Protein AF-0000000073390462 (afdb_homodimer)

Solvent-accessible surface area (backbone atoms only — not comparable to full-atom values): 35793 Å² total; per-residue (Å²): 98,33,57,58,50,61,60,59,65,67,46,78,58,87,52,83,36,64,51,85,64,83,65,78,68,67,75,66,72,70,67,67,71,68,71,64,49,72,65,52,52,49,52,51,46,39,52,51,52,50,36,35,54,48,20,66,58,65,50,38,24,30,33,32,38,37,40,37,36,65,68,74,45,75,44,27,27,41,39,37,28,14,39,77,84,82,52,48,37,36,38,38,32,45,20,34,60,74,61,34,37,40,32,36,44,67,44,40,34,39,36,40,30,68,90,76,33,32,28,42,35,36,62,43,88,56,82,62,55,44,37,36,62,37,87,36,50,55,64,54,45,55,73,48,26,46,77,43,77,76,48,74,51,35,52,34,71,28,48,20,40,34,39,35,36,39,44,74,56,82,55,45,50,22,37,40,39,28,30,27,59,85,67,24,35,73,46,33,40,35,36,20,41,92,84,65,48,72,20,28,37,38,31,39,49,34,65,39,68,85,76,38,56,46,47,70,60,53,50,52,56,66,66,59,52,82,86,39,48,79,43,76,48,67,57,41,81,49,41,53,59,83,72,43,29,40,70,74,58,84,50,92,67,47,40,82,54,62,14,36,36,45,48,67,75,50,37,73,77,43,73,56,65,42,30,38,37,33,31,30,44,36,72,41,49,34,40,38,33,40,32,75,53,42,80,46,37,41,72,95,57,72,45,78,49,79,52,46,44,39,24,36,41,32,37,70,37,66,95,56,53,28,32,36,38,36,39,24,52,33,40,67,64,35,51,49,54,50,58,72,22,49,38,61,59,131,95,31,58,58,52,61,60,60,66,67,47,78,60,88,52,82,36,62,51,86,68,83,65,80,71,65,78,68,71,72,70,68,71,68,71,65,49,72,68,53,52,49,53,52,47,40,51,50,53,49,37,34,55,48,20,62,59,67,49,36,24,30,32,32,38,35,39,36,36,64,66,74,46,74,45,26,27,41,40,38,29,14,39,76,83,83,54,47,36,35,39,40,32,44,19,35,60,73,61,35,36,40,31,35,45,68,44,40,33,38,37,40,30,68,90,75,33,33,28,40,34,36,61,42,86,57,85,64,54,47,41,36,63,37,86,36,50,56,65,54,44,55,72,50,25,46,78,43,77,76,48,75,50,32,51,34,70,30,47,21,41,32,40,36,36,39,46,74,57,81,55,43,49,23,39,38,40,29,29,27,59,86,67,23,34,73,43,33,40,34,37,20,40,92,84,65,47,74,19,28,38,38,31,40,48,33,66,37,67,84,75,39,57,48,49,70,60,53,50,51,57,67,67,59,52,83,87,40,48,79,44,77,48,66,55,41,81,49,41,52,60,82,72,43,27,39,70,73,58,84,52,92,67,47,41,82,54,61,14,36,37,44,47,67,75,52,36,73,76,43,70,54,65,43,30,36,37,31,32,30,44,37,72,42,48,35,40,37,32,40,35,76,51,41,80,45,37,42,72,94,56,72,44,78,48,80,53,46,44,39,24,35,40,32,36,71,36,67,94,57,53,28,32,35,37,35,37,26,51,32,40,66,64,36,49,52,54,51,58,71,22,50,37,61,59,130

Nearest PDB structures (foldseek):
  2v42-assembly1_A  TM=7.950E-01  e=6.112E-23  Escherichia coli BL21(DE3)
  2p4b-assembly1_A  TM=7.848E-01  e=1.165E-22  Escherichia coli K-12
  2v43-assembly2_C-2  TM=7.545E-01  e=1.697E-22  Escherichia coli BL21(DE3)
  2v43-assembly1_A  TM=7.544E-01  e=9.557E-21  Escherichia coli BL21(DE3)
  2p4b-assembly2_C-2  TM=7.511E-01  e=1.250E-20  Escherichia coli K-12

Radius of gyration: 28.19 Å; Cα contacts (8 Å, |Δi|>4): 1560; chains: 2; bounding box: 81×81×68 Å

pLDDT: mean 81.57, std 21.18, range [18.08, 97.44]

Foldseek 3Di:
DVVCVVVVVPPPDPPPPPPDPDPPPPCPPCPPPVPPDPVVVLVVLQVLLVLQVCLLAPAWKKFKKWKDFPLDDIWIWIKTWAHPNPKIKMWIWTPDDQTKIWMDIQQWIWIQRVVQQAIEIEGHNPPDGPVCLPVPPSVLQVVFWDKDWDAWDAAQNFIWTWIKTHGPDQWFWIKIWTAGPPSSHTAKMFTAHPVGHTRMIMGTNHMGRPDHDYPVVNVVVRPPSPRGHYDYWYWDKDFQVVVFKDFQDDDPQKDKDIKTATDVVVCVVPPDAGMWTWIDSSRKIKIKGKDFDDPVVDDQAWDWDDTRQKIWIWDAAAVRGIIIIMIIRTDPVNSVNRVVRMYGDD/DVVCVVVVVPPPDPPPPPPDPDPPPPPPVCPPPVPPPPVVVLVVLQVLLVLQVCLLAPAWKKFKKWKDFPLDDIWIWIKTWADPNPKIKMWIWTPDDQTKIWMDIQQWIWIQRVVQQAIEIEGHNPPDGPVCLPVPPSVLQVVFWDKDWDAWDAAQNFIWTWIKTHGPDQWFWIKIWTAGPPSSHTAKMFTAHPVGHTRMIMGTNHMGRPDHDYPVVRVVVRPPSPRGHYDYWYKDKDFQVVVFKDFQDDDPQKDKDIKTATDVVSCVVPPDAGMWIWIDSSRKIKIKGKDFDDPVPDPQAWDWDDTRQKIKIWDAAAVRGIIIIMIISTDPVNSVNRVVRMYGDD

Secondary structure (DSSP, 8-state):
--TTHHHHHTS--------------------------HHHHHHHHHHHHHHHHHHHHH--EEEEEEEEETTTEEEEEEEEEEE-SS-EEEEEEE-SSS--EEEEETTEEEEEETTTTEEEEEE--S---SS------HHHHHHHEEEEEEEEEEETTEEEEEEEEEESSSSS-EEEEEEETTT--EEEEEEE-TTS-EEEEEEEEEEESSS---HHHHHHHHH--TTSEEEE--EEEE-TTTTTEEESS--TT-EEEEEEEEPHHHHHHS---SEEEEEESSS-EEEEEEEE--TTTS-SS-EEEEETTEEEEEEEEGGGTEEEEEEESS-HHHHHHHHHHEEE--/--TTHHHHHTS--------------------------HHHHHHHHHHHHHHHHHHHHH--EEEEEEEEETTTEEEEEEEEEEE-SS-EEEEEEE-SSS--EEEEETTEEEEEETTTTEEEEEE--S---SS------HHHHHHHEEEEEEEEEEETTEEEEEEEEEESSSSS-EEEEEEETTT--EEEEEEE-TTS-EEEEEEEEEEESSS---HHHHHHHHH--TTSEEEE--EEEE-TTTTTEEESS--TT-EEEEEEEEPHHHHHHS---SEEEEEESSS-EEEEEEEE--TTTS-SS-EEEEETTEEEEEEEEGGGTEEEEEEESS-HHHHHHHHHHEEE--

InterPro domains:
  IPR005588 MucB/RseB [PIRSF005427] (31-344)
  IPR005588 MucB/RseB [PTHR38782] (36-343)
  IPR033434 MucB/RseB, N-terminal [PF03888] (46-216)
  IPR033434 MucB/RseB, N-terminal [cd16327] (44-210)
  IPR033436 MucB/RseB, C-terminal [PF17188] (241-343)
  IPR038484 MucB/RseB, C-terminal domain superfamily [G3DSA:3.30.200.100] (241-344)

Organism: Paracidovorax avenae (strain ATCC 19860 / DSM 7227 / CCUG 15838 / JCM 20985 / LMG 2117 / NCPPB 1011) (NCBI:txid643561)

Structure (mmCIF, N/CA/C/O backbone):
data_AF-0000000073390462-model_v1
#
loop_
_entity.id
_entity.type
_entity.pdbx_description
1 polymer 'Sigma E regulatory protein, MucB/RseB'
#
loop_
_atom_site.group_PDB
_atom_site.id
_atom_site.type_symbol
_atom_site.label_atom_id
_atom_site.label_alt_id
_atom_site.label_comp_id
_atom_site.label_asym_id
_atom_site.label_entity_id
_atom_site.label_seq_id
_atom_site.pdbx_PDB_ins_code
_atom_site.Cartn_x
_atom_site.Cartn_y
_atom_site.Cartn_z
_atom_site.occupancy
_atom_site.B_iso_or_equiv
_atom_site.auth_seq_id
_atom_site.auth_comp_id
_atom_site.auth_asym_id
_atom_site.auth_atom_id
_atom_site.pdbx_PDB_model_num
ATOM 1 N N . MET A 1 1 ? 4.629 14.031 3.824 1 18.41 1 MET A N 1
ATOM 2 C CA . MET A 1 1 ? 3.83 13.219 4.738 1 18.41 1 MET A CA 1
ATOM 3 C C . MET A 1 1 ? 2.576 13.969 5.18 1 18.41 1 MET A C 1
ATOM 5 O O . MET A 1 1 ? 1.825 13.484 6.027 1 18.41 1 MET A O 1
ATOM 9 N N . ALA A 1 2 ? 2.6 15.164 4.664 1 24.78 2 ALA A N 1
ATOM 10 C CA . ALA A 1 2 ? 1.702 16.281 4.965 1 24.78 2 ALA A CA 1
ATOM 11 C C . ALA A 1 2 ? 0.354 16.094 4.273 1 24.78 2 ALA A C 1
ATOM 13 O O . ALA A 1 2 ? -0.665 16.609 4.738 1 24.78 2 ALA A O 1
ATOM 14 N N . GLY A 1 3 ? 0.435 15.391 3.201 1 26.23 3 GLY A N 1
ATOM 15 C CA . GLY A 1 3 ? -0.831 15.203 2.51 1 26.23 3 GLY A CA 1
ATOM 16 C C . GLY A 1 3 ? -1.806 14.328 3.268 1 26.23 3 GLY A C 1
ATOM 17 O O . GLY A 1 3 ? -2.977 14.219 2.896 1 26.23 3 GLY A O 1
ATOM 18 N N . LEU A 1 4 ? -1.176 13.477 4.051 1 26.89 4 LEU A N 1
ATOM 19 C CA . LEU A 1 4 ? -1.98 12.508 4.785 1 26.89 4 LEU A CA 1
ATOM 20 C C . LEU A 1 4 ? -2.67 13.164 5.977 1 26.89 4 LEU A C 1
ATOM 22 O O . LEU A 1 4 ? -3.6 12.594 6.551 1 26.89 4 LEU A O 1
ATOM 26 N N . ALA A 1 5 ? -2.154 14.289 6.504 1 30.58 5 ALA A N 1
ATOM 27 C CA . ALA A 1 5 ? -2.809 14.891 7.66 1 30.58 5 ALA A CA 1
ATOM 28 C C . ALA A 1 5 ? -4.152 15.5 7.27 1 30.58 5 ALA A C 1
ATOM 30 O O . ALA A 1 5 ? -5.027 15.688 8.117 1 30.58 5 ALA A O 1
ATOM 31 N N . VAL A 1 6 ? -4.184 15.906 6.047 1 31.19 6 VAL A N 1
ATOM 32 C CA . VAL A 1 6 ? -5.492 16.469 5.723 1 31.19 6 VAL A CA 1
ATOM 33 C C . VAL A 1 6 ? -6.551 15.367 5.801 1 31.19 6 VAL A C 1
ATOM 35 O O . VAL A 1 6 ? -7.723 15.641 6.07 1 31.19 6 VAL A O 1
ATOM 38 N N . TRP A 1 7 ? -6.062 14.172 5.535 1 31.73 7 TRP A N 1
ATOM 39 C CA . TRP A 1 7 ? -7.078 13.125 5.637 1 31.73 7 TRP A CA 1
ATOM 40 C C . TRP A 1 7 ? -7.539 12.953 7.078 1 31.73 7 TRP A C 1
ATOM 42 O O . TRP A 1 7 ? -8.672 12.531 7.328 1 31.73 7 TRP A O 1
ATOM 52 N N . LEU A 1 8 ? -6.613 13.133 8 1 30.09 8 LEU A N 1
ATOM 53 C CA . LEU A 1 8 ? -7.02 12.867 9.383 1 30.09 8 LEU A CA 1
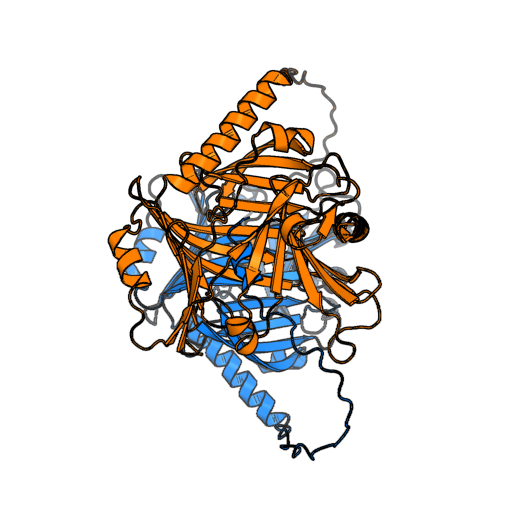ATOM 54 C C . LEU A 1 8 ? -7.883 14.008 9.922 1 30.09 8 LEU A C 1
ATOM 56 O O . LEU A 1 8 ? -8.492 13.875 10.984 1 30.09 8 LEU A O 1
ATOM 60 N N . ALA A 1 9 ? -7.691 15.227 9.422 1 30.98 9 ALA A N 1
ATOM 61 C CA . ALA A 1 9 ? -8.523 16.25 10.055 1 30.98 9 ALA A CA 1
ATOM 62 C C . ALA A 1 9 ? -10 15.984 9.812 1 30.98 9 ALA A C 1
ATOM 64 O O . ALA A 1 9 ? -10.859 16.531 10.508 1 30.98 9 ALA A O 1
ATOM 65 N N . CYS A 1 10 ? -10.273 15.484 8.648 1 30.94 10 CYS A N 1
ATOM 66 C CA . CYS A 1 10 ? -11.711 15.328 8.484 1 30.94 10 CYS A CA 1
ATOM 67 C C . CYS A 1 10 ? -12.211 14.062 9.172 1 30.94 10 CYS A C 1
ATOM 69 O O . CYS A 1 10 ? -13.18 13.453 8.727 1 30.94 10 CYS A O 1
ATOM 71 N N . ALA A 1 11 ? -11.336 13.383 9.859 1 29.62 11 ALA A N 1
ATOM 72 C CA . ALA A 1 11 ? -12.031 12.312 10.57 1 29.62 11 ALA A CA 1
ATOM 73 C C . ALA A 1 11 ? -13.133 12.875 11.469 1 29.62 11 ALA A C 1
ATOM 75 O O . ALA A 1 11 ? -12.961 13.93 12.078 1 29.62 11 ALA A O 1
ATOM 76 N N . PRO A 1 12 ? -14.375 12.484 11.266 1 29.97 12 PRO A N 1
ATOM 77 C CA . PRO A 1 12 ? -15.406 12.906 12.211 1 29.97 12 PRO A CA 1
ATOM 78 C C . PRO A 1 12 ? -14.914 12.922 13.656 1 29.97 12 PRO A C 1
ATOM 80 O O . PRO A 1 12 ? -14.086 12.094 14.039 1 29.97 12 PRO A O 1
ATOM 83 N N . TRP A 1 13 ? -14.742 14.055 14.195 1 28.02 13 TRP A N 1
ATOM 84 C CA . TRP A 1 13 ? -14.539 14.234 15.625 1 28.02 13 TRP A CA 1
ATOM 85 C C . TRP A 1 13 ? -15.297 13.18 16.422 1 28.02 13 TRP A C 1
ATOM 87 O O . TRP A 1 13 ? -16.453 12.867 16.109 1 28.02 13 TRP A O 1
ATOM 97 N N . PRO A 1 14 ? -14.633 12.453 17.172 1 30.36 14 PRO A N 1
ATOM 98 C CA . PRO A 1 14 ? -15.391 11.586 18.078 1 30.36 14 PRO A CA 1
ATOM 99 C C . PRO A 1 14 ? -16.375 12.375 18.953 1 30.36 14 PRO A C 1
ATOM 101 O O . PRO A 1 14 ? -15.969 12.984 19.938 1 30.36 14 PRO A O 1
ATOM 104 N N . GLY A 1 15 ? -17.219 13.367 18.469 1 26.25 15 GLY A N 1
ATOM 105 C CA . GLY A 1 15 ? -18.188 13.938 19.406 1 26.25 15 GLY A CA 1
ATOM 106 C C . GLY A 1 15 ? -18.719 12.93 20.406 1 26.25 15 GLY A C 1
ATOM 107 O O . GLY A 1 15 ? -18.734 13.188 21.609 1 26.25 15 GLY A O 1
ATOM 108 N N . ALA A 1 16 ? -19.875 12.25 20.016 1 26.08 16 ALA A N 1
ATOM 109 C CA . ALA A 1 16 ? -20.984 11.828 20.875 1 26.08 16 ALA A CA 1
ATOM 110 C C . ALA A 1 16 ? -20.547 10.711 21.812 1 26.08 16 ALA A 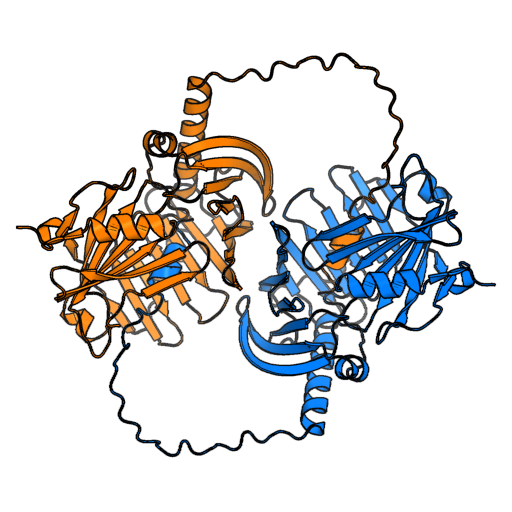C 1
ATOM 112 O O . ALA A 1 16 ? -20.641 9.523 21.469 1 26.08 16 ALA A O 1
ATOM 113 N N . TRP A 1 17 ? -19.406 10.945 22.578 1 22.14 17 TRP A N 1
ATOM 114 C CA . TRP A 1 17 ? -19.422 9.898 23.594 1 22.14 17 TRP A CA 1
ATOM 115 C C . TRP A 1 17 ? -20.625 10.07 24.531 1 22.14 17 TRP A C 1
ATOM 117 O O . TRP A 1 17 ? -20.516 10.703 25.578 1 22.14 17 TRP A O 1
ATOM 127 N N . ALA A 1 18 ? -21.812 10.789 24.156 1 23.92 18 ALA A N 1
ATOM 128 C CA . ALA A 1 18 ? -22.953 10.836 25.094 1 23.92 18 ALA A CA 1
ATOM 129 C C . ALA A 1 18 ? -23.188 9.461 25.719 1 23.92 18 ALA A C 1
ATOM 131 O O . ALA A 1 18 ? -23.172 8.445 25.016 1 23.92 18 ALA A O 1
ATOM 132 N N . GLY A 1 19 ? -23.125 9.383 27.094 1 21.03 19 GLY A N 1
ATOM 133 C CA . GLY A 1 19 ? -23.344 8.391 28.125 1 21.03 19 GLY A CA 1
ATOM 134 C C . GLY A 1 19 ? -24.766 7.836 28.141 1 21.03 19 GLY A C 1
ATOM 135 O O . GLY A 1 19 ? -25.109 7.008 28.984 1 21.03 19 GLY A O 1
ATOM 136 N N . THR A 1 20 ? -25.812 8.766 27.812 1 23.97 20 THR A N 1
ATOM 137 C CA . THR A 1 20 ? -27.047 8.328 28.469 1 23.97 20 THR A CA 1
ATOM 138 C C . THR A 1 20 ? -27.359 6.879 28.125 1 23.97 20 THR A C 1
ATOM 140 O O . THR A 1 20 ? -27.172 6.449 26.984 1 23.97 20 THR A O 1
ATOM 143 N N . GLY A 1 21 ? -27.375 6.008 29.219 1 20 21 GLY A N 1
ATOM 144 C CA . GLY A 1 21 ? -27.656 4.617 29.547 1 20 21 GLY A CA 1
ATOM 145 C C . GLY A 1 21 ? -29.031 4.172 29.125 1 20 21 GLY A C 1
ATOM 146 O O . GLY A 1 21 ? -29.422 3.025 29.359 1 20 21 GLY A O 1
ATOM 147 N N . ASP A 1 22 ? -29.969 5.18 29.062 1 22.8 22 ASP A N 1
ATOM 148 C CA . ASP A 1 22 ? -31.219 4.453 29.234 1 22.8 22 ASP A CA 1
ATOM 149 C C . ASP A 1 22 ? -31.391 3.391 28.156 1 22.8 22 ASP A C 1
ATOM 151 O O . ASP A 1 22 ? -31.016 3.605 27 1 22.8 22 ASP A O 1
ATOM 155 N N . GLY A 1 23 ? -31.5 2.121 28.625 1 20.59 23 GLY A N 1
ATOM 156 C CA . GLY A 1 23 ? -31.688 0.755 28.156 1 20.59 23 GLY A CA 1
ATOM 157 C C . GLY A 1 23 ? -32.844 0.6 27.203 1 20.59 23 GLY A C 1
ATOM 158 O O . GLY A 1 23 ? -33.25 -0.52 26.875 1 20.59 23 GLY A O 1
ATOM 159 N N . SER A 1 24 ? -33.625 1.696 27.016 1 21.02 24 SER A N 1
ATOM 160 C CA . SER A 1 24 ? -34.812 1.02 26.5 1 21.02 24 SER A CA 1
ATOM 161 C C . SER A 1 24 ? -34.5 0.299 25.188 1 21.02 24 SER A C 1
ATOM 163 O O . SER A 1 24 ? -33.812 0.843 24.312 1 21.02 24 SER A O 1
ATOM 165 N N . ALA A 1 25 ? -34.5 -1.002 25.406 1 25.17 25 ALA A N 1
ATOM 166 C CA . ALA A 1 25 ? -34.469 -2.123 24.469 1 25.17 25 ALA A CA 1
ATOM 167 C C . ALA A 1 25 ? -35.375 -1.864 23.266 1 25.17 25 ALA A C 1
ATOM 169 O O . ALA A 1 25 ? -36.594 -2 23.344 1 25.17 25 ALA A O 1
ATOM 170 N N . GLY A 1 26 ? -35.469 -0.602 22.75 1 21.64 26 GLY A N 1
ATOM 171 C CA . GLY A 1 26 ? -36.469 -0.819 21.703 1 21.64 26 GLY A CA 1
ATOM 172 C C . GLY A 1 26 ? -36.188 -2.062 20.875 1 21.64 26 GLY A C 1
ATOM 173 O O . GLY A 1 26 ? -35.031 -2.469 20.719 1 21.64 26 GLY A O 1
ATOM 174 N N . ALA A 1 27 ? -37.25 -2.861 20.797 1 24.11 27 ALA A N 1
ATOM 175 C CA . ALA A 1 27 ? -37.312 -4.141 20.109 1 24.11 27 ALA A CA 1
ATOM 176 C C . ALA A 1 27 ? -36.719 -4.02 18.688 1 24.11 27 ALA A C 1
ATOM 178 O O . ALA A 1 27 ? -37.312 -3.334 17.844 1 24.11 27 ALA A O 1
ATOM 179 N N . VAL A 1 28 ? -35.469 -3.658 18.656 1 23.09 28 VAL A N 1
ATOM 180 C CA . VAL A 1 28 ? -35 -3.867 17.297 1 23.09 28 VAL A CA 1
ATOM 181 C C . VAL A 1 28 ? -35.656 -5.09 16.672 1 23.09 28 VAL A C 1
ATOM 183 O O . VAL A 1 28 ? -35.594 -6.188 17.234 1 23.09 28 VAL A O 1
ATOM 186 N N . ALA A 1 29 ? -36.688 -4.758 16.062 1 26.41 29 ALA A N 1
ATOM 187 C CA . ALA A 1 29 ? -37.219 -5.887 15.297 1 26.41 29 ALA A CA 1
ATOM 188 C C . ALA A 1 29 ? -36.094 -6.715 14.688 1 26.41 29 ALA A C 1
ATOM 190 O O . ALA A 1 29 ? -35.156 -6.168 14.109 1 26.41 29 ALA A O 1
ATOM 191 N N . ARG A 1 30 ? -35.688 -7.797 15.258 1 25.83 30 ARG A N 1
ATOM 192 C CA . ARG A 1 30 ? -34.938 -8.93 14.75 1 25.83 30 ARG A CA 1
ATOM 193 C C . ARG A 1 30 ? -35.156 -9.109 13.25 1 25.83 30 ARG A C 1
ATOM 195 O O . ARG A 1 30 ? -36.156 -9.719 12.828 1 25.83 30 ARG A O 1
ATOM 202 N N . ALA A 1 31 ? -34.938 -8.031 12.562 1 31.28 31 ALA A N 1
ATOM 203 C CA . ALA A 1 31 ? -35.094 -8.539 11.203 1 31.28 31 ALA A CA 1
ATOM 204 C C . ALA A 1 31 ? -34.406 -9.891 11.039 1 31.28 31 ALA A C 1
ATOM 206 O O . ALA A 1 31 ? -33.281 -10.078 11.516 1 31.28 31 ALA A O 1
ATOM 207 N N . GLY A 1 32 ? -35.031 -10.844 10.984 1 29.59 32 GLY A N 1
ATOM 208 C CA . GLY A 1 32 ? -34.594 -12.195 10.727 1 29.59 32 GLY A CA 1
ATOM 209 C C . GLY A 1 32 ? -33.438 -12.258 9.75 1 29.59 32 GLY A C 1
ATOM 210 O O . GLY A 1 32 ? -33.562 -11.828 8.602 1 29.59 32 GLY A O 1
ATOM 211 N N . ALA A 1 33 ? -32.25 -11.867 10.141 1 36.16 33 ALA A N 1
ATOM 212 C CA . ALA A 1 33 ? -31.203 -12.406 9.289 1 36.16 33 ALA A CA 1
ATOM 213 C C . ALA A 1 33 ? -31.625 -13.734 8.664 1 36.16 33 ALA A C 1
ATOM 215 O O . ALA A 1 33 ? -31.797 -14.734 9.359 1 36.16 33 ALA A O 1
ATOM 216 N N . SER A 1 34 ? -32.406 -13.602 7.766 1 38.75 34 SER A N 1
ATOM 217 C CA . SER A 1 34 ? -32.719 -14.875 7.145 1 38.75 34 SER A CA 1
ATOM 218 C C . SER A 1 34 ? -31.484 -15.727 6.934 1 38.75 34 SER A C 1
ATOM 220 O O . SER A 1 34 ? -30.547 -15.305 6.254 1 38.75 34 SER A O 1
ATOM 222 N N . THR A 1 35 ? -31.016 -16.359 7.973 1 43.44 35 THR A N 1
ATOM 223 C CA . THR A 1 35 ? -30.031 -17.422 7.824 1 43.44 35 THR A CA 1
ATOM 224 C C . THR A 1 35 ? -30.172 -18.094 6.465 1 43.44 35 THR A C 1
ATOM 226 O O . THR A 1 35 ? -31.109 -18.859 6.238 1 43.44 35 THR A O 1
ATOM 229 N N . ALA A 1 36 ? -29.844 -17.297 5.547 1 49.12 36 ALA A N 1
ATOM 230 C CA . ALA A 1 36 ? -29.844 -18.078 4.312 1 49.12 36 ALA A CA 1
ATOM 231 C C . ALA A 1 36 ? -29.359 -19.516 4.566 1 49.12 36 ALA A C 1
ATOM 233 O O . ALA A 1 36 ? -28.453 -19.734 5.367 1 49.12 36 ALA A O 1
ATOM 234 N N . SER A 1 37 ? -30.094 -20.406 4.184 1 56.03 37 SER A N 1
ATOM 235 C CA . SER A 1 37 ? -29.766 -21.812 4.297 1 56.03 37 SER A CA 1
ATOM 236 C C . SER A 1 37 ? -28.406 -22.125 3.662 1 56.03 37 SER A C 1
ATOM 238 O O . SER A 1 37 ? -27.938 -21.359 2.82 1 56.03 37 SER A O 1
ATOM 240 N N . ALA A 1 38 ? -27.656 -22.969 4.25 1 61.72 38 ALA A N 1
ATOM 241 C CA . ALA A 1 38 ? -26.359 -23.438 3.775 1 61.72 38 ALA A CA 1
ATOM 242 C C . ALA A 1 38 ? -26.359 -23.594 2.258 1 61.72 38 ALA A C 1
ATOM 244 O O . ALA A 1 38 ? -25.406 -23.188 1.589 1 61.72 38 ALA A O 1
ATOM 245 N N . PRO A 1 39 ? -27.484 -24.062 1.768 1 63.97 39 PRO A N 1
ATOM 246 C CA . PRO A 1 39 ? -27.484 -24.188 0.309 1 63.97 39 PRO A CA 1
ATOM 247 C C . PRO A 1 39 ? -27.5 -22.844 -0.404 1 63.97 39 PRO A C 1
ATOM 249 O O . PRO A 1 39 ? -26.891 -22.688 -1.468 1 63.97 39 PRO A O 1
ATOM 252 N N . GLN A 1 40 ? -28.125 -21.859 0.148 1 70.75 40 GLN A N 1
ATOM 253 C CA . GLN A 1 40 ? -28.203 -20.547 -0.482 1 70.75 40 GLN A CA 1
ATOM 254 C C . GLN A 1 40 ? -26.844 -19.859 -0.465 1 70.75 40 GLN A C 1
ATOM 256 O O . GLN A 1 40 ? -26.453 -19.234 -1.453 1 70.75 40 GLN A O 1
ATOM 261 N N . VAL A 1 41 ? -26.219 -20.109 0.599 1 73.25 41 VAL A N 1
ATOM 262 C CA . VAL A 1 41 ? -24.906 -19.5 0.722 1 73.25 41 VAL A CA 1
ATOM 263 C C . VAL A 1 41 ? -23.953 -20.109 -0.307 1 73.25 41 VAL A C 1
ATOM 265 O O . VAL A 1 41 ? -23.172 -19.391 -0.937 1 73.25 41 VAL A O 1
ATOM 268 N N . ARG A 1 42 ? -24.141 -21.406 -0.552 1 78.12 42 ARG A N 1
ATOM 269 C CA . ARG A 1 42 ? -23.281 -22.094 -1.523 1 78.12 42 ARG A CA 1
ATOM 270 C C . ARG A 1 42 ? -23.531 -21.547 -2.932 1 78.12 42 ARG A C 1
ATOM 272 O O . ARG A 1 42 ? -22.578 -21.344 -3.691 1 78.12 42 ARG A O 1
ATOM 279 N N . ALA A 1 43 ? -24.75 -21.391 -3.248 1 81.81 43 ALA A N 1
ATOM 280 C CA . ALA A 1 43 ? -25.078 -20.875 -4.574 1 81.81 43 ALA A CA 1
ATOM 281 C C . ALA A 1 43 ? -24.531 -19.469 -4.781 1 81.81 43 ALA A C 1
ATOM 283 O O . ALA A 1 43 ? -24.047 -19.141 -5.867 1 81.81 43 ALA A O 1
ATOM 284 N N . GLU A 1 44 ? -24.625 -18.75 -3.785 1 83.62 44 GLU A N 1
ATOM 285 C CA . GLU A 1 44 ? -24.125 -17.391 -3.871 1 83.62 44 GLU A CA 1
ATOM 286 C C . GLU A 1 44 ? -22.609 -17.359 -4.055 1 83.62 44 GLU A C 1
ATOM 288 O O . GLU A 1 44 ? -22.094 -16.547 -4.82 1 83.62 44 GLU A O 1
ATOM 293 N N . ILE A 1 45 ? -22.016 -18.266 -3.404 1 83.31 45 ILE A N 1
ATOM 294 C CA . ILE A 1 45 ? -20.562 -18.328 -3.502 1 83.31 45 ILE A CA 1
ATOM 295 C C . ILE A 1 45 ? -20.156 -18.812 -4.898 1 83.31 45 ILE A C 1
ATOM 297 O O . ILE A 1 45 ? -19.203 -18.297 -5.488 1 83.31 45 ILE A O 1
ATOM 301 N N . ASP A 1 46 ? -20.859 -19.766 -5.352 1 82.12 46 ASP A N 1
ATOM 302 C CA . ASP A 1 46 ? -20.594 -20.25 -6.703 1 82.12 46 ASP A CA 1
ATOM 303 C C . ASP A 1 46 ? -20.719 -19.125 -7.727 1 82.12 46 ASP A C 1
ATOM 305 O O . ASP A 1 46 ? -19.875 -18.984 -8.609 1 82.12 46 ASP A O 1
ATOM 309 N N . ASP A 1 47 ? -21.75 -18.406 -7.594 1 84.75 47 ASP A N 1
ATOM 310 C CA . ASP A 1 47 ? -21.969 -17.281 -8.492 1 84.75 47 ASP A CA 1
ATOM 311 C C . ASP A 1 47 ? -20.828 -16.266 -8.375 1 84.75 47 ASP A C 1
ATOM 313 O O . ASP A 1 47 ? -20.375 -15.727 -9.383 1 84.75 47 ASP A O 1
ATOM 317 N N . TRP A 1 48 ? -20.5 -16.031 -7.18 1 85.25 48 TRP A N 1
ATOM 318 C CA . TRP A 1 48 ? -19.422 -15.102 -6.895 1 85.25 48 TRP A CA 1
ATOM 319 C C . TRP A 1 48 ? -18.125 -15.547 -7.559 1 85.25 48 TRP A C 1
ATOM 321 O O . TRP A 1 48 ? -17.469 -14.758 -8.242 1 85.25 48 TRP A O 1
ATOM 331 N N . VAL A 1 49 ? -17.781 -16.781 -7.438 1 81.31 49 VAL A N 1
ATOM 332 C CA . VAL A 1 49 ? -16.547 -17.344 -7.996 1 81.31 49 VAL A CA 1
ATOM 333 C C . VAL A 1 49 ? -16.609 -17.312 -9.523 1 81.31 49 VAL A C 1
ATOM 335 O O . VAL A 1 49 ? -15.625 -16.969 -10.188 1 81.31 49 VAL A O 1
ATOM 338 N N . GLU A 1 50 ? -17.703 -17.641 -10.031 1 83.25 50 GLU A N 1
ATOM 339 C CA . GLU A 1 50 ? -17.891 -17.609 -11.477 1 83.25 50 GLU A CA 1
ATOM 340 C C . GLU A 1 50 ? -17.719 -16.188 -12.031 1 83.25 50 GLU A C 1
ATOM 342 O O . GLU A 1 50 ? -17.141 -16 -13.102 1 83.25 50 GLU A O 1
ATOM 347 N N . ARG A 1 51 ? -18.234 -15.258 -11.336 1 86.69 51 ARG A N 1
ATOM 348 C CA . ARG A 1 51 ? -18.125 -13.875 -11.781 1 86.69 51 ARG A CA 1
ATOM 349 C C . ARG A 1 51 ? -16.672 -13.422 -11.812 1 86.69 51 ARG A C 1
ATOM 351 O O . ARG A 1 51 ? -16.25 -12.742 -12.75 1 86.69 51 ARG A O 1
ATOM 358 N N . ILE A 1 52 ? -15.969 -13.781 -10.828 1 85.62 52 ILE A N 1
ATOM 359 C CA . ILE A 1 52 ? -14.555 -13.422 -10.766 1 85.62 52 ILE A CA 1
ATOM 360 C C . ILE A 1 52 ? -13.82 -14.055 -11.945 1 85.62 52 ILE A C 1
ATOM 362 O O . ILE A 1 52 ? -13.016 -13.391 -12.602 1 85.62 52 ILE A O 1
ATOM 366 N N . HIS A 1 53 ? -14.102 -15.297 -12.164 1 81.56 53 HIS A N 1
ATOM 367 C CA . HIS A 1 53 ? -13.461 -16.016 -13.258 1 81.56 53 HIS A CA 1
ATOM 368 C C . HIS A 1 53 ? -13.797 -15.375 -14.602 1 81.56 53 HIS A C 1
ATOM 370 O O . HIS A 1 53 ? -12.906 -15.148 -15.43 1 81.56 53 HIS A O 1
ATOM 376 N N . ARG A 1 54 ? -15.008 -15.078 -14.797 1 84.31 54 ARG A N 1
ATOM 377 C CA . ARG A 1 54 ? -15.461 -14.469 -16.047 1 84.31 54 ARG A CA 1
ATOM 378 C C . ARG A 1 54 ? -14.836 -13.094 -16.25 1 84.31 54 ARG A C 1
ATOM 380 O O . ARG A 1 54 ? -14.383 -12.773 -17.344 1 84.31 54 ARG A O 1
ATOM 387 N N . ALA A 1 55 ? -14.805 -12.305 -15.211 1 87.06 55 ALA A N 1
ATOM 388 C CA . ALA A 1 55 ? -14.273 -10.953 -15.297 1 87.06 55 ALA A CA 1
ATOM 389 C C . ALA A 1 55 ? -12.789 -10.969 -15.656 1 87.06 55 ALA A C 1
ATOM 391 O O . ALA A 1 55 ? -12.32 -10.141 -16.438 1 87.06 55 ALA A O 1
ATOM 392 N N . SER A 1 56 ? -12.094 -11.891 -15.102 1 83 56 SER A N 1
ATOM 393 C CA . SER A 1 56 ? -10.656 -11.992 -15.352 1 83 56 SER A CA 1
ATOM 394 C C . SER A 1 56 ? -10.375 -12.328 -16.812 1 83 56 SER A C 1
ATOM 396 O O . SER A 1 56 ? -9.305 -12.008 -17.328 1 83 56 SER A O 1
ATOM 398 N N . ARG A 1 57 ? -11.336 -12.914 -17.484 1 83.06 57 ARG A N 1
ATOM 399 C CA . ARG A 1 57 ? -11.141 -13.367 -18.859 1 83.06 57 ARG A CA 1
ATOM 400 C C . ARG A 1 57 ? -11.773 -12.398 -19.844 1 83.06 57 ARG A C 1
ATOM 402 O O . ARG A 1 57 ? -11.344 -12.305 -21 1 83.06 57 ARG A O 1
ATOM 409 N N . GLU A 1 58 ? -12.734 -11.672 -19.359 1 86.06 58 GLU A N 1
ATOM 410 C CA . GLU A 1 58 ? -13.562 -10.977 -20.344 1 86.06 58 GLU A CA 1
ATOM 411 C C . GLU A 1 58 ? -13.375 -9.461 -20.25 1 86.06 58 GLU A C 1
ATOM 413 O O . GLU A 1 58 ? -13.797 -8.719 -21.125 1 86.06 58 GLU A O 1
ATOM 418 N N . GLN A 1 59 ? -12.695 -9.016 -19.281 1 87.75 59 GLN A N 1
ATOM 419 C CA . GLN A 1 59 ? -12.602 -7.566 -19.094 1 87.75 59 GLN A CA 1
ATOM 420 C C . GLN A 1 59 ? -11.234 -7.047 -19.531 1 87.75 59 GLN A C 1
ATOM 422 O O . GLN A 1 59 ? -10.203 -7.586 -19.125 1 87.75 59 GLN A O 1
ATOM 427 N N . SER A 1 60 ? -11.305 -6.07 -20.453 1 93.12 60 SER A N 1
ATOM 428 C CA . SER A 1 60 ? -10.094 -5.309 -20.734 1 93.12 60 SER A CA 1
ATOM 429 C C . SER A 1 60 ? -10 -4.066 -19.859 1 93.12 60 SER A C 1
ATOM 431 O O . SER A 1 60 ? -11 -3.4 -19.609 1 93.12 60 SER A O 1
ATOM 433 N N . TYR A 1 61 ? -8.797 -3.83 -19.359 1 94.56 61 TYR A N 1
ATOM 434 C CA . TYR A 1 61 ? -8.609 -2.711 -18.438 1 94.56 61 TYR A CA 1
ATOM 435 C C . TYR A 1 61 ? -7.137 -2.34 -18.312 1 94.56 61 TYR A C 1
ATOM 437 O O . TYR A 1 61 ? -6.266 -3.061 -18.812 1 94.56 61 TYR A O 1
ATOM 445 N N . ARG A 1 62 ? -6.93 -1.248 -17.828 1 95.38 62 ARG A N 1
ATOM 446 C CA . ARG A 1 62 ? -5.602 -0.821 -17.391 1 95.38 62 ARG A CA 1
ATOM 447 C C . ARG A 1 62 ? -5.656 -0.197 -16 1 95.38 62 ARG A C 1
ATOM 449 O O . ARG A 1 62 ? -6.699 0.306 -15.586 1 95.38 62 ARG A O 1
ATOM 456 N N . GLY A 1 63 ? -4.543 -0.28 -15.258 1 94.5 63 GLY A N 1
ATOM 457 C CA . GLY A 1 63 ? -4.543 0.285 -13.914 1 94.5 63 GLY A CA 1
ATOM 458 C C . GLY A 1 63 ? -3.201 0.165 -13.219 1 94.5 63 GLY A C 1
ATOM 459 O O . GLY A 1 63 ? -2.244 -0.365 -13.789 1 94.5 63 GLY A O 1
ATOM 460 N N . SER A 1 64 ? -3.145 0.804 -12.07 1 95.38 64 SER A N 1
ATOM 461 C CA . SER A 1 64 ? -2.01 0.67 -11.164 1 95.38 64 SER A CA 1
ATOM 462 C C . SER A 1 64 ? -2.342 -0.255 -10 1 95.38 64 SER A C 1
ATOM 464 O O . SER A 1 64 ? -3.441 -0.193 -9.445 1 95.38 64 SER A O 1
ATOM 466 N N . PHE A 1 65 ? -1.476 -1.114 -9.727 1 94.69 65 PHE A N 1
ATOM 467 C CA . PHE A 1 65 ? -1.654 -2.168 -8.734 1 94.69 65 PHE A CA 1
ATOM 468 C C . PHE A 1 65 ? -0.554 -2.113 -7.684 1 94.69 65 PHE A C 1
ATOM 470 O O . PHE A 1 65 ? 0.621 -1.942 -8.016 1 94.69 65 PHE A O 1
ATOM 477 N N . VAL A 1 66 ? -1.007 -2.201 -6.406 1 95.12 66 VAL A N 1
ATOM 478 C CA . VAL A 1 66 ? -0.053 -2.064 -5.309 1 95.12 66 VAL A CA 1
ATOM 479 C C . VAL A 1 66 ? -0.097 -3.309 -4.426 1 95.12 66 VAL A C 1
ATOM 481 O O . VAL A 1 66 ? -1.177 -3.799 -4.086 1 95.12 66 VAL A O 1
ATOM 484 N N . VAL A 1 67 ? 1.072 -3.781 -4.086 1 92.56 67 VAL A N 1
ATOM 485 C CA . VAL A 1 67 ? 1.188 -4.918 -3.18 1 92.56 67 VAL A CA 1
ATOM 486 C C . VAL A 1 67 ? 1.98 -4.516 -1.939 1 92.56 67 VAL A C 1
ATOM 488 O O . VAL A 1 67 ? 3.064 -3.938 -2.049 1 92.56 67 VAL A O 1
ATOM 491 N N . TRP A 1 68 ? 1.367 -4.73 -0.853 1 91.44 68 TRP A N 1
ATOM 492 C CA . TRP A 1 68 ? 2.053 -4.578 0.426 1 91.44 68 TRP A CA 1
ATOM 493 C C . TRP A 1 68 ? 2.264 -5.93 1.098 1 91.44 68 TRP A C 1
ATOM 495 O O . TRP A 1 68 ? 1.386 -6.793 1.054 1 91.44 68 TRP A O 1
ATOM 505 N N . SER A 1 69 ? 3.449 -6.035 1.72 1 90.25 69 SER A N 1
ATOM 506 C CA . SER A 1 69 ? 3.764 -7.23 2.492 1 90.25 69 SER A CA 1
ATOM 507 C C . SER A 1 69 ? 4.215 -6.875 3.906 1 90.25 69 SER A C 1
ATOM 509 O O . SER A 1 69 ? 4.945 -5.898 4.102 1 90.25 69 SER A O 1
ATOM 511 N N . SER A 1 70 ? 3.838 -7.672 4.855 1 87.5 70 SER A N 1
ATOM 512 C CA . SER A 1 70 ? 4.227 -7.461 6.246 1 87.5 70 SER A CA 1
ATOM 513 C C . SER A 1 70 ? 5.727 -7.656 6.441 1 87.5 70 SER A C 1
ATOM 515 O O . SER A 1 70 ? 6.281 -7.262 7.469 1 87.5 70 SER A O 1
ATOM 517 N N . ALA A 1 71 ? 6.355 -8.211 5.516 1 79.5 71 ALA A N 1
ATOM 518 C CA . ALA A 1 71 ? 7.805 -8.375 5.574 1 79.5 71 ALA A CA 1
ATOM 519 C C . ALA A 1 71 ? 8.523 -7.074 5.215 1 79.5 71 ALA A C 1
ATOM 521 O O . ALA A 1 71 ? 9.75 -6.992 5.301 1 79.5 71 ALA A O 1
ATOM 522 N N . GLY A 1 72 ? 7.801 -5.91 4.992 1 72.62 72 GLY A N 1
ATOM 523 C CA . GLY A 1 72 ? 8.391 -4.586 4.887 1 72.62 72 GLY A CA 1
ATOM 524 C C . GLY A 1 72 ? 8.375 -4.035 3.471 1 72.62 72 GLY A C 1
ATOM 525 O O . GLY A 1 72 ? 8.984 -3.002 3.193 1 72.62 72 GLY A O 1
ATOM 526 N N . GLY A 1 73 ? 7.52 -4.457 2.732 1 81.69 73 GLY A N 1
ATOM 527 C CA . GLY A 1 73 ? 7.645 -3.918 1.388 1 81.69 73 GLY A CA 1
ATOM 528 C C . GLY A 1 73 ? 6.309 -3.545 0.769 1 81.69 73 GLY A C 1
ATOM 529 O O . GLY A 1 73 ? 5.277 -4.117 1.119 1 81.69 73 GLY A O 1
ATOM 530 N N . MET A 1 74 ? 6.324 -2.334 0.098 1 89.5 74 MET A N 1
ATOM 531 C CA . MET A 1 74 ? 5.234 -1.918 -0.779 1 89.5 74 MET A CA 1
ATOM 532 C C . MET A 1 74 ? 5.742 -1.659 -2.193 1 89.5 74 MET A C 1
ATOM 534 O O . MET A 1 74 ? 6.723 -0.941 -2.383 1 89.5 74 MET A O 1
ATOM 538 N N . THR A 1 75 ? 5.148 -2.344 -3.107 1 91.81 75 THR A N 1
ATOM 539 C CA . THR A 1 75 ? 5.574 -2.201 -4.492 1 91.81 75 THR A CA 1
ATOM 540 C C . THR A 1 75 ? 4.383 -1.918 -5.402 1 91.81 75 THR A C 1
ATOM 542 O O . THR A 1 75 ? 3.248 -2.279 -5.078 1 91.81 75 THR A O 1
ATOM 545 N N . SER A 1 76 ? 4.707 -1.25 -6.5 1 95.25 76 SER A N 1
ATOM 546 C CA . SER A 1 76 ? 3.656 -0.896 -7.445 1 95.25 76 SER A CA 1
ATOM 547 C C . SER A 1 76 ? 3.975 -1.412 -8.844 1 95.25 76 SER A C 1
ATOM 549 O O . SER A 1 76 ? 5.145 -1.578 -9.203 1 95.25 76 SER A O 1
ATOM 551 N N . SER A 1 77 ? 2.91 -1.68 -9.539 1 95.75 77 SER A N 1
ATOM 552 C CA . SER A 1 77 ? 3.002 -2.082 -10.945 1 95.75 77 SER A CA 1
ATOM 553 C C . SER A 1 77 ? 1.888 -1.452 -11.773 1 95.75 77 SER A C 1
ATOM 555 O O . SER A 1 77 ? 0.83 -1.107 -11.242 1 95.75 77 SER A O 1
ATOM 557 N N . ARG A 1 78 ? 2.178 -1.276 -13.016 1 95.38 78 ARG A N 1
ATOM 558 C CA . ARG A 1 78 ? 1.133 -0.958 -13.984 1 95.38 78 ARG A CA 1
ATOM 559 C C . ARG A 1 78 ? 0.675 -2.209 -14.727 1 95.38 78 ARG A C 1
ATOM 561 O O . ARG A 1 78 ? 1.5 -3.016 -15.164 1 95.38 78 ARG A O 1
ATOM 568 N N . ILE A 1 79 ? -0.604 -2.359 -14.836 1 94.88 79 ILE A N 1
ATOM 569 C CA . ILE A 1 79 ? -1.168 -3.545 -15.469 1 94.88 79 ILE A CA 1
ATOM 570 C C . ILE A 1 79 ? -2.021 -3.131 -16.672 1 94.88 79 ILE A C 1
ATOM 572 O O . ILE A 1 79 ? -2.82 -2.195 -16.578 1 94.88 79 ILE A O 1
ATOM 576 N N . TRP A 1 80 ? -1.808 -3.736 -17.766 1 95.56 80 TRP A N 1
ATOM 577 C CA . TRP A 1 80 ? -2.686 -3.695 -18.938 1 95.56 80 TRP A CA 1
ATOM 578 C C . TRP A 1 80 ? -3.238 -5.082 -19.25 1 95.56 80 TRP A C 1
ATOM 580 O O . TRP A 1 80 ? -2.482 -6.051 -19.328 1 95.56 80 TRP A O 1
ATOM 590 N N . HIS A 1 81 ? -4.449 -5.227 -19.328 1 94.06 81 HIS A N 1
ATOM 591 C CA . HIS A 1 81 ? -5.105 -6.48 -19.688 1 94.06 81 HIS A CA 1
ATOM 592 C C . HIS A 1 81 ? -6.039 -6.297 -20.875 1 94.06 81 HIS A C 1
ATOM 594 O O . HIS A 1 81 ? -6.945 -5.457 -20.828 1 94.06 81 HIS A O 1
ATOM 600 N N . ALA A 1 82 ? -5.828 -7.027 -21.906 1 95.31 82 ALA A N 1
ATOM 601 C CA . ALA A 1 82 ? -6.656 -6.961 -23.109 1 95.31 82 ALA A CA 1
ATOM 602 C C . ALA A 1 82 ? -7.172 -8.344 -23.5 1 95.31 82 ALA A C 1
ATOM 604 O O . ALA A 1 82 ? -6.453 -9.344 -23.375 1 95.31 82 ALA A O 1
ATOM 605 N N . THR A 1 83 ? -8.359 -8.367 -23.922 1 93.06 83 THR A N 1
ATOM 606 C CA . THR A 1 83 ? -8.938 -9.602 -24.438 1 93.06 83 THR A CA 1
ATOM 607 C C . THR A 1 83 ? -9.898 -9.305 -25.594 1 93.06 83 THR A C 1
ATOM 609 O O . THR A 1 83 ? -10.523 -8.242 -25.609 1 93.06 83 THR A O 1
ATOM 612 N N . ASP A 1 84 ? -9.961 -10.156 -26.594 1 91.12 84 ASP A N 1
ATOM 613 C CA . ASP A 1 84 ? -10.945 -10.062 -27.672 1 91.12 84 ASP A CA 1
ATOM 614 C C . ASP A 1 84 ? -11.867 -11.281 -27.672 1 91.12 84 ASP A C 1
ATOM 616 O O . ASP A 1 84 ? -12.508 -11.578 -28.688 1 91.12 84 ASP A O 1
ATOM 620 N N . GLY A 1 85 ? -11.922 -11.938 -26.578 1 84.06 85 GLY A N 1
ATOM 621 C CA . GLY A 1 85 ? -12.734 -13.133 -26.469 1 84.06 85 GLY A CA 1
ATOM 622 C C . GLY A 1 85 ? -11.992 -14.406 -26.828 1 84.06 85 GLY A C 1
ATOM 623 O O . GLY A 1 85 ? -12.336 -15.492 -26.359 1 84.06 85 GLY A O 1
ATOM 624 N N . LYS A 1 86 ? -11.008 -14.344 -27.672 1 86.75 86 LYS A N 1
ATOM 625 C CA . LYS A 1 86 ? -10.234 -15.5 -28.109 1 86.75 86 LYS A CA 1
ATOM 626 C C . LYS A 1 86 ? -8.852 -15.508 -27.469 1 86.75 86 LYS A C 1
ATOM 628 O O . LYS A 1 86 ? -8.367 -16.547 -27.031 1 86.75 86 LYS A O 1
ATOM 633 N N . VAL A 1 87 ? -8.352 -14.344 -27.531 1 89.56 87 VAL A N 1
ATOM 634 C CA . VAL A 1 87 ? -6.988 -14.188 -27.047 1 89.56 87 VAL A CA 1
ATOM 635 C C . VAL A 1 87 ? -6.977 -13.234 -25.844 1 89.56 87 VAL A C 1
ATOM 637 O O . VAL A 1 87 ? -7.711 -12.242 -25.828 1 89.56 87 VAL A O 1
ATOM 640 N N . GLN A 1 88 ? -6.172 -13.625 -24.844 1 90.56 88 GLN A N 1
ATOM 641 C CA . GLN A 1 88 ? -5.934 -12.75 -23.703 1 90.56 88 GLN A CA 1
ATOM 642 C C . GLN A 1 88 ? -4.457 -12.383 -23.594 1 90.56 88 GLN A C 1
ATOM 644 O O . GLN A 1 88 ? -3.584 -13.234 -23.766 1 90.56 88 GLN A O 1
ATOM 649 N N . ILE A 1 89 ? -4.215 -11.102 -23.359 1 93.25 89 ILE A N 1
ATOM 650 C CA . ILE A 1 89 ? -2.836 -10.656 -23.188 1 93.25 89 ILE A CA 1
ATOM 651 C C . ILE A 1 89 ? -2.754 -9.672 -22.016 1 93.25 89 ILE A C 1
ATOM 653 O O . ILE A 1 89 ? -3.635 -8.82 -21.859 1 93.25 89 ILE A O 1
ATOM 657 N N . GLU A 1 90 ? -1.734 -9.859 -21.219 1 93.62 90 GLU A N 1
ATOM 658 C CA . GLU A 1 90 ? -1.482 -9 -20.078 1 93.62 90 GLU A CA 1
ATOM 659 C C . GLU A 1 90 ? -0.065 -8.438 -20.109 1 93.62 90 GLU A C 1
ATOM 661 O O . GLU A 1 90 ? 0.875 -9.125 -20.5 1 93.62 90 GLU A O 1
ATOM 666 N N . ARG A 1 91 ? 0.009 -7.234 -19.812 1 95.88 91 ARG A N 1
ATOM 667 C CA . ARG A 1 91 ? 1.286 -6.559 -19.609 1 95.88 91 ARG A CA 1
ATOM 668 C C . ARG A 1 91 ? 1.404 -6.023 -18.188 1 95.88 91 ARG A C 1
ATOM 670 O O . ARG A 1 91 ? 0.534 -5.285 -17.719 1 95.88 91 ARG A O 1
ATOM 677 N N . ILE A 1 92 ? 2.463 -6.418 -17.5 1 95.5 92 ILE A N 1
ATOM 678 C CA . ILE A 1 92 ? 2.73 -5.922 -16.156 1 95.5 92 ILE A CA 1
ATOM 679 C C . ILE A 1 92 ? 4.098 -5.25 -16.109 1 95.5 92 ILE A C 1
ATOM 681 O O . ILE A 1 92 ? 5.109 -5.863 -16.453 1 95.5 92 ILE A O 1
ATOM 685 N N . GLU A 1 93 ? 4.102 -4.066 -15.727 1 96.19 93 GLU A N 1
ATOM 686 C CA . GLU A 1 93 ? 5.336 -3.293 -15.609 1 96.19 93 GLU A CA 1
ATOM 687 C C . GLU A 1 93 ? 5.648 -2.959 -14.156 1 96.19 93 GLU A C 1
ATOM 689 O O . GLU A 1 93 ? 4.848 -2.314 -13.477 1 96.19 93 GLU A O 1
ATOM 694 N N . ALA A 1 94 ? 6.797 -3.367 -13.727 1 95.5 94 ALA A N 1
ATOM 695 C CA . ALA A 1 94 ? 7.227 -3.018 -12.383 1 95.5 94 ALA A CA 1
ATOM 696 C C . ALA A 1 94 ? 7.594 -1.538 -12.289 1 95.5 94 ALA A C 1
ATOM 698 O O . ALA A 1 94 ? 8.367 -1.03 -13.102 1 95.5 94 ALA A O 1
ATOM 699 N N . LEU A 1 95 ? 7.074 -0.922 -11.266 1 94.94 95 LEU A N 1
ATOM 700 C CA . LEU A 1 95 ? 7.312 0.511 -11.125 1 94.94 95 LEU A CA 1
ATOM 701 C C . LEU A 1 95 ? 8.328 0.789 -10.023 1 94.94 95 LEU A C 1
ATOM 703 O O . LEU A 1 95 ? 8.836 1.905 -9.914 1 94.94 95 LEU A O 1
ATOM 707 N N . ASP A 1 96 ? 8.656 -0.201 -9.211 1 94.5 96 ASP A N 1
ATOM 708 C CA . ASP A 1 96 ? 9.672 -0.121 -8.164 1 94.5 96 ASP A CA 1
ATOM 709 C C . ASP A 1 96 ? 10.805 -1.113 -8.414 1 94.5 96 ASP A C 1
ATOM 711 O O . ASP A 1 96 ? 10.594 -2.15 -9.047 1 94.5 96 ASP A O 1
ATOM 715 N N . GLY A 1 97 ? 12.023 -0.798 -7.918 1 91.25 97 GLY A N 1
ATOM 716 C CA . GLY A 1 97 ? 13.156 -1.694 -8.094 1 91.25 97 GLY A CA 1
ATOM 717 C C . GLY A 1 97 ? 13.656 -1.747 -9.523 1 91.25 97 GLY A C 1
ATOM 718 O O . GLY A 1 97 ? 13.5 -0.786 -10.281 1 91.25 97 GLY A O 1
ATOM 719 N N . SER A 1 98 ? 14.273 -2.857 -9.805 1 91.88 98 SER A N 1
ATOM 720 C CA . SER A 1 98 ? 14.789 -3.021 -11.156 1 91.88 98 SER A CA 1
ATOM 721 C C . SER A 1 98 ? 13.656 -3.082 -12.18 1 91.88 98 SER A C 1
ATOM 723 O O . SER A 1 98 ? 12.695 -3.824 -12 1 91.88 98 SER A O 1
ATOM 725 N N . PRO A 1 99 ? 13.844 -2.32 -13.203 1 94.06 99 PRO A N 1
ATOM 726 C CA . PRO A 1 99 ? 12.789 -2.316 -14.219 1 94.06 99 PRO A CA 1
ATOM 727 C C . PRO A 1 99 ? 12.578 -3.686 -14.852 1 94.06 99 PRO A C 1
ATOM 729 O O . PRO A 1 99 ? 13.547 -4.406 -15.109 1 94.06 99 PRO A O 1
ATOM 732 N N . ARG A 1 100 ? 11.383 -4.023 -15 1 95.88 100 ARG A N 1
ATOM 733 C CA . ARG A 1 100 ? 10.992 -5.266 -15.648 1 95.88 100 ARG A CA 1
ATOM 734 C C . ARG A 1 100 ? 9.57 -5.172 -16.203 1 95.88 100 ARG A C 1
ATOM 736 O O . ARG A 1 100 ? 8.703 -4.539 -15.586 1 95.88 100 ARG A O 1
ATOM 743 N N . THR A 1 101 ? 9.398 -5.77 -17.297 1 96.44 101 THR A N 1
ATOM 744 C CA . THR A 1 101 ? 8.07 -5.871 -17.891 1 96.44 101 THR A CA 1
ATOM 745 C C . THR A 1 101 ? 7.762 -7.316 -18.281 1 96.44 101 THR A C 1
ATOM 747 O O . THR A 1 101 ? 8.57 -7.973 -18.938 1 96.44 101 THR A O 1
ATOM 750 N N . VAL A 1 102 ? 6.637 -7.758 -17.875 1 95.12 102 VAL A N 1
ATOM 751 C CA . VAL A 1 102 ? 6.23 -9.133 -18.156 1 95.12 102 VAL A CA 1
ATOM 752 C C . VAL A 1 102 ? 4.984 -9.125 -19.047 1 95.12 102 VAL A C 1
ATOM 754 O O . VAL A 1 102 ? 3.988 -8.469 -18.719 1 95.12 102 VAL A O 1
ATOM 757 N N . PHE A 1 103 ? 5.102 -9.844 -20.141 1 94.19 103 PHE A N 1
ATOM 758 C CA . PHE A 1 103 ? 3.945 -10.102 -21 1 94.19 103 PHE A CA 1
ATOM 759 C C . PHE A 1 103 ? 3.488 -11.555 -20.875 1 94.19 103 PHE A C 1
ATOM 761 O O . PHE A 1 103 ? 4.312 -12.469 -20.797 1 94.19 103 PHE A O 1
ATOM 768 N N . ARG A 1 104 ? 2.266 -11.664 -20.828 1 92.31 104 ARG A N 1
ATOM 769 C CA . ARG A 1 104 ? 1.675 -13 -20.875 1 92.31 104 ARG A CA 1
ATOM 770 C C . ARG A 1 104 ? 0.569 -13.07 -21.922 1 92.31 104 ARG A C 1
ATOM 772 O O . ARG A 1 104 ? -0.399 -12.312 -21.859 1 92.31 104 ARG A O 1
ATOM 779 N N . LYS A 1 105 ? 0.766 -13.875 -22.797 1 91.5 105 LYS A N 1
ATOM 780 C CA . LYS A 1 105 ? -0.232 -14.172 -23.812 1 91.5 105 LYS A CA 1
ATOM 781 C C . LYS A 1 105 ? -0.581 -15.656 -23.828 1 91.5 105 LYS A C 1
ATOM 783 O O . LYS A 1 105 ? 0.174 -16.469 -24.359 1 91.5 105 LYS A O 1
ATOM 788 N N . ASP A 1 106 ? -1.75 -15.898 -23.25 1 82.31 106 ASP A N 1
ATOM 789 C CA . ASP A 1 106 ? -2.162 -17.281 -23.078 1 82.31 106 ASP A CA 1
ATOM 790 C C . ASP A 1 106 ? -1.105 -18.078 -22.312 1 82.31 106 ASP A C 1
ATOM 792 O O . ASP A 1 106 ? -0.875 -17.828 -21.125 1 82.31 106 ASP A O 1
ATOM 796 N N . ASP A 1 107 ? -0.318 -18.922 -23.047 1 80.44 107 ASP A N 1
ATOM 797 C CA . ASP A 1 107 ? 0.639 -19.766 -22.328 1 80.44 107 ASP A CA 1
ATOM 798 C C . ASP A 1 107 ? 2.064 -19.25 -22.516 1 80.44 107 ASP A C 1
ATOM 800 O O . ASP A 1 107 ? 3.012 -19.812 -21.969 1 80.44 107 ASP A O 1
ATOM 804 N N . LEU A 1 108 ? 2.195 -18.219 -23.219 1 87.94 108 LEU A N 1
ATOM 805 C CA . LEU A 1 108 ? 3.52 -17.672 -23.484 1 87.94 108 LEU A CA 1
ATOM 806 C C . LEU A 1 108 ? 3.805 -16.469 -22.578 1 87.94 108 LEU A C 1
ATOM 808 O O . LEU A 1 108 ? 2.99 -15.555 -22.484 1 87.94 108 LEU A O 1
ATOM 812 N N . VAL A 1 109 ? 4.941 -16.578 -21.906 1 91.06 109 VAL A N 1
ATOM 813 C CA . VAL A 1 109 ? 5.363 -15.477 -21.031 1 91.06 109 VAL A CA 1
ATOM 814 C C . VAL A 1 109 ? 6.699 -14.922 -21.516 1 91.06 109 VAL A C 1
ATOM 816 O O . VAL A 1 109 ? 7.633 -15.68 -21.781 1 91.06 109 VAL A O 1
ATOM 819 N N . ARG A 1 110 ? 6.77 -13.664 -21.688 1 93.5 110 ARG A N 1
ATOM 820 C CA . ARG A 1 110 ? 8.016 -12.977 -22 1 93.5 110 ARG A CA 1
ATOM 821 C C . ARG A 1 110 ? 8.336 -11.914 -20.938 1 93.5 110 ARG A C 1
ATOM 823 O O . ARG A 1 110 ? 7.52 -11.031 -20.688 1 93.5 110 ARG A O 1
ATOM 830 N N . THR A 1 111 ? 9.5 -12.023 -20.359 1 94.5 111 THR A N 1
ATOM 831 C CA . THR A 1 111 ? 9.953 -11.062 -19.375 1 94.5 111 THR A CA 1
ATOM 832 C C . THR A 1 111 ? 11.078 -10.195 -19.938 1 94.5 111 THR A C 1
ATOM 834 O O . THR A 1 111 ? 12.148 -10.695 -20.281 1 94.5 111 THR A O 1
ATOM 837 N N . PHE A 1 112 ? 10.844 -8.953 -20.062 1 96.56 112 PHE A N 1
ATOM 838 C CA . PHE A 1 112 ? 11.836 -7.988 -20.531 1 96.56 112 PHE A CA 1
ATOM 839 C C . PHE A 1 112 ? 12.656 -7.449 -19.375 1 96.56 112 PHE A C 1
ATOM 841 O O . PHE A 1 112 ? 12.109 -6.914 -18.406 1 96.56 112 PHE A O 1
ATOM 848 N N . LEU A 1 113 ? 13.938 -7.625 -19.422 1 94.88 113 LEU A N 1
ATOM 849 C CA . LEU A 1 113 ? 14.898 -7.098 -18.469 1 94.88 113 LEU A CA 1
ATOM 850 C C . LEU A 1 113 ? 15.805 -6.059 -19.125 1 94.88 113 LEU A C 1
ATOM 852 O O . LEU A 1 113 ? 16.922 -6.375 -19.531 1 94.88 113 LEU A O 1
ATOM 856 N N . PRO A 1 114 ? 15.352 -4.836 -19.062 1 94.44 114 PRO A N 1
ATOM 857 C CA . PRO A 1 114 ? 16.031 -3.797 -19.844 1 94.44 114 PRO A CA 1
ATOM 858 C C . PRO A 1 114 ? 17.484 -3.605 -19.422 1 94.44 114 PRO A C 1
ATOM 860 O O . PRO A 1 114 ? 18.359 -3.408 -20.281 1 94.44 114 PRO A O 1
ATOM 863 N N . ARG A 1 115 ? 17.797 -3.645 -18.156 1 92.06 115 ARG A N 1
ATOM 864 C CA . ARG A 1 115 ? 19.172 -3.422 -17.688 1 92.06 115 ARG A CA 1
ATOM 865 C C . ARG A 1 115 ? 20.109 -4.508 -18.219 1 92.06 115 ARG A C 1
ATOM 867 O O . ARG A 1 115 ? 21.234 -4.219 -18.625 1 92.06 115 ARG A O 1
ATOM 874 N N . ALA A 1 116 ? 19.656 -5.699 -18.266 1 91.62 116 ALA A N 1
ATOM 875 C CA . ALA A 1 116 ? 20.438 -6.816 -18.781 1 91.62 116 ALA A CA 1
ATOM 876 C C . ALA A 1 116 ? 20.281 -6.961 -20.281 1 91.62 116 ALA A C 1
ATOM 878 O O . ALA A 1 116 ? 21 -7.738 -20.922 1 91.62 116 ALA A O 1
ATOM 879 N N . GLN A 1 117 ? 19.359 -6.258 -20.828 1 94.88 117 GLN A N 1
ATOM 880 C CA . GLN A 1 117 ? 19.031 -6.348 -22.25 1 94.88 117 GLN A CA 1
ATOM 881 C C . GLN A 1 117 ? 18.703 -7.785 -22.641 1 94.88 117 GLN A C 1
ATOM 883 O O . GLN A 1 117 ? 19.25 -8.305 -23.625 1 94.88 117 GLN A O 1
ATOM 888 N N . VAL A 1 118 ? 17.891 -8.391 -21.891 1 93.69 118 VAL A N 1
ATOM 889 C CA . VAL A 1 118 ? 17.5 -9.781 -22.109 1 93.69 118 VAL A CA 1
ATOM 890 C C . VAL A 1 118 ? 15.969 -9.898 -22.062 1 93.69 118 VAL A C 1
ATOM 892 O O . VAL A 1 118 ? 15.312 -9.195 -21.281 1 93.69 118 VAL A O 1
ATOM 895 N N . VAL A 1 119 ? 15.438 -10.727 -22.938 1 95.44 119 VAL A N 1
ATOM 896 C CA . VAL A 1 119 ? 14.055 -11.188 -22.844 1 95.44 119 VAL A CA 1
ATOM 897 C C . VAL A 1 119 ? 14.023 -12.68 -22.516 1 95.44 119 VAL A C 1
ATOM 899 O O . VAL A 1 119 ? 14.555 -13.492 -23.281 1 95.44 119 VAL A O 1
ATOM 902 N N . LYS A 1 120 ? 13.469 -12.977 -21.438 1 90.06 120 LYS A N 1
ATOM 903 C CA . LYS A 1 120 ? 13.266 -14.383 -21.094 1 90.06 120 LYS A CA 1
ATOM 904 C C . LYS A 1 120 ? 11.906 -14.875 -21.578 1 90.06 120 LYS A C 1
ATOM 906 O O . LYS A 1 120 ? 10.875 -14.266 -21.281 1 90.06 120 LYS A O 1
ATOM 911 N N . GLU A 1 121 ? 11.914 -15.93 -22.312 1 89.88 121 GLU A N 1
ATOM 912 C CA . GLU A 1 121 ? 10.68 -16.516 -22.828 1 89.88 121 GLU A CA 1
ATOM 913 C C . GLU A 1 121 ? 10.414 -17.875 -22.203 1 89.88 121 GLU A C 1
ATOM 915 O O . GLU A 1 121 ? 11.289 -18.75 -22.172 1 89.88 121 GLU A O 1
ATOM 920 N N . GLU A 1 122 ? 9.25 -17.969 -21.688 1 83.25 122 GLU A N 1
ATOM 921 C CA . GLU A 1 122 ? 8.828 -19.234 -21.062 1 83.25 122 GLU A CA 1
ATOM 922 C C . GLU A 1 122 ? 7.418 -19.609 -21.516 1 83.25 122 GLU A C 1
ATOM 924 O O . GLU A 1 122 ? 6.555 -18.75 -21.672 1 83.25 122 GLU A O 1
ATOM 929 N N . ARG A 1 123 ? 7.234 -20.938 -21.766 1 79.88 123 ARG A N 1
ATOM 930 C CA . ARG A 1 123 ? 5.898 -21.453 -22.031 1 79.88 123 ARG A CA 1
ATOM 931 C C . ARG A 1 123 ? 5.379 -22.266 -20.844 1 79.88 123 ARG A C 1
ATOM 933 O O . ARG A 1 123 ? 6.035 -23.203 -20.375 1 79.88 123 ARG A O 1
ATOM 940 N N . ARG A 1 124 ? 4.516 -21.688 -20.141 1 71 124 ARG A N 1
ATOM 941 C CA . ARG A 1 124 ? 3.943 -22.375 -18.984 1 71 124 ARG A CA 1
ATOM 942 C C . ARG A 1 124 ? 2.432 -22.516 -19.125 1 71 124 ARG A C 1
ATOM 944 O O . ARG A 1 124 ? 1.768 -21.625 -19.656 1 71 124 ARG A O 1
ATOM 951 N N . ASP A 1 125 ? 1.911 -23.859 -19.031 1 60.31 125 ASP A N 1
ATOM 952 C CA . ASP A 1 125 ? 0.465 -24.047 -18.969 1 60.31 125 ASP A CA 1
ATOM 953 C C . ASP A 1 125 ? -0.114 -23.391 -17.703 1 60.31 125 ASP A C 1
ATOM 955 O O . ASP A 1 125 ? -1.237 -23.703 -17.312 1 60.31 125 ASP A O 1
ATOM 959 N N . MET A 1 126 ? 0.684 -22.781 -17.031 1 53.88 126 MET A N 1
ATOM 960 C CA . MET A 1 126 ? 0.109 -22.312 -15.773 1 53.88 126 MET A CA 1
ATOM 961 C C . MET A 1 126 ? -1.043 -21.344 -16.016 1 53.88 126 MET A C 1
ATOM 963 O O . MET A 1 126 ? -0.916 -20.422 -16.812 1 53.88 126 MET A O 1
ATOM 967 N N . PRO A 1 127 ? -2.303 -21.75 -15.719 1 46.97 127 PRO A N 1
ATOM 968 C CA . PRO A 1 127 ? -3.387 -20.766 -15.789 1 46.97 127 PRO A CA 1
ATOM 969 C C . PRO A 1 127 ? -2.994 -19.406 -15.203 1 46.97 127 PRO A C 1
ATOM 971 O O . PRO A 1 127 ? -2.385 -19.344 -14.133 1 46.97 127 PRO A O 1
ATOM 974 N N . GLY A 1 128 ? -2.582 -18.5 -16.047 1 42.88 128 GLY A N 1
ATOM 975 C CA . GLY A 1 128 ? -2.088 -17.125 -16.016 1 42.88 128 GLY A CA 1
ATOM 976 C C . GLY A 1 128 ? -2.693 -16.297 -14.898 1 42.88 128 GLY A C 1
ATOM 977 O O . GLY A 1 128 ? -2.246 -15.18 -14.641 1 42.88 128 GLY A O 1
ATOM 978 N N . LEU A 1 129 ? -4.152 -16.047 -14.914 1 44.41 129 LEU A N 1
ATOM 979 C CA . LEU A 1 129 ? -4.816 -14.773 -14.633 1 44.41 129 LEU A CA 1
ATOM 980 C C . LEU A 1 129 ? -4.824 -14.484 -13.133 1 44.41 129 LEU A C 1
ATOM 982 O O . LEU A 1 129 ? -5.207 -15.344 -12.336 1 44.41 129 LEU A O 1
ATOM 986 N N . PHE A 1 130 ? -3.941 -13.664 -12.578 1 40.72 130 PHE A N 1
ATOM 987 C CA . PHE A 1 130 ? -4.109 -13.078 -11.25 1 40.72 130 PHE A CA 1
ATOM 988 C C . PHE A 1 130 ? -5.535 -12.57 -11.055 1 40.72 130 PHE A C 1
ATOM 990 O O . PHE A 1 130 ? -6.09 -11.914 -11.938 1 40.72 130 PHE A O 1
ATOM 997 N N . PRO A 1 131 ? -5.805 -12.711 -9.742 1 39.25 131 PRO A N 1
ATOM 998 C CA . PRO A 1 131 ? -5.527 -13.758 -8.758 1 39.25 131 PRO A CA 1
ATOM 999 C C . PRO A 1 131 ? -5.906 -15.156 -9.266 1 39.25 131 PRO A C 1
ATOM 1001 O O . PRO A 1 131 ? -6.922 -15.312 -9.945 1 39.25 131 PRO A O 1
ATOM 1004 N N . HIS A 1 132 ? -5.023 -15.922 -9.57 1 43.53 132 HIS A N 1
ATOM 1005 C CA . HIS A 1 132 ? -5.395 -17.266 -9.984 1 43.53 132 HIS A CA 1
ATOM 1006 C C . HIS A 1 132 ? -6.469 -17.844 -9.07 1 43.53 132 HIS A C 1
ATOM 1008 O O . HIS A 1 132 ? -6.16 -18.406 -8.016 1 43.53 132 HIS A O 1
ATOM 1014 N N . LEU A 1 133 ? -7.492 -17.125 -8.93 1 44.5 133 LEU A N 1
ATOM 1015 C CA . LEU A 1 133 ? -8.523 -17.953 -8.328 1 44.5 133 LEU A CA 1
ATOM 1016 C C . LEU A 1 133 ? -8.633 -19.297 -9.055 1 44.5 133 LEU A C 1
ATOM 1018 O O . LEU A 1 133 ? -8.938 -19.328 -10.25 1 44.5 133 LEU A O 1
ATOM 1022 N N . PRO A 1 134 ? -7.699 -20.031 -8.656 1 42.84 134 PRO A N 1
ATOM 1023 C CA . PRO A 1 134 ? -7.801 -21.359 -9.266 1 42.84 134 PRO A CA 1
ATOM 1024 C C . PRO A 1 134 ? -9.227 -21.719 -9.688 1 42.84 134 PRO A C 1
ATOM 1026 O O . PRO A 1 13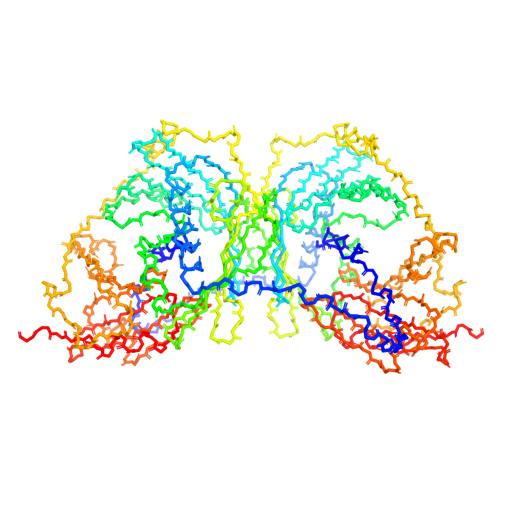4 ? -10.188 -21.203 -9.102 1 42.84 134 PRO A O 1
ATOM 1029 N N . GLN A 1 135 ? -9.367 -22.047 -10.891 1 47.88 135 GLN A N 1
ATOM 1030 C CA . GLN A 1 135 ? -10.578 -22.797 -11.203 1 47.88 135 GLN A CA 1
ATOM 1031 C C . GLN A 1 135 ? -11.039 -23.625 -10 1 47.88 135 GLN A C 1
ATOM 1033 O O . GLN A 1 135 ? -10.867 -24.844 -9.977 1 47.88 135 GLN A O 1
ATOM 1038 N N . ALA A 1 136 ? -10.633 -23.141 -8.883 1 51.44 136 ALA A N 1
ATOM 1039 C CA . ALA A 1 136 ? -11.188 -23.953 -7.797 1 51.44 136 ALA A CA 1
ATOM 1040 C C . ALA A 1 136 ? -12.695 -24.109 -7.949 1 51.44 136 ALA A C 1
ATOM 1042 O O . ALA A 1 136 ? -13.414 -23.125 -8.125 1 51.44 136 ALA A O 1
ATOM 1043 N N . GLU A 1 137 ? -12.898 -25.188 -8.383 1 59.16 137 GLU A N 1
ATOM 1044 C CA . GLU A 1 137 ? -14.312 -25.516 -8.234 1 59.16 137 GLU A CA 1
ATOM 1045 C C . GLU A 1 137 ? -14.844 -25.094 -6.871 1 59.16 137 GLU A C 1
ATOM 1047 O O . GLU A 1 137 ? -14.203 -25.328 -5.844 1 59.16 137 GLU A O 1
ATOM 1052 N N . SER A 1 138 ? -15.711 -24.062 -6.82 1 62.38 138 SER A N 1
ATOM 1053 C CA . SER A 1 138 ? -16.359 -23.578 -5.602 1 62.38 138 SER A CA 1
ATOM 1054 C C . SER A 1 138 ? -16.438 -24.672 -4.547 1 62.38 138 SER A C 1
ATOM 1056 O O . SER A 1 138 ? -16.266 -24.406 -3.354 1 62.38 138 SER A O 1
ATOM 1058 N N . SER A 1 139 ? -16.531 -25.812 -5.055 1 69.38 139 SER A N 1
ATOM 1059 C CA . SER A 1 139 ? -16.688 -26.922 -4.113 1 69.38 139 SER A CA 1
ATOM 1060 C C . SER A 1 139 ? -15.383 -27.203 -3.367 1 69.38 139 SER A C 1
ATOM 1062 O O . SER A 1 139 ? -15.391 -27.469 -2.166 1 69.38 139 SER A O 1
ATOM 1064 N N . ALA A 1 140 ? -14.336 -27.031 -4.078 1 70 140 ALA A N 1
ATOM 1065 C CA . ALA A 1 140 ? -13.055 -27.281 -3.424 1 70 140 ALA A CA 1
ATOM 1066 C C . ALA A 1 140 ? -12.734 -26.188 -2.4 1 70 140 ALA A C 1
ATOM 1068 O O . ALA A 1 140 ? -12.234 -26.484 -1.311 1 70 140 ALA A O 1
ATOM 1069 N N . VAL A 1 141 ? -13.164 -25.031 -2.676 1 75.69 141 VAL A N 1
ATOM 1070 C CA . VAL A 1 141 ? -12.891 -23.906 -1.789 1 75.69 141 VAL A CA 1
ATOM 1071 C C . VAL A 1 141 ? -13.719 -24.031 -0.517 1 75.69 141 VAL A C 1
ATOM 1073 O O . VAL A 1 141 ? -13.211 -23.859 0.59 1 75.69 141 VAL A O 1
ATOM 1076 N N . LEU A 1 142 ? -14.859 -24.516 -0.672 1 82.62 142 LEU A N 1
ATOM 1077 C CA . LEU A 1 142 ? -15.766 -24.516 0.474 1 82.62 142 LEU A CA 1
ATOM 1078 C C . LEU A 1 142 ? -15.508 -25.734 1.36 1 82.62 142 LEU A C 1
ATOM 1080 O O . LEU A 1 142 ? -15.984 -25.797 2.494 1 82.62 142 LEU A O 1
ATOM 1084 N N . ARG A 1 143 ? -14.727 -26.609 0.879 1 86 143 ARG A N 1
ATOM 1085 C CA . ARG A 1 143 ? -14.336 -27.734 1.705 1 86 143 ARG A CA 1
ATOM 1086 C C . ARG A 1 143 ? -13.344 -27.328 2.783 1 86 143 ARG A C 1
ATOM 1088 O O . ARG A 1 143 ? -13.328 -27.891 3.877 1 86 143 ARG A O 1
ATOM 1095 N N . HIS A 1 144 ? -12.609 -26.344 2.389 1 90.62 144 HIS A N 1
ATOM 1096 C CA . HIS A 1 144 ? -11.516 -26.031 3.305 1 90.62 144 HIS A CA 1
ATOM 1097 C C . HIS A 1 144 ? -11.641 -24.609 3.838 1 90.62 144 HIS A C 1
ATOM 1099 O O . HIS A 1 144 ? -10.867 -24.203 4.707 1 90.62 144 HIS A O 1
ATOM 1105 N N . TYR A 1 145 ? -12.594 -23.891 3.352 1 91.19 145 TYR A N 1
ATOM 1106 C CA . TYR A 1 145 ? -12.812 -22.531 3.801 1 91.19 145 TYR A CA 1
ATOM 1107 C C . TYR A 1 145 ? -14.281 -22.281 4.141 1 91.19 145 TYR A C 1
ATOM 1109 O O . TYR A 1 145 ? -15.172 -22.812 3.461 1 91.19 145 TYR A O 1
ATOM 1117 N N . ARG A 1 146 ? -14.477 -21.484 5.184 1 92.38 146 ARG A N 1
ATOM 1118 C CA . ARG A 1 146 ? -15.781 -20.891 5.426 1 92.38 146 ARG A CA 1
ATOM 1119 C C . ARG A 1 146 ? -15.898 -19.531 4.75 1 92.38 146 ARG A C 1
ATOM 1121 O O . ARG A 1 146 ? -15 -18.703 4.863 1 92.38 146 ARG A O 1
ATOM 1128 N N . ALA A 1 147 ? -17.016 -19.422 4.039 1 91.31 147 ALA A N 1
ATOM 1129 C CA . ALA A 1 147 ? -17.203 -18.172 3.301 1 91.31 147 ALA A CA 1
ATOM 1130 C C . ALA A 1 147 ? -18.281 -17.312 3.953 1 91.31 147 ALA A C 1
ATOM 1132 O O . ALA A 1 147 ? -19.328 -17.812 4.352 1 91.31 147 ALA A O 1
ATOM 1133 N N . ARG A 1 148 ? -17.953 -16.047 4.102 1 92.25 148 ARG A N 1
ATOM 1134 C CA . ARG A 1 148 ? -18.906 -15.078 4.609 1 92.25 148 ARG A CA 1
ATOM 1135 C C . ARG A 1 148 ? -18.812 -13.758 3.855 1 92.25 148 ARG A C 1
ATOM 1137 O O . ARG A 1 148 ? -17.703 -13.258 3.621 1 92.25 148 ARG A O 1
ATOM 1144 N N . PHE A 1 149 ? -19.969 -13.289 3.547 1 92.88 149 PHE A N 1
ATOM 1145 C CA . PHE A 1 149 ? -20 -11.961 2.951 1 92.88 149 PHE A CA 1
ATOM 1146 C C . PHE A 1 149 ? -19.953 -10.883 4.027 1 92.88 149 PHE A C 1
ATOM 1148 O O . PHE A 1 149 ? -20.672 -10.961 5.027 1 92.88 149 PHE A O 1
ATOM 1155 N N . LEU A 1 150 ? -19.094 -9.852 3.855 1 94.38 150 LEU A N 1
ATOM 1156 C CA . LEU A 1 150 ? -18.891 -8.836 4.875 1 94.38 150 LEU A CA 1
ATOM 1157 C C . LEU A 1 150 ? -19.562 -7.523 4.473 1 94.38 150 LEU A C 1
ATOM 1159 O O . LEU A 1 150 ? -19.484 -6.531 5.199 1 94.38 150 LEU A O 1
ATOM 1163 N N . GLY A 1 151 ? -20.141 -7.449 3.387 1 93.25 151 GLY A N 1
ATOM 1164 C CA . GLY A 1 151 ? -20.797 -6.223 2.963 1 93.25 151 GLY A CA 1
ATOM 1165 C C . GLY A 1 151 ? -20.125 -5.57 1.768 1 93.25 151 GLY A C 1
ATOM 1166 O O . GLY A 1 151 ? -19.656 -6.258 0.866 1 93.25 151 GLY A O 1
ATOM 1167 N N . SER A 1 152 ? -20.281 -4.207 1.779 1 94.31 152 SER A N 1
ATOM 1168 C CA . SER A 1 152 ? -19.781 -3.455 0.635 1 94.31 152 SER A CA 1
ATOM 1169 C C . SER A 1 152 ? -18.703 -2.471 1.053 1 94.31 152 SER A C 1
ATOM 1171 O O . SER A 1 152 ? -18.578 -2.125 2.23 1 94.31 152 SER A O 1
ATOM 1173 N N . ASP A 1 153 ? -17.922 -2.16 0.132 1 95.38 153 ASP A N 1
ATOM 1174 C CA . ASP A 1 153 ? -16.828 -1.204 0.273 1 95.38 153 ASP A CA 1
ATOM 1175 C C . ASP A 1 153 ? -16.562 -0.488 -1.047 1 95.38 153 ASP A C 1
ATOM 1177 O O . ASP A 1 153 ? -17.297 -0.665 -2.021 1 95.38 153 ASP A O 1
ATOM 1181 N N . ARG A 1 154 ? -15.617 0.462 -1.041 1 95.88 154 ARG A N 1
ATOM 1182 C CA . ARG A 1 154 ? -15.164 1.153 -2.244 1 95.88 154 ARG A CA 1
ATOM 1183 C C . ARG A 1 154 ? -13.648 1.112 -2.363 1 95.88 154 ARG A C 1
ATOM 1185 O O . ARG A 1 154 ? -12.938 1.467 -1.42 1 95.88 154 ARG A O 1
ATOM 1192 N N . VAL A 1 155 ? -13.211 0.586 -3.475 1 96 155 VAL A N 1
ATOM 1193 C CA . VAL A 1 155 ? -11.789 0.419 -3.736 1 96 155 VAL A CA 1
ATOM 1194 C C . VAL A 1 155 ? -11.445 0.968 -5.121 1 96 155 VAL A C 1
ATOM 1196 O O . VAL A 1 155 ? -12.094 0.623 -6.109 1 96 155 VAL A O 1
ATOM 1199 N N . ALA A 1 156 ? -10.398 1.808 -5.203 1 95.5 156 ALA A N 1
ATOM 1200 C CA . ALA A 1 156 ? -9.953 2.393 -6.465 1 95.5 156 ALA A CA 1
ATOM 1201 C C . ALA A 1 156 ? -11.125 3.021 -7.223 1 95.5 156 ALA A C 1
ATOM 1203 O O . ALA A 1 156 ? -11.234 2.869 -8.438 1 95.5 156 ALA A O 1
ATOM 1204 N N . GLY A 1 157 ? -12.016 3.566 -6.539 1 94.19 157 GLY A N 1
ATOM 1205 C CA . GLY A 1 157 ? -13.148 4.262 -7.129 1 94.19 157 GLY A CA 1
ATOM 1206 C C . GLY A 1 157 ? -14.289 3.336 -7.512 1 94.19 157 GLY A C 1
ATOM 1207 O O . GLY A 1 157 ? -15.281 3.773 -8.086 1 94.19 157 GLY A O 1
ATOM 1208 N N . GLN A 1 158 ? -14.156 2.047 -7.184 1 95.38 158 GLN A N 1
ATOM 1209 C CA . GLN A 1 158 ? -15.172 1.062 -7.547 1 95.38 158 GLN A CA 1
ATOM 1210 C C . GLN A 1 158 ? -15.93 0.577 -6.316 1 95.38 158 GLN A C 1
ATOM 1212 O O . GLN A 1 158 ? -15.32 0.245 -5.297 1 95.38 158 GLN A O 1
ATOM 1217 N N . ASP A 1 159 ? -17.266 0.542 -6.496 1 96.25 159 ASP A N 1
ATOM 1218 C CA . ASP A 1 159 ? -18 -0.19 -5.473 1 96.25 159 ASP A CA 1
ATOM 1219 C C . ASP A 1 159 ? -17.656 -1.677 -5.504 1 96.25 159 ASP A C 1
ATOM 1221 O O . ASP A 1 159 ? -17.516 -2.266 -6.578 1 96.25 159 ASP A O 1
ATOM 1225 N N . ALA A 1 160 ? -17.5 -2.23 -4.273 1 96.5 160 ALA A N 1
ATOM 1226 C CA . ALA A 1 160 ? -17.062 -3.627 -4.223 1 96.5 160 ALA A CA 1
ATOM 1227 C C . ALA A 1 160 ? -17.797 -4.383 -3.109 1 96.5 160 ALA A C 1
ATOM 1229 O O . ALA A 1 160 ? -18.125 -3.803 -2.07 1 96.5 160 ALA A O 1
ATOM 1230 N N . SER A 1 161 ? -18.062 -5.633 -3.379 1 95.81 161 SER A N 1
ATOM 1231 C CA . SER A 1 161 ? -18.5 -6.551 -2.334 1 95.81 161 SER A CA 1
ATOM 1232 C C . SER A 1 161 ? -17.328 -7.348 -1.766 1 95.81 161 SER A C 1
ATOM 1234 O O . SER A 1 161 ? -16.375 -7.641 -2.477 1 95.81 161 SER A O 1
ATOM 1236 N N . VAL A 1 162 ? -17.5 -7.711 -0.455 1 95.56 162 VAL A N 1
ATOM 1237 C CA . VAL A 1 162 ? -16.359 -8.32 0.231 1 95.56 162 VAL A CA 1
ATOM 1238 C C . VAL A 1 162 ? -16.719 -9.742 0.666 1 95.56 162 VAL A C 1
ATOM 1240 O O . VAL A 1 162 ? -17.734 -9.953 1.326 1 95.56 162 VAL A O 1
ATOM 1243 N N . LEU A 1 163 ? -15.867 -10.656 0.265 1 93 163 LEU A N 1
ATOM 1244 C CA . LEU A 1 163 ? -15.992 -12.047 0.693 1 93 163 LEU A CA 1
ATOM 1245 C C . LEU A 1 163 ? -14.836 -12.438 1.609 1 93 163 LEU A C 1
ATOM 1247 O O . LEU A 1 163 ? -13.672 -12.18 1.293 1 93 163 LEU A O 1
ATOM 1251 N N . TRP A 1 164 ? -15.195 -12.945 2.701 1 94.81 164 TRP A N 1
ATOM 1252 C CA . TRP A 1 164 ? -14.203 -13.453 3.645 1 94.81 164 TRP A CA 1
ATOM 1253 C C . TRP A 1 164 ? -14.141 -14.977 3.596 1 94.81 164 TRP A C 1
ATOM 1255 O O . TRP A 1 164 ? -15.148 -15.648 3.824 1 94.81 164 TRP A O 1
ATOM 1265 N N . LEU A 1 165 ? -12.984 -15.492 3.256 1 92.56 165 LEU A N 1
ATOM 1266 C CA . LEU A 1 165 ? -12.719 -16.922 3.283 1 92.56 165 LEU A CA 1
ATOM 1267 C C . LEU A 1 165 ? -11.867 -17.297 4.488 1 92.56 165 LEU A C 1
ATOM 1269 O O . LEU A 1 165 ? -10.656 -17.062 4.496 1 92.56 165 LEU A O 1
ATOM 1273 N N . GLU A 1 166 ? -12.484 -17.922 5.406 1 95.19 166 GLU A N 1
ATOM 1274 C CA . GLU A 1 166 ? -11.812 -18.344 6.637 1 95.19 166 GLU A CA 1
ATOM 1275 C C . GLU A 1 166 ? -11.43 -19.812 6.586 1 95.19 166 GLU A C 1
ATOM 1277 O O . GLU A 1 166 ? -12.297 -20.688 6.438 1 95.19 166 GLU A O 1
ATOM 1282 N N . PRO A 1 167 ? -10.109 -20.047 6.75 1 95 167 PRO A N 1
ATOM 1283 C CA . PRO A 1 167 ? -9.727 -21.469 6.723 1 95 167 PRO A CA 1
ATOM 1284 C C . PRO A 1 167 ? -10.398 -22.281 7.832 1 95 167 PRO A C 1
ATOM 1286 O O . PRO A 1 167 ? -10.602 -21.766 8.938 1 95 167 PRO A O 1
ATOM 1289 N N . ARG A 1 168 ? -10.648 -23.516 7.562 1 94.62 168 ARG A N 1
ATOM 1290 C CA . ARG A 1 168 ? -11.242 -24.422 8.539 1 94.62 168 ARG A CA 1
ATOM 1291 C C . ARG A 1 168 ? -10.164 -25.141 9.344 1 94.62 168 ARG A C 1
ATOM 1293 O O . ARG A 1 168 ? -10.477 -25.875 10.289 1 94.62 168 ARG A O 1
ATOM 1300 N N . ASP A 1 169 ? -8.953 -24.953 8.969 1 95.06 169 ASP A N 1
ATOM 1301 C CA . ASP A 1 169 ? -7.824 -25.594 9.641 1 95.06 169 ASP A CA 1
ATOM 1302 C C . ASP A 1 169 ? -6.629 -24.641 9.727 1 95.06 169 ASP A C 1
ATOM 1304 O O . ASP A 1 169 ? -6.742 -23.453 9.414 1 95.06 169 ASP A O 1
ATOM 1308 N N . GLY A 1 170 ? -5.512 -25.172 10.188 1 95.81 170 GLY A N 1
ATOM 1309 C CA . GLY A 1 170 ? -4.328 -24.344 10.383 1 95.81 170 GLY A CA 1
ATOM 1310 C C . GLY A 1 170 ? -3.297 -24.516 9.281 1 95.81 170 GLY A C 1
ATOM 1311 O O . GLY A 1 170 ? -2.131 -24.156 9.453 1 95.81 170 GLY A O 1
ATOM 1312 N N . LEU A 1 171 ? -3.729 -25.047 8.094 1 96 171 LEU A N 1
ATOM 1313 C CA . LEU A 1 171 ? -2.768 -25.375 7.051 1 96 171 LEU A CA 1
ATOM 1314 C C . LEU A 1 171 ? -2.82 -24.344 5.922 1 96 171 LEU A C 1
ATOM 1316 O O . LEU A 1 171 ? -2.111 -24.484 4.922 1 96 171 LEU A O 1
ATOM 1320 N N . ARG A 1 172 ? -3.641 -23.344 6.09 1 95.44 172 ARG A N 1
ATOM 1321 C CA . ARG A 1 172 ? -3.814 -22.359 5.031 1 95.44 172 ARG A CA 1
ATOM 1322 C C . ARG A 1 172 ? -4.125 -20.984 5.609 1 95.44 172 ARG A C 1
ATOM 1324 O O . ARG A 1 172 ? -4.602 -20.875 6.738 1 95.44 172 ARG A O 1
ATOM 1331 N N . PHE A 1 173 ? -3.783 -19.969 4.871 1 95.81 173 PHE A N 1
ATOM 1332 C CA . PHE A 1 173 ? -4.105 -18.609 5.266 1 95.81 173 PHE A CA 1
ATOM 1333 C C . PHE A 1 173 ? -5.527 -18.25 4.852 1 95.81 173 PHE A C 1
ATOM 1335 O O . PHE A 1 173 ? -6.129 -18.922 4.02 1 95.81 173 PHE A O 1
ATOM 1342 N N . GLY A 1 174 ? -6.059 -17.297 5.543 1 94.94 174 GLY A N 1
ATOM 1343 C CA . GLY A 1 174 ? -7.355 -16.766 5.156 1 94.94 174 GLY A CA 1
ATOM 1344 C C . GLY A 1 174 ? -7.262 -15.656 4.117 1 94.94 174 GLY A C 1
ATOM 1345 O O . GLY A 1 174 ? -6.172 -15.156 3.832 1 94.94 174 GLY A O 1
ATOM 1346 N N . TYR A 1 175 ? -8.5 -15.336 3.518 1 93.62 175 TYR A N 1
ATOM 1347 C CA . TYR A 1 175 ? -8.531 -14.312 2.475 1 93.62 175 TYR A CA 1
ATOM 1348 C C . TYR A 1 175 ? -9.75 -13.414 2.635 1 93.62 175 TYR A C 1
ATOM 1350 O O . TYR A 1 175 ? -10.836 -13.875 2.988 1 93.62 175 TYR A O 1
ATOM 1358 N N . ARG A 1 176 ? -9.508 -12.172 2.432 1 95.12 176 ARG A N 1
ATOM 1359 C CA . ARG A 1 176 ? -10.594 -11.25 2.109 1 95.12 176 ARG A CA 1
ATOM 1360 C C . ARG A 1 176 ? -10.477 -10.742 0.677 1 95.12 176 ARG A C 1
ATOM 1362 O O . ARG A 1 176 ? -9.414 -10.273 0.265 1 95.12 176 ARG A O 1
ATOM 1369 N N . ILE A 1 177 ? -11.555 -10.852 -0.022 1 93.25 177 ILE A N 1
ATOM 1370 C CA . ILE A 1 177 ? -11.539 -10.562 -1.452 1 93.25 177 ILE A CA 1
ATOM 1371 C C . ILE A 1 177 ? -12.578 -9.492 -1.772 1 93.25 177 ILE A C 1
ATOM 1373 O O . ILE A 1 177 ? -13.758 -9.648 -1.46 1 93.25 177 ILE A O 1
ATOM 1377 N N . TRP A 1 178 ? -12.18 -8.43 -2.336 1 95.12 178 TRP A N 1
ATOM 1378 C CA . TRP A 1 178 ? -13.07 -7.375 -2.811 1 95.12 178 TRP A CA 1
ATOM 1379 C C . TRP A 1 178 ? -13.344 -7.523 -4.305 1 95.12 178 TRP A C 1
ATOM 1381 O O . TRP A 1 178 ? -12.43 -7.422 -5.125 1 95.12 178 TRP A O 1
ATOM 1391 N N . MET A 1 179 ? -14.531 -7.707 -4.699 1 93.88 179 MET A N 1
ATOM 1392 C CA . MET A 1 179 ? -14.953 -7.812 -6.094 1 93.88 179 MET A CA 1
ATOM 1393 C C . MET A 1 179 ? -15.703 -6.559 -6.531 1 93.88 179 MET A C 1
ATOM 1395 O O . MET A 1 179 ? -16.75 -6.223 -5.961 1 93.88 179 MET A O 1
ATOM 1399 N N . ALA A 1 180 ? -15.188 -5.957 -7.535 1 94.69 180 ALA A N 1
ATOM 1400 C CA . ALA A 1 180 ? -15.812 -4.742 -8.055 1 94.69 180 ALA A CA 1
ATOM 1401 C C . ALA A 1 180 ? -17.156 -5.047 -8.711 1 94.69 180 ALA A C 1
ATOM 1403 O O . ALA A 1 180 ? -17.297 -6.062 -9.391 1 94.69 180 ALA A O 1
ATOM 1404 N N . GLN A 1 181 ? -18.047 -4.125 -8.531 1 93.19 181 GLN A N 1
ATOM 1405 C CA . GLN A 1 181 ? -19.344 -4.156 -9.203 1 93.19 181 GLN A CA 1
ATOM 1406 C C . GLN A 1 181 ? -19.469 -3.016 -10.211 1 93.19 181 GLN A C 1
ATOM 1408 O O . GLN A 1 181 ? -19.125 -1.873 -9.914 1 93.19 181 GLN A O 1
ATOM 1413 N N . PRO A 1 182 ? -19.906 -3.217 -11.422 1 89.75 182 PRO A N 1
ATOM 1414 C CA . PRO A 1 182 ? -20.469 -4.488 -11.859 1 89.75 182 PRO A CA 1
ATOM 1415 C C . PRO A 1 182 ? -19.453 -5.391 -12.555 1 89.75 182 PRO A C 1
ATOM 1417 O O . PRO A 1 182 ? -19.781 -6.512 -12.953 1 89.75 182 PRO A O 1
ATOM 1420 N N . SER A 1 183 ? -18.25 -5.016 -12.711 1 89.75 183 SER A N 1
ATOM 1421 C CA . SER A 1 183 ? -17.297 -5.68 -13.594 1 89.75 183 SER A CA 1
ATOM 1422 C C . SER A 1 183 ? -16.984 -7.09 -13.109 1 89.75 183 SER A C 1
ATOM 1424 O O . SER A 1 183 ? -16.609 -7.961 -13.898 1 89.75 183 SER A O 1
ATOM 1426 N N . GLY A 1 184 ? -17.078 -7.324 -11.805 1 91.62 184 GLY A N 1
ATOM 1427 C CA . GLY A 1 184 ? -16.734 -8.617 -11.242 1 91.62 184 GLY A CA 1
ATOM 1428 C C . GLY A 1 184 ? -15.242 -8.805 -11.047 1 91.62 184 GLY A C 1
ATOM 1429 O O . GLY A 1 184 ? -14.797 -9.859 -10.602 1 91.62 184 GLY A O 1
ATOM 1430 N N . LEU A 1 185 ? -14.477 -7.84 -11.352 1 92.19 185 LEU A N 1
ATOM 1431 C CA . LEU A 1 185 ? -13.023 -7.918 -11.211 1 92.19 185 LEU A CA 1
ATOM 1432 C C . LEU A 1 185 ? -12.617 -7.844 -9.742 1 92.19 185 LEU A C 1
ATOM 1434 O O . LEU A 1 185 ? -13.164 -7.051 -8.977 1 92.19 185 LEU A O 1
ATOM 1438 N N . VAL A 1 186 ? -11.688 -8.719 -9.367 1 93 186 VAL A N 1
ATOM 1439 C CA . VAL A 1 186 ? -11.117 -8.578 -8.031 1 93 186 VAL A CA 1
ATOM 1440 C C . VAL A 1 186 ? -10.242 -7.324 -7.973 1 93 186 VAL A C 1
ATOM 1442 O O . VAL A 1 186 ? -9.258 -7.215 -8.711 1 93 186 VAL A O 1
ATOM 1445 N N . VAL A 1 187 ? -10.562 -6.434 -7.07 1 94.81 187 VAL A N 1
ATOM 1446 C CA . VAL A 1 187 ? -9.852 -5.16 -7.066 1 94.81 187 VAL A CA 1
ATOM 1447 C C . VAL A 1 187 ? -8.992 -5.055 -5.809 1 94.81 187 VAL A C 1
ATOM 1449 O O . VAL A 1 187 ? -8.125 -4.184 -5.719 1 94.81 187 VAL A O 1
ATOM 1452 N N . LYS A 1 188 ? -9.203 -5.898 -4.887 1 94.56 188 LYS A N 1
ATOM 1453 C CA . LYS A 1 188 ? -8.406 -5.938 -3.666 1 94.56 188 LYS A CA 1
ATOM 1454 C C . LYS A 1 188 ? -8.406 -7.332 -3.051 1 94.56 188 LYS A C 1
ATOM 1456 O O . LYS A 1 188 ? -9.414 -8.039 -3.113 1 94.56 188 LYS A O 1
ATOM 1461 N N . LEU A 1 189 ? -7.293 -7.734 -2.518 1 93.75 189 LEU A N 1
ATOM 1462 C CA . LEU A 1 189 ? -7.117 -9.023 -1.856 1 93.75 189 LEU A CA 1
ATOM 1463 C C . LEU A 1 189 ? -6.234 -8.883 -0.621 1 93.75 189 LEU A C 1
ATOM 1465 O O . LEU A 1 189 ? -5.164 -8.273 -0.681 1 93.75 189 LEU A O 1
ATOM 1469 N N . GLN A 1 190 ? -6.754 -9.391 0.458 1 93.31 190 GLN A N 1
ATOM 1470 C CA . GLN A 1 190 ? -5.949 -9.492 1.669 1 93.31 190 GLN A CA 1
ATOM 1471 C C . GLN A 1 190 ? -5.699 -10.953 2.041 1 93.31 190 GLN A C 1
ATOM 1473 O O . GLN A 1 190 ? -6.613 -11.781 1.985 1 93.31 190 GLN A O 1
ATOM 1478 N N . THR A 1 191 ? -4.465 -11.266 2.262 1 94.06 191 THR A N 1
ATOM 1479 C CA . THR A 1 191 ? -4.105 -12.547 2.859 1 94.06 191 THR A CA 1
ATOM 1480 C C . THR A 1 191 ? -3.951 -12.414 4.371 1 94.06 191 THR A C 1
ATOM 1482 O O . THR A 1 191 ? -3.189 -11.57 4.852 1 94.06 191 THR A O 1
ATOM 1485 N N . LEU A 1 192 ? -4.637 -13.289 5.098 1 95.69 192 LEU A N 1
ATOM 1486 C CA . LEU A 1 192 ? -4.684 -13.172 6.551 1 95.69 192 LEU A CA 1
ATOM 1487 C C . LEU A 1 192 ? -3.945 -14.336 7.211 1 95.69 192 LEU A C 1
ATOM 1489 O O . LEU A 1 192 ? -4.156 -15.5 6.848 1 95.69 192 LEU A O 1
ATOM 1493 N N . GLY A 1 193 ? -3.137 -13.977 8.133 1 95.44 193 GLY A N 1
ATOM 1494 C CA . GLY A 1 193 ? -2.449 -15.008 8.891 1 95.44 193 GLY A CA 1
ATOM 1495 C C . GLY A 1 193 ? -3.367 -15.773 9.82 1 95.44 193 GLY A C 1
ATOM 1496 O O . GLY A 1 193 ? -4.574 -15.531 9.852 1 95.44 193 GLY A O 1
ATOM 1497 N N . LEU A 1 194 ? -2.725 -16.703 10.547 1 94.88 194 LEU A N 1
ATOM 1498 C CA . LEU A 1 194 ? -3.484 -17.625 11.391 1 94.88 194 LEU A CA 1
ATOM 1499 C C . LEU A 1 194 ? -4.145 -16.875 12.547 1 94.88 194 LEU A C 1
ATOM 1501 O O . LEU A 1 194 ? -5.133 -17.359 13.109 1 94.88 194 LEU A O 1
ATOM 1505 N N . ARG A 1 195 ? -3.648 -15.766 12.891 1 92.5 195 ARG A N 1
ATOM 1506 C CA . ARG A 1 195 ? -4.211 -14.984 13.984 1 92.5 195 ARG A CA 1
ATOM 1507 C C . ARG A 1 195 ? -5.078 -13.852 13.461 1 92.5 195 ARG A C 1
ATOM 1509 O O . ARG A 1 195 ? -5.41 -12.922 14.211 1 92.5 195 ARG A O 1
ATOM 1516 N N . GLY A 1 196 ? -5.277 -13.836 12.211 1 91.81 196 GLY A N 1
ATOM 1517 C CA . GLY A 1 196 ? -6.172 -12.852 11.625 1 91.81 196 GLY A CA 1
ATOM 1518 C C . GLY A 1 196 ? -5.457 -11.594 11.18 1 91.81 196 GLY A C 1
ATOM 1519 O O . GLY A 1 196 ? -6.086 -10.672 10.648 1 91.81 196 GLY A O 1
ATOM 1520 N N . GLN A 1 197 ? -4.195 -11.492 11.391 1 91 197 GLN A N 1
ATOM 1521 C CA . GLN A 1 197 ? -3.441 -10.312 10.969 1 91 197 GLN A CA 1
ATOM 1522 C C . GLN A 1 197 ? -3.227 -10.305 9.461 1 91 197 GLN A C 1
ATOM 1524 O O . GLN A 1 197 ? -3.047 -11.359 8.852 1 91 197 GLN A O 1
ATOM 1529 N N . VAL A 1 198 ? -3.234 -9.18 8.883 1 92.69 198 VAL A N 1
ATOM 1530 C CA . VAL A 1 198 ? -2.994 -9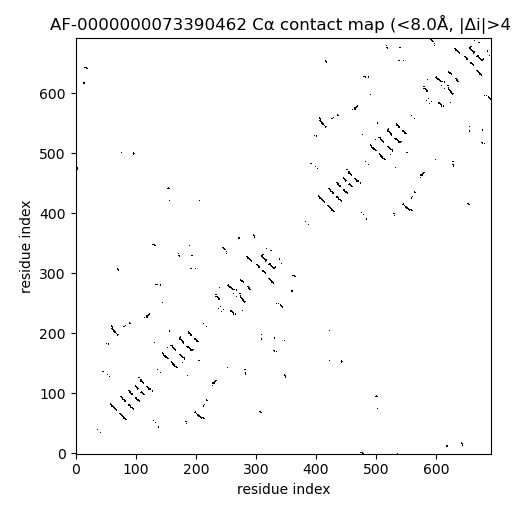.07 7.449 1 92.69 198 VAL A CA 1
ATOM 1531 C C . VAL A 1 198 ? -1.516 -9.312 7.152 1 92.69 198 VAL A C 1
ATOM 1533 O O . VAL A 1 198 ? -0.651 -8.586 7.648 1 92.69 198 VAL A O 1
ATOM 1536 N N . LEU A 1 199 ? -1.216 -10.266 6.324 1 92.62 199 LEU A N 1
ATOM 1537 C CA . LEU A 1 199 ? 0.151 -10.594 5.934 1 92.62 199 LEU A CA 1
ATOM 1538 C C . LEU A 1 199 ? 0.515 -9.914 4.617 1 92.62 199 LEU A C 1
ATOM 1540 O O . LEU A 1 199 ? 1.675 -9.555 4.398 1 92.62 199 LEU A O 1
ATOM 1544 N N . GLU A 1 200 ? -0.435 -9.836 3.797 1 92 200 GLU A N 1
ATOM 1545 C CA . GLU A 1 200 ? -0.263 -9.227 2.484 1 92 200 GLU A CA 1
ATOM 1546 C C . GLU A 1 200 ? -1.553 -8.562 2.012 1 92 200 GLU A C 1
ATOM 1548 O O . GLU A 1 200 ? -2.648 -9.023 2.338 1 92 200 GLU A O 1
ATOM 1553 N N . GLN A 1 201 ? -1.367 -7.535 1.328 1 92.69 201 GLN A N 1
ATOM 1554 C CA . GLN A 1 201 ? -2.49 -6.844 0.701 1 92.69 201 GLN A CA 1
ATOM 1555 C C . GLN A 1 201 ? -2.143 -6.41 -0.721 1 92.69 201 GLN A C 1
ATOM 1557 O O . GLN A 1 201 ? -1.059 -5.879 -0.965 1 92.69 201 GLN A O 1
ATOM 1562 N N . ALA A 1 202 ? -2.975 -6.77 -1.629 1 93.06 202 ALA A N 1
ATOM 1563 C CA . ALA A 1 202 ? -2.857 -6.375 -3.029 1 93.06 202 ALA A CA 1
ATOM 1564 C C . ALA A 1 202 ? -4.109 -5.641 -3.498 1 93.06 202 ALA A C 1
ATOM 1566 O O . ALA A 1 202 ? -5.23 -6.117 -3.297 1 93.06 202 ALA A O 1
ATOM 1567 N N . ALA A 1 203 ? -3.896 -4.461 -4.09 1 94.31 203 ALA A N 1
ATOM 1568 C CA . ALA A 1 203 ? -5.07 -3.691 -4.5 1 94.31 203 ALA A CA 1
ATOM 1569 C C . ALA A 1 203 ? -4.746 -2.785 -5.684 1 94.31 203 ALA A C 1
ATOM 1571 O O . ALA A 1 203 ? -3.621 -2.295 -5.809 1 94.31 203 ALA A O 1
ATOM 1572 N N . PHE A 1 204 ? -5.75 -2.613 -6.504 1 95.19 204 PHE A N 1
ATOM 1573 C CA . PHE A 1 204 ? -5.656 -1.529 -7.477 1 95.19 204 PHE A CA 1
ATOM 1574 C C . PHE A 1 204 ? -5.73 -0.174 -6.785 1 95.19 204 PHE A C 1
ATOM 1576 O O . PHE A 1 204 ? -6.539 0.02 -5.875 1 95.19 204 PHE A O 1
ATOM 1583 N N . SER A 1 205 ? -4.828 0.656 -7.098 1 95 205 SER A N 1
ATOM 1584 C CA . SER A 1 205 ? -4.93 2.043 -6.66 1 95 205 SER A CA 1
ATOM 1585 C C . SER A 1 205 ? -5.668 2.896 -7.688 1 95 205 SER A C 1
ATOM 1587 O O . SER A 1 205 ? -6.184 3.965 -7.355 1 95 205 SER A O 1
ATOM 1589 N N . GLN A 1 206 ? -5.633 2.428 -8.883 1 93.56 206 GLN A N 1
ATOM 1590 C CA . GLN A 1 206 ? -6.375 3.02 -9.984 1 93.56 206 GLN A CA 1
ATOM 1591 C C . GLN A 1 206 ? -6.734 1.968 -11.031 1 93.56 206 GLN A C 1
ATOM 1593 O O . GLN A 1 206 ? -5.938 1.075 -11.32 1 93.56 206 GLN A O 1
ATOM 1598 N N . ILE A 1 207 ? -7.91 2.107 -11.562 1 93.31 207 ILE A N 1
ATOM 1599 C CA . ILE A 1 207 ? -8.336 1.196 -12.617 1 93.31 207 ILE A CA 1
ATOM 1600 C C . ILE A 1 207 ? -9.156 1.958 -13.656 1 93.31 207 ILE A C 1
ATOM 1602 O O . ILE A 1 207 ? -9.953 2.83 -13.305 1 93.31 207 ILE A O 1
ATOM 1606 N N . ASP A 1 208 ? -8.875 1.679 -14.867 1 93.5 208 ASP A N 1
ATOM 1607 C CA . ASP A 1 208 ? -9.57 2.332 -15.977 1 93.5 208 ASP A CA 1
ATOM 1608 C C . ASP A 1 208 ? -10.164 1.302 -16.938 1 93.5 208 ASP A C 1
ATOM 1610 O O . ASP A 1 208 ? -9.43 0.547 -17.578 1 93.5 208 ASP A O 1
ATOM 1614 N N . PHE A 1 209 ? -11.477 1.322 -17.125 1 92.12 209 PHE A N 1
ATOM 1615 C CA . PHE A 1 209 ? -12.172 0.418 -18.031 1 92.12 209 PHE A CA 1
ATOM 1616 C C . PHE A 1 209 ? -12.531 1.125 -19.328 1 92.12 209 PHE A C 1
ATOM 1618 O O . PHE A 1 209 ? -12.93 0.481 -20.297 1 92.12 209 PHE A O 1
ATOM 1625 N N . ASP A 1 210 ? -12.344 2.43 -19.359 1 90.44 210 ASP A N 1
ATOM 1626 C CA . ASP A 1 210 ? -12.891 3.232 -20.453 1 90.44 210 ASP A CA 1
ATOM 1627 C C . ASP A 1 210 ? -11.938 3.25 -21.641 1 90.44 210 ASP A C 1
ATOM 1629 O O . ASP A 1 210 ? -12.375 3.369 -22.797 1 90.44 210 ASP A O 1
ATOM 1633 N N . THR A 1 211 ? -10.703 3.268 -21.391 1 90.5 211 THR A N 1
ATOM 1634 C CA . THR A 1 211 ? -9.703 3.27 -22.453 1 90.5 211 THR A CA 1
ATOM 1635 C C . THR A 1 211 ? -8.781 2.062 -22.312 1 90.5 211 THR A C 1
ATOM 1637 O O . THR A 1 211 ? -7.566 2.215 -22.156 1 90.5 211 THR A O 1
ATOM 1640 N N . PRO A 1 212 ? -9.375 0.976 -22.5 1 89.19 212 PRO A N 1
ATOM 1641 C CA . PRO A 1 212 ? -8.555 -0.229 -22.344 1 89.19 212 PRO A CA 1
ATOM 1642 C C . PRO A 1 212 ? -7.613 -0.451 -23.531 1 89.19 212 PRO A C 1
ATOM 1644 O O . PRO A 1 212 ? -7.852 0.076 -24.625 1 89.19 212 PRO A O 1
ATOM 1647 N N . PRO A 1 213 ? -6.551 -1.156 -23.234 1 95.25 213 PRO A N 1
ATOM 1648 C CA . PRO A 1 213 ? -5.695 -1.562 -24.344 1 95.25 213 PRO A CA 1
ATOM 1649 C C . PRO A 1 213 ? -6.359 -2.586 -25.266 1 95.25 213 PRO A C 1
ATOM 1651 O O . PRO A 1 213 ? -7.387 -3.168 -24.906 1 95.25 213 PRO A O 1
ATOM 1654 N N . THR A 1 214 ? -5.746 -2.713 -26.438 1 96.19 214 THR A N 1
ATOM 1655 C CA . THR A 1 214 ? -6.227 -3.736 -27.359 1 96.19 214 THR A CA 1
ATOM 1656 C C . THR A 1 214 ? -5.219 -4.875 -27.469 1 96.19 214 THR A C 1
ATOM 1658 O O . THR A 1 214 ? -4.027 -4.688 -27.219 1 96.19 214 THR A O 1
ATOM 1661 N N . VAL A 1 215 ? -5.742 -5.984 -27.891 1 95.75 215 VAL A N 1
ATOM 1662 C CA . VAL A 1 215 ? -4.906 -7.172 -28.031 1 95.75 215 VAL A CA 1
ATOM 1663 C C . VAL A 1 215 ? -3.801 -6.902 -29.062 1 95.75 215 VAL A C 1
ATOM 1665 O O . VAL A 1 215 ? -2.623 -7.137 -28.781 1 95.75 215 VAL A O 1
ATOM 1668 N N . PRO A 1 216 ? -4.082 -6.301 -30.25 1 96.69 216 PRO A N 1
ATOM 1669 C CA . PRO A 1 216 ? -3.004 -6.051 -31.203 1 96.69 216 PRO A CA 1
ATOM 1670 C C . PRO A 1 216 ? -1.943 -5.09 -30.672 1 96.69 216 PRO A C 1
ATOM 1672 O O . PRO A 1 216 ? -0.752 -5.27 -30.938 1 96.69 216 PRO A O 1
ATOM 1675 N N . GLN A 1 217 ? -2.348 -4.148 -29.922 1 97 217 GLN A N 1
ATOM 1676 C CA . GLN A 1 217 ? -1.411 -3.184 -29.344 1 97 217 GLN A CA 1
ATOM 1677 C C . GLN A 1 217 ? -0.428 -3.863 -28.406 1 97 217 GLN A C 1
ATOM 1679 O O . GLN A 1 217 ? 0.785 -3.674 -28.516 1 97 217 GLN A O 1
ATOM 1684 N N . LEU A 1 218 ? -0.944 -4.641 -27.5 1 97.44 218 LEU A N 1
ATOM 1685 C CA . LEU A 1 218 ? -0.097 -5.305 -26.516 1 97.44 218 LEU A CA 1
ATOM 1686 C C . LEU A 1 218 ? 0.75 -6.391 -27.172 1 97.44 218 LEU A C 1
ATOM 1688 O O . LEU A 1 218 ? 1.905 -6.598 -26.797 1 97.44 218 LEU A O 1
ATOM 1692 N N . ALA A 1 219 ? 0.15 -7.066 -28.156 1 96.88 219 ALA A N 1
ATOM 1693 C CA . ALA A 1 219 ? 0.897 -8.102 -28.875 1 96.88 219 ALA A CA 1
ATOM 1694 C C . ALA A 1 219 ? 2.092 -7.504 -29.609 1 96.88 219 ALA A C 1
ATOM 1696 O O . ALA A 1 219 ? 3.176 -8.094 -29.625 1 96.88 219 ALA A O 1
ATOM 1697 N N . ALA A 1 220 ? 1.866 -6.395 -30.203 1 97.44 220 ALA A N 1
ATOM 1698 C CA . ALA A 1 220 ? 2.951 -5.719 -30.906 1 97.44 220 ALA A CA 1
ATOM 1699 C C . ALA A 1 220 ? 4.078 -5.344 -29.938 1 97.44 220 ALA A C 1
ATOM 1701 O O . ALA A 1 220 ? 5.258 -5.453 -30.281 1 97.44 220 ALA A O 1
ATOM 1702 N N . GLN A 1 221 ? 3.77 -4.906 -28.781 1 97 221 GLN A N 1
ATOM 1703 C CA . GLN A 1 221 ? 4.766 -4.562 -27.781 1 97 221 GLN A CA 1
ATOM 1704 C C . GLN A 1 221 ? 5.508 -5.801 -27.297 1 97 221 GLN A C 1
ATOM 1706 O O . GLN A 1 221 ? 6.723 -5.762 -27.078 1 97 221 GLN A O 1
ATOM 1711 N N . MET A 1 222 ? 4.777 -6.879 -27.094 1 96.75 222 MET A N 1
ATOM 1712 C CA . MET A 1 222 ? 5.359 -8.141 -26.641 1 96.75 222 MET A CA 1
ATOM 1713 C C . MET A 1 222 ? 6.375 -8.664 -27.656 1 96.75 222 MET A C 1
ATOM 1715 O O . MET A 1 222 ? 7.402 -9.227 -27.266 1 96.75 222 MET A O 1
ATOM 1719 N N . ASP A 1 223 ? 6.078 -8.391 -28.906 1 96.19 223 ASP A N 1
ATOM 1720 C CA . ASP A 1 223 ? 6.902 -8.961 -29.969 1 96.19 223 ASP A CA 1
ATOM 1721 C C . ASP A 1 223 ? 8.086 -8.047 -30.297 1 96.19 223 ASP A C 1
ATOM 1723 O O . ASP A 1 223 ? 9.008 -8.453 -31 1 96.19 223 ASP A O 1
ATOM 1727 N N . ASP A 1 224 ? 8.047 -6.855 -29.75 1 96.19 224 ASP A N 1
ATOM 1728 C CA . ASP A 1 224 ? 9.141 -5.926 -30.016 1 96.19 224 ASP A CA 1
ATOM 1729 C C . ASP A 1 224 ? 10.359 -6.254 -29.141 1 96.19 224 ASP A C 1
ATOM 1731 O O . ASP A 1 224 ? 10.586 -5.621 -28.109 1 96.19 224 ASP A O 1
ATOM 1735 N N . THR A 1 225 ? 11.125 -7.199 -29.547 1 94.88 225 THR A N 1
ATOM 1736 C CA . THR A 1 225 ? 12.297 -7.633 -28.797 1 94.88 225 THR A CA 1
ATOM 1737 C C . THR A 1 225 ? 13.57 -7.02 -29.375 1 94.88 225 THR A C 1
ATOM 1739 O O . THR A 1 225 ? 14.672 -7.516 -29.125 1 94.88 225 THR A O 1
ATOM 1742 N N . ARG A 1 226 ? 13.492 -5.953 -30.25 1 90.5 226 ARG A N 1
ATOM 1743 C CA . ARG A 1 226 ? 14.664 -5.301 -30.828 1 90.5 226 ARG A CA 1
ATOM 1744 C C . ARG A 1 226 ? 15.578 -4.754 -29.734 1 90.5 226 ARG A C 1
ATOM 1746 O O . ARG A 1 226 ? 15.117 -4.102 -28.797 1 90.5 226 ARG A O 1
ATOM 1753 N N . GLY A 1 227 ? 16.766 -5.098 -29.812 1 93.31 227 GLY A N 1
ATOM 1754 C CA . GLY A 1 227 ? 17.766 -4.633 -28.859 1 93.31 227 GLY A CA 1
ATOM 1755 C C . GLY A 1 227 ? 17.953 -5.578 -27.688 1 93.31 227 GLY A C 1
ATOM 1756 O O . GLY A 1 227 ? 18.812 -5.34 -26.828 1 93.31 227 GLY A O 1
ATOM 1757 N N . PHE A 1 228 ? 17.188 -6.633 -27.641 1 95.88 228 PHE A N 1
ATOM 1758 C CA . PHE A 1 228 ? 17.281 -7.605 -26.547 1 95.88 228 PHE A CA 1
ATOM 1759 C C . PHE A 1 228 ? 17.781 -8.945 -27.062 1 95.88 228 PHE A C 1
ATOM 1761 O O . PHE A 1 228 ? 17.516 -9.32 -28.219 1 95.88 228 PHE A O 1
ATOM 1768 N N . ARG A 1 229 ? 18.5 -9.625 -26.219 1 93.56 229 ARG A N 1
ATOM 1769 C CA . ARG A 1 229 ? 18.797 -11.031 -26.469 1 93.56 229 ARG A CA 1
ATOM 1770 C C . ARG A 1 229 ? 17.688 -11.93 -25.953 1 93.56 229 ARG A C 1
ATOM 1772 O O . ARG A 1 229 ? 17.297 -11.844 -24.797 1 93.56 229 ARG A O 1
ATOM 1779 N N . LEU A 1 230 ? 17.188 -12.789 -26.812 1 91 230 LEU A N 1
ATOM 1780 C CA . LEU A 1 230 ? 16.109 -13.688 -26.438 1 91 230 LEU A CA 1
ATOM 1781 C C . LEU A 1 230 ? 16.656 -14.969 -25.812 1 91 230 LEU A C 1
ATOM 1783 O O . LEU A 1 230 ? 17.484 -15.648 -26.422 1 91 230 LEU A O 1
ATOM 1787 N N . LEU A 1 231 ? 16.281 -15.188 -24.625 1 86.19 231 LEU A N 1
ATOM 1788 C CA . LEU A 1 231 ? 16.656 -16.422 -23.938 1 86.19 231 LEU A CA 1
ATOM 1789 C C . LEU A 1 231 ? 15.43 -17.312 -23.719 1 86.19 231 LEU A C 1
ATOM 1791 O O . LEU A 1 231 ? 14.609 -17.047 -22.844 1 86.19 231 LEU A O 1
ATOM 1795 N N . ALA A 1 232 ? 15.336 -18.328 -24.484 1 83.19 232 ALA A N 1
ATOM 1796 C CA . ALA A 1 232 ? 14.25 -19.297 -24.312 1 83.19 232 ALA A CA 1
ATOM 1797 C C . ALA A 1 232 ? 14.562 -20.281 -23.188 1 83.19 232 ALA A C 1
ATOM 1799 O O . ALA A 1 232 ? 15.68 -20.797 -23.094 1 83.19 232 ALA A O 1
ATOM 1800 N N . VAL A 1 233 ? 13.656 -20.391 -22.328 1 79.25 233 VAL A N 1
ATOM 1801 C CA . VAL A 1 233 ? 13.789 -21.344 -21.234 1 79.25 233 VAL A CA 1
ATOM 1802 C C . VAL A 1 233 ? 12.75 -22.453 -21.406 1 79.25 233 VAL A C 1
ATOM 1804 O O . VAL A 1 233 ? 11.664 -22.391 -20.812 1 79.25 233 VAL A O 1
ATOM 1807 N N . PRO A 1 234 ? 13.125 -23.391 -22.125 1 77.31 234 PRO A N 1
ATOM 1808 C CA . PRO A 1 234 ? 12.156 -24.453 -22.344 1 77.31 234 PRO A CA 1
ATOM 1809 C C . PRO A 1 234 ? 11.805 -25.219 -21.062 1 77.31 234 PRO A C 1
ATOM 1811 O O . PRO A 1 234 ? 12.688 -25.484 -20.25 1 77.31 234 PRO A O 1
ATOM 1814 N N . LEU A 1 235 ? 10.57 -25.328 -20.812 1 80.81 235 LEU A N 1
ATOM 1815 C CA . LEU A 1 235 ? 10.062 -26.141 -19.703 1 80.81 235 LEU A CA 1
ATOM 1816 C C . LEU A 1 235 ? 9.359 -27.391 -20.234 1 80.81 235 LEU A C 1
ATOM 1818 O O . LEU A 1 235 ? 8.625 -27.328 -21.219 1 80.81 235 LEU A O 1
ATOM 1822 N N . VAL A 1 236 ? 9.773 -28.547 -19.688 1 83.25 236 VAL A N 1
ATOM 1823 C CA . VAL A 1 236 ? 9.117 -29.797 -20.031 1 83.25 236 VAL A CA 1
ATOM 1824 C C . VAL A 1 236 ? 8.141 -30.203 -18.938 1 83.25 236 VAL A C 1
ATOM 1826 O O . VAL A 1 236 ? 8.531 -30.375 -17.781 1 83.25 236 VAL A O 1
ATOM 1829 N N . LYS A 1 237 ? 6.969 -30.234 -19.344 1 85.44 237 LYS A N 1
ATOM 1830 C CA . LYS A 1 237 ? 5.945 -30.672 -18.406 1 85.44 237 LYS A CA 1
ATOM 1831 C C . LYS A 1 237 ? 6.129 -32.156 -18.031 1 85.44 237 LYS A C 1
ATOM 1833 O O . LYS A 1 237 ? 6.43 -32.969 -18.891 1 85.44 237 LYS A O 1
ATOM 1838 N N . THR A 1 238 ? 6.047 -32.5 -16.75 1 88.94 238 THR A N 1
ATOM 1839 C CA . THR A 1 238 ? 6.152 -33.844 -16.234 1 88.94 238 THR A CA 1
ATOM 1840 C C . THR A 1 238 ? 5.309 -34 -14.977 1 88.94 238 THR A C 1
ATOM 1842 O O . THR A 1 238 ? 4.434 -33.188 -14.695 1 88.94 238 THR A O 1
ATOM 1845 N N . THR A 1 239 ? 5.363 -35.156 -14.383 1 88.44 239 THR A N 1
ATOM 1846 C CA . THR A 1 239 ? 4.719 -35.406 -13.102 1 88.44 239 THR A CA 1
ATOM 1847 C C . THR A 1 239 ? 5.758 -35.75 -12.031 1 88.44 239 THR A C 1
ATOM 1849 O O . THR A 1 239 ? 6.898 -36.094 -12.352 1 88.44 239 THR A O 1
ATOM 1852 N N . ALA A 1 240 ? 5.297 -35.594 -10.836 1 88.06 240 ALA A N 1
ATOM 1853 C CA . ALA A 1 240 ? 6.203 -35.938 -9.742 1 88.06 240 ALA A CA 1
ATOM 1854 C C . ALA A 1 240 ? 6.672 -37.375 -9.852 1 88.06 240 ALA A C 1
ATOM 1856 O O . ALA A 1 240 ? 7.859 -37.656 -9.711 1 88.06 240 ALA A O 1
ATOM 1857 N N . ARG A 1 241 ? 5.789 -38.219 -10.18 1 89.31 241 ARG A N 1
ATOM 1858 C CA . ARG A 1 241 ? 6.105 -39.625 -10.273 1 89.31 241 ARG A CA 1
ATOM 1859 C C . ARG A 1 241 ? 7.121 -39.906 -11.383 1 89.31 241 ARG A C 1
ATOM 1861 O O . ARG A 1 241 ? 8.086 -40.656 -11.188 1 89.31 241 ARG A O 1
ATOM 1868 N N . ASP A 1 242 ? 6.848 -39.312 -12.492 1 90.69 242 ASP A N 1
ATOM 1869 C CA . ASP A 1 242 ? 7.75 -39.5 -13.625 1 90.69 242 ASP A CA 1
ATOM 1870 C C . ASP A 1 242 ? 9.133 -38.906 -13.328 1 90.69 242 ASP A C 1
ATOM 1872 O O . ASP A 1 242 ? 10.125 -39.344 -13.914 1 90.69 242 ASP A O 1
ATOM 1876 N N . ALA A 1 243 ? 9.148 -38 -12.398 1 89.44 243 ALA A N 1
ATOM 1877 C CA . ALA A 1 243 ? 10.422 -37.375 -12.047 1 89.44 243 ALA A CA 1
ATOM 1878 C C . ALA A 1 243 ? 11.086 -38.125 -10.875 1 89.44 243 ALA A C 1
ATOM 1880 O O . ALA A 1 243 ? 12.109 -37.656 -10.352 1 89.44 243 ALA A O 1
ATOM 1881 N N . GLY A 1 244 ? 10.422 -39.219 -10.438 1 89.38 244 GLY A N 1
ATOM 1882 C CA . GLY A 1 244 ? 11.047 -40.094 -9.453 1 89.38 244 GLY A CA 1
ATOM 1883 C C . GLY A 1 244 ? 10.609 -39.781 -8.031 1 89.38 244 GLY A C 1
ATOM 1884 O O . GLY A 1 244 ? 11.234 -40.25 -7.074 1 89.38 244 GLY A O 1
ATOM 1885 N N . TRP A 1 245 ? 9.609 -38.969 -7.906 1 92.19 245 TRP A N 1
ATOM 1886 C CA . TRP A 1 245 ? 9.172 -38.594 -6.57 1 92.19 245 TRP A CA 1
ATOM 1887 C C . TRP A 1 245 ? 7.699 -38.938 -6.359 1 92.19 245 TRP A C 1
ATOM 1889 O O . TRP A 1 245 ? 6.945 -39.062 -7.324 1 92.19 245 TRP A O 1
ATOM 1899 N N . GLN A 1 246 ? 7.355 -39.094 -5.109 1 90.06 246 GLN A N 1
ATOM 1900 C CA . GLN A 1 246 ? 5.961 -39.312 -4.75 1 90.06 246 GLN A CA 1
ATOM 1901 C C . GLN A 1 246 ? 5.637 -38.688 -3.395 1 90.06 246 GLN A C 1
ATOM 1903 O O . GLN A 1 246 ? 6.539 -38.406 -2.602 1 90.06 246 GLN A O 1
ATOM 1908 N N . LEU A 1 247 ? 4.348 -38.406 -3.26 1 87.19 247 LEU A N 1
ATOM 1909 C CA . LEU A 1 247 ? 3.85 -37.969 -1.959 1 87.19 247 LEU A CA 1
ATOM 1910 C C . LEU A 1 247 ? 3.324 -39.156 -1.159 1 87.19 247 LEU A C 1
ATOM 1912 O O . LEU A 1 247 ? 2.426 -39.875 -1.614 1 87.19 247 LEU A O 1
ATOM 1916 N N . GLY A 1 248 ? 3.873 -39.375 0.019 1 86.06 248 GLY A N 1
ATOM 1917 C CA . GLY A 1 248 ? 3.426 -40.5 0.855 1 86.06 248 GLY A CA 1
ATOM 1918 C C . GLY A 1 248 ? 1.976 -40.375 1.282 1 86.06 248 GLY A C 1
ATOM 1919 O O . GLY A 1 248 ? 1.206 -41.312 1.168 1 86.06 248 GLY A O 1
ATOM 1920 N N . ARG A 1 249 ? 1.575 -39.375 1.908 1 89.5 249 ARG A N 1
ATOM 1921 C CA . ARG A 1 249 ? 0.212 -39.062 2.322 1 89.5 249 ARG A CA 1
ATOM 1922 C C . ARG A 1 249 ? -0.195 -37.688 1.851 1 89.5 249 ARG A C 1
ATOM 1924 O O . ARG A 1 249 ? 0.621 -36.75 1.851 1 89.5 249 ARG A O 1
ATOM 1931 N N . PRO A 1 250 ? -1.434 -37.656 1.528 1 87.25 250 PRO A N 1
ATOM 1932 C CA . PRO A 1 250 ? -1.887 -36.344 1.086 1 87.25 250 PRO A CA 1
ATOM 1933 C C . PRO A 1 250 ? -1.961 -35.344 2.229 1 87.25 250 PRO A C 1
ATOM 1935 O O . PRO A 1 250 ? -2.217 -35.719 3.375 1 87.25 250 PRO A O 1
ATOM 1938 N N . VAL A 1 251 ? -1.522 -34.188 1.981 1 89.62 251 VAL A N 1
ATOM 1939 C CA . VAL A 1 251 ? -1.771 -33.062 2.891 1 89.62 251 VAL A CA 1
ATOM 1940 C C . VAL A 1 251 ? -3.141 -32.469 2.602 1 89.62 251 VAL A C 1
ATOM 1942 O O . VAL A 1 251 ? -3.457 -32.156 1.451 1 89.62 251 VAL A O 1
ATOM 1945 N N . ALA A 1 252 ? -3.949 -32.281 3.6 1 86.81 252 ALA A N 1
ATOM 1946 C CA . ALA A 1 252 ? -5.363 -31.953 3.445 1 86.81 252 ALA A CA 1
ATOM 1947 C C . ALA A 1 252 ? -5.547 -30.75 2.525 1 86.81 252 ALA A C 1
ATOM 1949 O O . ALA A 1 252 ? -5.023 -29.672 2.797 1 86.81 252 ALA A O 1
ATOM 1950 N N . GLY A 1 253 ? -6.195 -31.031 1.388 1 87.88 253 GLY A N 1
ATOM 1951 C CA . GLY A 1 253 ? -6.637 -29.953 0.5 1 87.88 253 GLY A CA 1
ATOM 1952 C C . GLY A 1 253 ? -5.629 -29.641 -0.586 1 87.88 253 GLY A C 1
ATOM 1953 O O . GLY A 1 253 ? -5.961 -28.969 -1.568 1 87.88 253 GLY A O 1
ATOM 1954 N N . PHE A 1 254 ? -4.414 -30.062 -0.433 1 89.19 254 PHE A N 1
ATOM 1955 C CA . PHE A 1 254 ? -3.406 -29.734 -1.436 1 89.19 254 PHE A CA 1
ATOM 1956 C C . PHE A 1 254 ? -3.256 -30.859 -2.443 1 89.19 254 PHE A C 1
ATOM 1958 O O . PHE A 1 254 ? -2.918 -31.984 -2.07 1 89.19 254 PHE A O 1
ATOM 1965 N N . VAL A 1 255 ? -3.496 -30.484 -3.646 1 86.31 255 VAL A N 1
ATOM 1966 C CA . VAL A 1 255 ? -3.469 -31.453 -4.738 1 86.31 255 VAL A CA 1
ATOM 1967 C C . VAL A 1 255 ? -2.256 -31.188 -5.629 1 86.31 255 VAL A C 1
ATOM 1969 O O . VAL A 1 255 ? -1.914 -30.031 -5.902 1 86.31 255 VAL A O 1
ATOM 1972 N N . PRO A 1 256 ? -1.599 -32.25 -6.027 1 86.94 256 PRO A N 1
ATOM 1973 C CA . PRO A 1 256 ? -0.475 -32.062 -6.949 1 86.94 256 PRO A CA 1
ATOM 1974 C C . PRO A 1 256 ? -0.909 -31.516 -8.305 1 86.94 256 PRO A C 1
ATOM 1976 O O . PRO A 1 256 ? -1.926 -31.938 -8.852 1 86.94 256 PRO A O 1
ATOM 1979 N N . GLY A 1 257 ? -0.223 -30.484 -8.688 1 81.81 257 GLY A N 1
ATOM 1980 C CA . GLY A 1 257 ? -0.384 -29.984 -10.031 1 81.81 257 GLY A CA 1
ATOM 1981 C C . GLY A 1 257 ? 0.715 -30.422 -10.977 1 81.81 257 GLY A C 1
ATOM 1982 O O . GLY A 1 257 ? 1.175 -31.562 -10.906 1 81.81 257 GLY A O 1
ATOM 1983 N N . ASP A 1 258 ? 1.068 -29.531 -11.859 1 81.19 258 ASP A N 1
ATOM 1984 C CA . ASP A 1 258 ? 2.078 -29.844 -12.867 1 81.19 258 ASP A CA 1
ATOM 1985 C C . ASP A 1 258 ? 3.484 -29.75 -12.281 1 81.19 258 ASP A C 1
ATOM 1987 O O . ASP A 1 258 ? 3.719 -29 -11.336 1 81.19 258 ASP A O 1
ATOM 1991 N N . CYS A 1 259 ? 4.309 -30.594 -12.844 1 88.88 259 CYS A N 1
ATOM 1992 C CA . CYS A 1 259 ? 5.742 -30.484 -12.602 1 88.88 259 CYS A CA 1
ATOM 1993 C C . CYS A 1 259 ? 6.48 -30.078 -13.867 1 88.88 259 CYS A C 1
ATOM 1995 O O . CYS A 1 259 ? 6.043 -30.391 -14.977 1 88.88 259 CYS A O 1
ATOM 1997 N N . TYR A 1 260 ? 7.52 -29.328 -13.648 1 86.5 260 TYR A N 1
ATOM 1998 C CA . TYR A 1 260 ? 8.297 -28.844 -14.781 1 86.5 260 TYR A CA 1
ATOM 1999 C C . TYR A 1 260 ? 9.773 -29.156 -14.602 1 86.5 260 TYR A C 1
ATOM 2001 O O . TYR A 1 260 ? 10.367 -28.828 -13.57 1 86.5 260 TYR A O 1
ATOM 2009 N N . LYS A 1 261 ? 10.305 -29.797 -15.609 1 88.5 261 LYS A N 1
ATOM 2010 C CA . LYS A 1 261 ? 11.742 -30.062 -15.672 1 88.5 261 LYS A CA 1
ATOM 2011 C C . LYS A 1 261 ? 12.43 -29.094 -16.641 1 88.5 261 LYS A C 1
ATOM 2013 O O . LYS A 1 261 ? 11.891 -28.766 -17.688 1 88.5 261 LYS A O 1
ATOM 2018 N N . ARG A 1 262 ? 13.5 -28.656 -16.188 1 83.75 262 ARG A N 1
ATOM 2019 C CA . ARG A 1 262 ? 14.25 -27.75 -17.031 1 83.75 262 ARG A CA 1
ATOM 2020 C C . ARG A 1 262 ? 15.367 -28.484 -17.766 1 83.75 262 ARG A C 1
ATOM 2022 O O . ARG A 1 262 ? 15.961 -29.422 -17.234 1 83.75 262 ARG A O 1
ATOM 2029 N N . ASP A 1 263 ? 15.555 -27.953 -18.938 1 78.94 263 ASP A N 1
ATOM 2030 C CA . ASP A 1 263 ? 16.594 -28.531 -19.781 1 78.94 263 ASP A CA 1
ATOM 2031 C C . ASP A 1 263 ? 17.984 -28.297 -19.172 1 78.94 263 ASP A C 1
ATOM 2033 O O . ASP A 1 263 ? 18.297 -27.188 -18.75 1 78.94 263 ASP A O 1
ATOM 2037 N N . PRO A 1 264 ? 18.766 -29.359 -19.156 1 76.69 264 PRO A N 1
ATOM 2038 C CA . PRO A 1 264 ? 20.125 -29.234 -18.609 1 76.69 264 PRO A CA 1
ATOM 2039 C C . PRO A 1 264 ? 20.938 -28.141 -19.312 1 76.69 264 PRO A C 1
ATOM 2041 O O . PRO A 1 264 ? 21.781 -27.5 -18.688 1 76.69 264 PRO A O 1
ATOM 2044 N N . ALA A 1 265 ? 20.656 -27.969 -20.594 1 74.56 265 ALA A N 1
ATOM 2045 C CA . ALA A 1 265 ? 21.406 -26.969 -21.344 1 74.56 265 ALA A CA 1
ATOM 2046 C C . ALA A 1 265 ? 21.141 -25.562 -20.828 1 74.56 265 ALA A C 1
ATOM 2048 O O . ALA A 1 265 ? 22.031 -24.719 -20.828 1 74.56 265 ALA A O 1
ATOM 2049 N N . VAL A 1 266 ? 19.984 -25.375 -20.422 1 72.88 266 VAL A N 1
ATOM 2050 C CA . VAL A 1 266 ? 19.609 -24.078 -19.875 1 72.88 266 VAL A CA 1
ATOM 2051 C C . VAL A 1 266 ? 20.234 -23.906 -18.5 1 72.88 266 VAL A C 1
ATOM 2053 O O . VAL A 1 266 ? 20.734 -22.828 -18.172 1 72.88 266 VAL A O 1
ATOM 2056 N N . LEU A 1 267 ? 20.188 -24.969 -17.766 1 75.56 267 LEU A N 1
ATOM 2057 C CA . LEU A 1 267 ? 20.688 -24.938 -16.391 1 75.56 267 LEU A CA 1
ATOM 2058 C C . LEU A 1 267 ? 22.172 -24.594 -16.359 1 75.56 267 LEU A C 1
ATOM 2060 O O . LEU A 1 267 ? 22.656 -24.031 -15.375 1 75.56 267 LEU A O 1
ATOM 2064 N N . ALA A 1 268 ? 22.812 -24.859 -17.344 1 71.5 268 ALA A N 1
ATOM 2065 C CA . ALA A 1 268 ? 24.234 -24.547 -17.422 1 71.5 268 ALA A CA 1
ATOM 2066 C C . ALA A 1 268 ? 24.453 -23.031 -17.516 1 71.5 268 ALA A C 1
ATOM 2068 O O . ALA A 1 268 ? 25.453 -22.516 -17.047 1 71.5 268 ALA A O 1
ATOM 2069 N N . ARG A 1 269 ? 23.531 -22.406 -18.109 1 69.31 269 ARG A N 1
ATOM 2070 C CA . ARG A 1 269 ? 23.672 -20.969 -18.359 1 69.31 269 ARG A CA 1
ATOM 2071 C C . ARG A 1 269 ? 23.047 -20.156 -17.234 1 69.31 269 ARG A C 1
ATOM 2073 O O . ARG A 1 269 ? 23.484 -19.031 -16.953 1 69.31 269 ARG A O 1
ATOM 2080 N N . MET A 1 270 ? 22.094 -20.781 -16.688 1 68.62 270 MET A N 1
ATOM 2081 C CA . MET A 1 270 ? 21.359 -20.094 -15.625 1 68.62 270 MET A CA 1
ATOM 2082 C C . MET A 1 270 ? 21.016 -21.062 -14.492 1 68.62 270 MET A C 1
ATOM 2084 O O . MET A 1 270 ? 20.047 -21.828 -14.578 1 68.62 270 MET A O 1
ATOM 2088 N N . PRO A 1 271 ? 21.828 -20.891 -13.516 1 71.44 271 PRO A N 1
ATOM 2089 C CA . PRO A 1 271 ? 21.578 -21.828 -12.414 1 71.44 271 PRO A CA 1
ATOM 2090 C C . PRO A 1 271 ? 20.188 -21.672 -11.805 1 71.44 271 PRO A C 1
ATOM 2092 O O . PRO A 1 271 ? 19.828 -20.594 -11.328 1 71.44 271 PRO A O 1
ATOM 2095 N N . MET A 1 272 ? 19.406 -22.719 -12.062 1 74.94 272 MET A N 1
ATOM 2096 C CA . MET A 1 272 ? 18.047 -22.812 -11.516 1 74.94 272 MET A CA 1
ATOM 2097 C C . MET A 1 272 ? 17.734 -24.25 -11.109 1 74.94 272 MET A C 1
ATOM 2099 O O . MET A 1 272 ? 18.406 -25.188 -11.547 1 74.94 272 MET A O 1
ATOM 2103 N N . PRO A 1 273 ? 16.781 -24.406 -10.258 1 76.75 273 PRO A N 1
ATOM 2104 C CA . PRO A 1 273 ? 16.422 -25.797 -9.914 1 76.75 273 PRO A CA 1
ATOM 2105 C C . PRO A 1 273 ? 15.883 -26.578 -11.109 1 76.75 273 PRO A C 1
ATOM 2107 O O . PRO A 1 273 ? 14.977 -26.109 -11.805 1 76.75 273 PRO A O 1
ATOM 2110 N N . PRO A 1 274 ? 16.344 -27.75 -11.219 1 81.25 274 PRO A N 1
ATOM 2111 C CA . PRO A 1 274 ? 16 -28.531 -12.414 1 81.25 274 PRO A CA 1
ATOM 2112 C C . PRO A 1 274 ? 14.539 -28.984 -12.43 1 81.25 274 PRO A C 1
ATOM 2114 O O . PRO A 1 274 ? 13.984 -29.219 -13.508 1 81.25 274 PRO A O 1
ATOM 2117 N N . LEU A 1 275 ? 14 -29.188 -11.25 1 89.38 275 LEU A N 1
ATOM 2118 C CA . LEU A 1 275 ? 12.641 -29.703 -11.18 1 89.38 275 LEU A CA 1
ATOM 2119 C C . LEU A 1 275 ? 11.781 -28.859 -10.242 1 89.38 275 LEU A C 1
ATOM 2121 O O . LEU A 1 275 ? 12.219 -28.5 -9.141 1 89.38 275 LEU A O 1
ATOM 2125 N N . GLN A 1 276 ? 10.625 -28.516 -10.734 1 89.94 276 GLN A N 1
ATOM 2126 C CA . GLN A 1 276 ? 9.625 -27.812 -9.938 1 89.94 276 GLN A CA 1
ATOM 2127 C C . GLN A 1 276 ? 8.281 -28.531 -9.992 1 89.94 276 GLN A C 1
ATOM 2129 O O . GLN A 1 276 ? 7.781 -28.844 -11.07 1 89.94 276 GLN A O 1
ATOM 2134 N N . CYS A 1 277 ? 7.723 -28.797 -8.875 1 90.5 277 CYS A N 1
ATOM 2135 C CA . CYS A 1 277 ? 6.379 -29.344 -8.781 1 90.5 277 CYS A CA 1
ATOM 2136 C C . CYS A 1 277 ? 5.457 -28.422 -8 1 90.5 277 CYS A C 1
ATOM 2138 O O . CYS A 1 277 ? 5.859 -27.844 -6.992 1 90.5 277 CYS A O 1
ATOM 2140 N N . ILE A 1 278 ? 4.25 -28.359 -8.5 1 88.75 278 ILE A N 1
ATOM 2141 C CA . ILE A 1 278 ? 3.32 -27.391 -7.918 1 88.75 278 ILE A CA 1
ATOM 2142 C C . ILE A 1 278 ? 2.193 -28.141 -7.207 1 88.75 278 ILE A C 1
ATOM 2144 O O . ILE A 1 278 ? 1.669 -29.125 -7.723 1 88.75 278 ILE A O 1
ATOM 2148 N N . PHE A 1 279 ? 1.87 -27.688 -5.992 1 87.56 279 PHE A N 1
ATOM 2149 C CA . PHE A 1 279 ? 0.707 -28.141 -5.234 1 87.56 279 PHE A CA 1
ATOM 2150 C C . PHE A 1 279 ? -0.227 -26.969 -4.941 1 87.56 279 PHE A C 1
ATOM 2152 O O . PHE A 1 279 ? 0.227 -25.844 -4.746 1 87.56 279 PHE A O 1
ATOM 2159 N N . SER A 1 280 ? -1.504 -27.234 -4.934 1 86.31 280 SER A N 1
ATOM 2160 C CA . SER A 1 280 ? -2.449 -26.156 -4.672 1 86.31 280 SER A CA 1
ATOM 2161 C C . SER A 1 280 ? -3.691 -26.672 -3.955 1 86.31 280 SER A C 1
ATOM 2163 O O . SER A 1 280 ? -4.109 -27.812 -4.164 1 86.31 280 SER A O 1
ATOM 2165 N N . ASP A 1 281 ? -4.215 -25.875 -3.125 1 84.5 281 ASP A N 1
ATOM 2166 C CA . ASP A 1 281 ? -5.512 -26.188 -2.531 1 84.5 281 ASP A CA 1
ATOM 2167 C C . ASP A 1 281 ? -6.637 -25.453 -3.25 1 84.5 281 ASP A C 1
ATOM 2169 O O . ASP A 1 281 ? -7.758 -25.359 -2.74 1 84.5 281 ASP A O 1
ATOM 2173 N N . GLY A 1 282 ? -6.266 -24.891 -4.363 1 78.38 282 GLY A N 1
ATOM 2174 C CA . GLY A 1 282 ? -7.234 -24.125 -5.125 1 78.38 282 GLY A CA 1
ATOM 2175 C C . GLY A 1 282 ? -7.059 -22.625 -4.969 1 78.38 282 GLY A C 1
ATOM 2176 O O . GLY A 1 282 ? -7.414 -21.859 -5.863 1 78.38 282 GLY A O 1
ATOM 2177 N N . LEU A 1 283 ? -6.574 -22.141 -3.84 1 83 283 LEU A N 1
ATOM 2178 C CA . LEU A 1 283 ? -6.336 -20.719 -3.584 1 83 283 LEU A CA 1
ATOM 2179 C C . LEU A 1 283 ? -4.852 -20.453 -3.359 1 83 283 LEU A C 1
ATOM 2181 O O . LEU A 1 283 ? -4.285 -19.531 -3.963 1 83 283 LEU A O 1
ATOM 2185 N N . ALA A 1 284 ? -4.336 -21.25 -2.59 1 88.19 284 ALA A N 1
ATOM 2186 C CA . ALA A 1 284 ? -2.904 -21.125 -2.322 1 88.19 284 ALA A CA 1
ATOM 2187 C C . ALA A 1 284 ? -2.1 -22.141 -3.133 1 88.19 284 ALA A C 1
ATOM 2189 O O . ALA A 1 284 ? -2.594 -23.219 -3.449 1 88.19 284 ALA A O 1
ATOM 2190 N N . THR A 1 285 ? -0.874 -21.75 -3.395 1 86.62 285 THR A N 1
ATOM 2191 C CA . THR A 1 285 ? 0.021 -22.625 -4.141 1 86.62 285 THR A CA 1
ATOM 2192 C C . THR A 1 285 ? 1.335 -22.812 -3.391 1 86.62 285 THR A C 1
ATOM 2194 O O . THR A 1 285 ? 1.83 -21.891 -2.742 1 86.62 285 THR A O 1
ATOM 2197 N N . VAL A 1 286 ? 1.803 -24 -3.531 1 91.06 286 VAL A N 1
ATOM 2198 C CA . VAL A 1 286 ? 3.121 -24.344 -3.008 1 91.06 286 VAL A CA 1
ATOM 2199 C C . VAL A 1 286 ? 3.992 -24.906 -4.129 1 91.06 286 VAL A C 1
ATOM 2201 O O . VAL A 1 286 ? 3.568 -25.812 -4.863 1 91.06 286 VAL A O 1
ATOM 2204 N N . SER A 1 287 ? 5.129 -24.344 -4.238 1 91.62 287 SER A N 1
ATOM 2205 C CA . SER A 1 287 ? 6.102 -24.844 -5.203 1 91.62 287 SER A CA 1
ATOM 2206 C C . SER A 1 287 ? 7.211 -25.625 -4.52 1 91.62 287 SER A C 1
ATOM 2208 O O . SER A 1 287 ? 7.797 -25.156 -3.537 1 91.62 287 SER A O 1
ATOM 2210 N N . LEU A 1 288 ? 7.477 -26.797 -5.031 1 93.38 288 LEU A N 1
ATOM 2211 C CA . LEU A 1 288 ? 8.602 -27.609 -4.594 1 93.38 288 LEU A CA 1
ATOM 2212 C C . LEU A 1 288 ? 9.711 -27.625 -5.637 1 93.38 288 LEU A C 1
ATOM 2214 O O . LEU A 1 288 ? 9.469 -27.969 -6.797 1 93.38 288 LEU A O 1
ATOM 2218 N N . PHE A 1 289 ? 10.836 -27.234 -5.207 1 92.44 289 PHE A N 1
ATOM 2219 C CA . PHE A 1 289 ? 12.008 -27.219 -6.074 1 92.44 289 PHE A CA 1
ATOM 2220 C C . PHE A 1 289 ? 13.008 -28.297 -5.66 1 92.44 289 PHE A C 1
ATOM 2222 O O . PHE A 1 289 ? 13.43 -28.344 -4.5 1 92.44 289 PHE A O 1
ATOM 2229 N N . PHE A 1 290 ? 13.391 -29.094 -6.641 1 92.81 290 PHE A N 1
ATOM 2230 C CA . PHE A 1 290 ? 14.32 -30.203 -6.391 1 92.81 290 PHE A CA 1
ATOM 2231 C C . PHE A 1 290 ? 15.664 -29.938 -7.059 1 92.81 290 PHE A C 1
ATOM 2233 O O . PHE A 1 290 ? 15.719 -29.641 -8.25 1 92.81 290 PHE A O 1
ATOM 2240 N N . GLU A 1 291 ? 16.703 -30.016 -6.242 1 90.88 291 GLU A N 1
ATOM 2241 C CA . GLU A 1 291 ? 18.047 -29.922 -6.789 1 90.88 291 GLU A CA 1
ATOM 2242 C C . GLU A 1 291 ? 19 -30.891 -6.086 1 90.88 291 GLU A C 1
ATOM 2244 O O . GLU A 1 291 ? 18.797 -31.203 -4.91 1 90.88 291 GLU A O 1
ATOM 2249 N N . PRO A 1 292 ? 19.984 -31.391 -6.871 1 89.75 292 PRO A N 1
ATOM 2250 C CA . PRO A 1 292 ? 20.984 -32.188 -6.18 1 89.75 292 PRO A CA 1
ATOM 2251 C C . PRO A 1 292 ? 21.672 -31.453 -5.043 1 89.75 292 PRO A C 1
ATOM 2253 O O . PRO A 1 292 ? 21.984 -30.266 -5.188 1 89.75 292 PRO A O 1
ATOM 2256 N N . TYR A 1 293 ? 21.828 -32.156 -3.98 1 91.81 293 TYR A N 1
ATOM 2257 C CA . TYR A 1 293 ? 22.469 -31.531 -2.832 1 91.81 293 TYR A CA 1
ATOM 2258 C C . TYR A 1 293 ? 23.953 -31.266 -3.111 1 91.81 293 TYR A C 1
ATOM 2260 O O . TYR A 1 293 ? 24.641 -32.125 -3.664 1 91.81 293 TYR A O 1
ATOM 2268 N N . ASP A 1 294 ? 24.328 -30.062 -2.787 1 89.81 294 ASP A N 1
ATOM 2269 C CA . ASP A 1 294 ? 25.703 -29.609 -2.852 1 89.81 294 ASP A CA 1
ATOM 2270 C C . ASP A 1 294 ? 26.125 -28.938 -1.549 1 89.81 294 ASP A C 1
ATOM 2272 O O . ASP A 1 294 ? 25.672 -27.828 -1.239 1 89.81 294 ASP A O 1
ATOM 2276 N N . ALA A 1 295 ? 27.141 -29.531 -0.827 1 88.81 295 ALA A N 1
ATOM 2277 C CA . ALA A 1 295 ? 27.562 -29.062 0.493 1 88.81 295 ALA A CA 1
ATOM 2278 C C . ALA A 1 295 ? 28.172 -27.656 0.41 1 88.81 295 ALA A C 1
ATOM 2280 O O . ALA A 1 295 ? 28.188 -26.922 1.401 1 88.81 295 ALA A O 1
ATOM 2281 N N . ALA A 1 296 ? 28.703 -27.297 -0.727 1 86.81 296 ALA A N 1
ATOM 2282 C CA . ALA A 1 296 ? 29.312 -25.984 -0.911 1 86.81 296 ALA A CA 1
ATOM 2283 C C . ALA A 1 296 ? 28.25 -24.906 -1.062 1 86.81 296 ALA A C 1
ATOM 2285 O O . ALA A 1 296 ? 28.484 -23.734 -0.737 1 86.81 296 ALA A O 1
ATOM 2286 N N . ARG A 1 297 ? 27.094 -25.25 -1.485 1 84.56 297 ARG A N 1
ATOM 2287 C CA . ARG A 1 297 ? 26.078 -24.281 -1.829 1 84.56 297 ARG A CA 1
ATOM 2288 C C . ARG A 1 297 ? 24.938 -24.297 -0.813 1 84.56 297 ARG A C 1
ATOM 2290 O O . ARG A 1 297 ? 24.281 -23.281 -0.582 1 84.56 297 ARG A O 1
ATOM 2297 N N . HIS A 1 298 ? 24.719 -25.562 -0.35 1 87.38 298 HIS A N 1
ATOM 2298 C CA . HIS A 1 298 ? 23.531 -25.734 0.482 1 87.38 298 HIS A CA 1
ATOM 2299 C C . HIS A 1 298 ? 23.906 -25.875 1.952 1 87.38 298 HIS A C 1
ATOM 2301 O O . HIS A 1 298 ? 25 -26.344 2.275 1 87.38 298 HIS A O 1
ATOM 2307 N N . ALA A 1 299 ? 22.906 -25.391 2.725 1 81.88 299 ALA A N 1
ATOM 2308 C CA . ALA A 1 299 ? 23.109 -25.531 4.164 1 81.88 299 ALA A CA 1
ATOM 2309 C C . ALA A 1 299 ? 23.016 -26.984 4.598 1 81.88 299 ALA A C 1
ATOM 2311 O O . ALA A 1 299 ? 22.328 -27.781 3.965 1 81.88 299 ALA A O 1
ATOM 2312 N N . GLY A 1 300 ? 23.781 -27.312 5.609 1 80.88 300 GLY A N 1
ATOM 2313 C CA . GLY A 1 300 ? 23.703 -28.656 6.16 1 80.88 300 GLY A CA 1
ATOM 2314 C C . GLY A 1 300 ? 22.438 -28.906 6.961 1 80.88 300 GLY A C 1
ATOM 2315 O O . GLY A 1 300 ? 22 -30.047 7.094 1 80.88 300 GLY A O 1
ATOM 2316 N N . GLU A 1 301 ? 21.891 -27.797 7.43 1 89.94 301 GLU A N 1
ATOM 2317 C CA . GLU A 1 301 ? 20.703 -27.891 8.258 1 89.94 301 GLU A CA 1
ATOM 2318 C C . GLU A 1 301 ? 19.5 -27.234 7.566 1 89.94 301 GLU A C 1
ATOM 2320 O O . GLU A 1 301 ? 19.672 -26.391 6.684 1 89.94 301 GLU A O 1
ATOM 2325 N N . PRO A 1 302 ? 18.297 -27.781 7.988 1 91.44 302 PRO A N 1
ATOM 2326 C CA . PRO A 1 302 ? 17.094 -27.156 7.418 1 91.44 302 PRO A CA 1
ATOM 2327 C C . PRO A 1 302 ? 17.062 -25.641 7.629 1 91.44 302 PRO A C 1
ATOM 2329 O O . PRO A 1 302 ? 17.484 -25.141 8.672 1 91.44 302 PRO A O 1
ATOM 2332 N N . ARG A 1 303 ? 16.578 -24.953 6.629 1 93.31 303 ARG A N 1
ATOM 2333 C CA . ARG A 1 303 ? 16.438 -23.5 6.672 1 93.31 303 ARG A CA 1
ATOM 2334 C C . ARG A 1 303 ? 14.992 -23.078 6.488 1 93.31 303 ARG A C 1
ATOM 2336 O O . ARG A 1 303 ? 14.289 -23.609 5.621 1 93.31 303 ARG A O 1
ATOM 2343 N N . ARG A 1 304 ? 14.586 -22.156 7.359 1 95.06 304 ARG A N 1
ATOM 2344 C CA . ARG A 1 304 ? 13.242 -21.578 7.27 1 95.06 304 ARG A CA 1
ATOM 2345 C C . ARG A 1 304 ? 13.297 -20.078 7.074 1 95.06 304 ARG A C 1
ATOM 2347 O O . ARG A 1 304 ? 14.141 -19.391 7.668 1 95.06 304 ARG A O 1
ATOM 2354 N N . MET A 1 305 ? 12.469 -19.594 6.188 1 92.06 305 MET A N 1
ATOM 2355 C CA . MET A 1 305 ? 12.367 -18.156 5.965 1 92.06 305 MET A CA 1
ATOM 2356 C C . MET A 1 305 ? 10.906 -17.719 5.922 1 92.06 305 MET A C 1
ATOM 2358 O O . MET A 1 305 ? 10.07 -18.391 5.316 1 92.06 305 MET A O 1
ATOM 2362 N N . ASP A 1 306 ? 10.625 -16.641 6.594 1 89.38 306 ASP A N 1
ATOM 2363 C CA . ASP A 1 306 ? 9.305 -16.031 6.633 1 89.38 306 ASP A CA 1
ATOM 2364 C C . ASP A 1 306 ? 9.312 -14.664 5.969 1 89.38 306 ASP A C 1
ATOM 2366 O O . ASP A 1 306 ? 9.922 -13.719 6.488 1 89.38 306 ASP A O 1
ATOM 2370 N N . MET A 1 307 ? 8.648 -14.555 4.898 1 87 307 MET A N 1
ATOM 2371 C CA . MET A 1 307 ? 8.523 -13.281 4.195 1 87 307 MET A CA 1
ATOM 2372 C C . MET A 1 307 ? 7.059 -12.883 4.043 1 87 307 MET A C 1
ATOM 2374 O O . MET A 1 307 ? 6.547 -12.805 2.926 1 87 307 MET A O 1
ATOM 2378 N N . GLY A 1 308 ? 6.418 -12.578 5.191 1 88.5 308 GLY A N 1
ATOM 2379 C CA . GLY A 1 308 ? 4.996 -12.266 5.184 1 88.5 308 GLY A CA 1
ATOM 2380 C C . GLY A 1 308 ? 4.125 -13.477 4.891 1 88.5 308 GLY A C 1
ATOM 2381 O O . GLY A 1 308 ? 4.141 -14.453 5.641 1 88.5 308 GLY A O 1
ATOM 2382 N N . ALA A 1 309 ? 3.457 -13.383 3.744 1 91.62 309 ALA A N 1
ATOM 2383 C CA . ALA A 1 309 ? 2.58 -14.492 3.377 1 91.62 309 ALA A CA 1
ATOM 2384 C C . ALA A 1 309 ? 3.367 -15.617 2.713 1 91.62 309 ALA A C 1
ATOM 2386 O O . ALA A 1 309 ? 2.906 -16.766 2.662 1 91.62 309 ALA A O 1
ATOM 2387 N N . THR A 1 310 ? 4.488 -15.273 2.229 1 91.94 310 THR A N 1
ATOM 2388 C CA . THR A 1 310 ? 5.305 -16.266 1.552 1 91.94 310 THR A CA 1
ATOM 2389 C C . THR A 1 310 ? 6.273 -16.938 2.529 1 91.94 310 THR A C 1
ATOM 2391 O O . THR A 1 310 ? 7.105 -16.25 3.141 1 91.94 310 THR A O 1
ATOM 2394 N N . GLN A 1 311 ? 6.152 -18.234 2.643 1 94.81 311 GLN A N 1
ATOM 2395 C CA . GLN A 1 311 ? 7.027 -19.031 3.504 1 94.81 311 GLN A CA 1
ATOM 2396 C C . GLN A 1 311 ? 7.93 -19.953 2.682 1 94.81 311 GLN A C 1
ATOM 2398 O O . GLN A 1 311 ? 7.555 -20.359 1.583 1 94.81 311 GLN A O 1
ATOM 2403 N N . THR A 1 312 ? 9.109 -20.172 3.262 1 95.31 312 THR A N 1
ATOM 2404 C CA . THR A 1 312 ? 10.07 -21.062 2.6 1 95.31 312 THR A CA 1
ATOM 2405 C C . THR A 1 312 ? 10.648 -22.062 3.586 1 95.31 312 THR A C 1
ATOM 2407 O O . THR A 1 312 ? 10.953 -21.719 4.727 1 95.31 312 THR A O 1
ATOM 2410 N N . LEU A 1 313 ? 10.742 -23.25 3.174 1 96.75 313 LEU A N 1
ATOM 2411 C CA . LEU A 1 313 ? 11.414 -24.312 3.898 1 96.75 313 LEU A CA 1
ATOM 2412 C C . LEU A 1 313 ? 12.344 -25.094 2.977 1 96.75 313 LEU A C 1
ATOM 2414 O O . LEU A 1 313 ? 11.93 -25.547 1.901 1 96.75 313 LEU A O 1
ATOM 2418 N N . ALA A 1 314 ? 13.562 -25.156 3.357 1 95.88 314 ALA A N 1
ATOM 2419 C CA . ALA A 1 314 ? 14.547 -25.906 2.572 1 95.88 314 ALA A CA 1
ATOM 2420 C C . ALA A 1 314 ? 15.258 -26.953 3.43 1 95.88 314 ALA A C 1
ATOM 2422 O O . ALA A 1 314 ? 15.656 -26.656 4.559 1 95.88 314 ALA A O 1
ATOM 2423 N N . GLN A 1 315 ? 15.344 -28.109 2.92 1 95.12 315 GLN A N 1
ATOM 2424 C CA . GLN A 1 315 ? 16.047 -29.156 3.637 1 95.12 315 GLN A CA 1
ATOM 2425 C C . GLN A 1 315 ? 16.453 -30.297 2.695 1 95.12 315 GLN A C 1
ATOM 2427 O O . GLN A 1 315 ? 15.992 -30.344 1.549 1 95.12 315 GLN A O 1
ATOM 2432 N N . ARG A 1 316 ? 17.234 -31.188 3.227 1 93.94 316 ARG A N 1
ATOM 2433 C CA . ARG A 1 316 ? 17.641 -32.375 2.473 1 93.94 316 ARG A CA 1
ATOM 2434 C C . ARG A 1 316 ? 16.578 -33.469 2.553 1 93.94 316 ARG A C 1
ATOM 2436 O O . ARG A 1 316 ? 15.984 -33.656 3.609 1 93.94 316 ARG A O 1
ATOM 2443 N N . VAL A 1 317 ? 16.391 -34.094 1.393 1 92.25 317 VAL A N 1
ATOM 2444 C CA . VAL A 1 317 ? 15.477 -35.25 1.337 1 92.25 317 VAL A CA 1
ATOM 2445 C C . VAL A 1 317 ? 16.094 -36.375 0.505 1 92.25 317 VAL A C 1
ATOM 2447 O O . VAL A 1 317 ? 17.25 -36.281 0.099 1 92.25 317 VAL A O 1
ATOM 2450 N N . GLY A 1 318 ? 15.312 -37.469 0.346 1 88.19 318 GLY A N 1
ATOM 2451 C CA . GLY A 1 318 ? 15.773 -38.562 -0.489 1 88.19 318 GLY A CA 1
ATOM 2452 C C . GLY A 1 318 ? 17.094 -39.125 -0.025 1 88.19 318 GLY A C 1
ATOM 2453 O O . GLY A 1 318 ? 18.047 -39.25 -0.811 1 88.19 318 GLY A O 1
ATOM 2454 N N . GLY A 1 319 ? 17.203 -39.469 1.183 1 86.31 319 GLY A N 1
ATOM 2455 C CA . GLY A 1 319 ? 18.406 -40.062 1.729 1 86.31 319 GLY A CA 1
ATOM 2456 C C . GLY A 1 319 ? 19.562 -39.062 1.81 1 86.31 319 GLY A C 1
ATOM 2457 O O . GLY A 1 319 ? 20.719 -39.469 1.939 1 86.31 319 GLY A O 1
ATOM 2458 N N . GLY A 1 320 ? 19.25 -37.844 1.524 1 87.69 320 GLY A N 1
ATOM 2459 C CA . GLY A 1 320 ? 20.25 -36.812 1.685 1 87.69 320 GLY A CA 1
ATOM 2460 C C . GLY A 1 320 ? 20.859 -36.344 0.37 1 87.69 320 GLY A C 1
ATOM 2461 O O . GLY A 1 320 ? 21.656 -35.406 0.34 1 87.69 320 GLY A O 1
ATOM 2462 N N . SER A 1 321 ? 20.484 -36.906 -0.686 1 90.94 321 SER A N 1
ATOM 2463 C CA . SER A 1 321 ? 21.109 -36.594 -1.971 1 90.94 321 SER A CA 1
ATOM 2464 C C . SER A 1 321 ? 20.422 -35.438 -2.668 1 90.94 321 SER A C 1
ATOM 2466 O O . SER A 1 321 ? 20.969 -34.875 -3.635 1 90.94 321 SER A O 1
ATOM 2468 N N . THR A 1 322 ? 19.266 -35.125 -2.207 1 93.06 322 THR A N 1
ATOM 2469 C CA . THR A 1 322 ? 18.484 -34.062 -2.875 1 93.06 322 THR A CA 1
ATOM 2470 C C . THR A 1 322 ? 18.188 -32.938 -1.919 1 93.06 322 THR A C 1
ATOM 2472 O O . THR A 1 322 ? 17.859 -33.156 -0.752 1 93.06 322 THR A O 1
ATOM 2475 N N . TRP A 1 323 ? 18.406 -31.688 -2.42 1 93.44 323 TRP A N 1
ATOM 2476 C CA . TRP A 1 323 ? 17.984 -30.484 -1.711 1 93.44 323 TRP A CA 1
ATOM 2477 C C . TRP A 1 323 ? 16.609 -30.016 -2.172 1 93.44 323 TRP A C 1
ATOM 2479 O O . TRP A 1 323 ? 16.422 -29.703 -3.348 1 93.44 323 TRP A O 1
ATOM 2489 N N . LEU A 1 324 ? 15.695 -30.047 -1.215 1 95.06 324 LEU A N 1
ATOM 2490 C CA . LEU A 1 324 ? 14.312 -29.688 -1.517 1 95.06 324 LEU A CA 1
ATOM 2491 C C . LEU A 1 324 ? 13.961 -28.328 -0.909 1 95.06 324 LEU A C 1
ATOM 2493 O O . LEU A 1 324 ? 14.156 -28.109 0.289 1 95.06 324 LEU A O 1
ATOM 2497 N N . THR A 1 325 ? 13.5 -27.375 -1.748 1 94.75 325 THR A N 1
ATOM 2498 C CA . THR A 1 325 ? 13.008 -26.078 -1.285 1 94.75 325 THR A CA 1
ATOM 2499 C C . THR A 1 325 ? 11.516 -25.953 -1.543 1 94.75 325 THR A C 1
ATOM 2501 O O . THR A 1 325 ? 11.062 -26.031 -2.688 1 94.75 325 THR A O 1
ATOM 2504 N N . ALA A 1 326 ? 10.789 -25.812 -0.502 1 95.75 326 ALA A N 1
ATOM 2505 C CA . ALA A 1 326 ? 9.352 -25.562 -0.591 1 95.75 326 ALA A CA 1
ATOM 2506 C C . ALA A 1 326 ? 9.031 -24.078 -0.371 1 95.75 326 ALA A C 1
ATOM 2508 O O . ALA A 1 326 ? 9.492 -23.484 0.604 1 95.75 326 ALA A O 1
ATOM 2509 N N . VAL A 1 327 ? 8.289 -23.516 -1.331 1 94.25 327 VAL A N 1
ATOM 2510 C CA . VAL A 1 327 ? 7.91 -22.109 -1.241 1 94.25 327 VAL A CA 1
ATOM 2511 C C . VAL A 1 327 ? 6.414 -21.953 -1.518 1 94.25 327 VAL A C 1
ATOM 2513 O O . VAL A 1 327 ? 5.891 -22.547 -2.465 1 94.25 327 VAL A O 1
ATOM 2516 N N . GLY A 1 328 ? 5.742 -21.172 -0.658 1 93.62 328 GLY A N 1
ATOM 2517 C CA . GLY A 1 328 ? 4.328 -20.938 -0.91 1 93.62 328 GLY A CA 1
ATOM 2518 C C . GLY A 1 328 ? 3.711 -19.938 0.05 1 93.62 328 GLY A C 1
ATOM 2519 O O . GLY A 1 328 ? 4.344 -19.531 1.028 1 93.62 328 GLY A O 1
ATOM 2520 N N . GLU A 1 329 ? 2.475 -19.516 -0.318 1 91.88 329 GLU A N 1
ATOM 2521 C CA . GLU A 1 329 ? 1.694 -18.641 0.546 1 91.88 329 GLU A CA 1
ATOM 2522 C C . GLU A 1 329 ? 0.83 -19.438 1.516 1 91.88 329 GLU A C 1
ATOM 2524 O O . GLU A 1 329 ? -0.4 -19.359 1.467 1 91.88 329 GLU A O 1
ATOM 2529 N N . VAL A 1 330 ? 1.533 -20.188 2.369 1 95.12 330 VAL A N 1
ATOM 2530 C CA . VAL A 1 330 ? 0.936 -21.062 3.373 1 95.12 330 VAL A CA 1
ATOM 2531 C C . VAL A 1 330 ? 1.739 -20.984 4.668 1 95.12 330 VAL A C 1
ATOM 2533 O O . VAL A 1 330 ? 2.887 -20.531 4.668 1 95.12 330 VAL A O 1
ATOM 2536 N N . PRO A 1 331 ? 1.076 -21.406 5.797 1 96.62 331 PRO A N 1
ATOM 2537 C CA . PRO A 1 331 ? 1.835 -21.453 7.051 1 96.62 331 PRO A CA 1
ATOM 2538 C C . PRO A 1 331 ? 3.023 -22.422 6.973 1 96.62 331 PRO A C 1
ATOM 2540 O O . PRO A 1 331 ? 3.004 -23.375 6.191 1 96.62 331 PRO A O 1
ATOM 2543 N N . GLN A 1 332 ? 4.012 -22.203 7.793 1 96.5 332 GLN A N 1
ATOM 2544 C CA . GLN A 1 332 ? 5.211 -23.031 7.852 1 96.5 332 GLN A CA 1
ATOM 2545 C C . GLN A 1 332 ? 4.855 -24.5 8.094 1 96.5 332 GLN A C 1
ATOM 2547 O O . GLN A 1 332 ? 5.504 -25.391 7.555 1 96.5 332 GLN A O 1
ATOM 2552 N N . GLU A 1 333 ? 3.9 -24.688 8.828 1 96.19 333 GLU A N 1
ATOM 2553 C CA . GLU A 1 333 ? 3.473 -26.047 9.148 1 96.19 333 GLU A CA 1
ATOM 2554 C C . GLU A 1 333 ? 3.061 -26.797 7.891 1 96.19 333 GLU A C 1
ATOM 2556 O O . GLU A 1 333 ? 3.312 -28 7.773 1 96.19 333 GLU A O 1
ATOM 2561 N N . THR A 1 334 ? 2.389 -26.156 7.012 1 96.81 334 THR A N 1
ATOM 2562 C CA . THR A 1 334 ? 1.964 -26.781 5.766 1 96.81 334 THR A CA 1
ATOM 2563 C C . THR A 1 334 ? 3.17 -27.234 4.941 1 96.81 334 THR A C 1
ATOM 2565 O O . THR A 1 334 ? 3.191 -28.344 4.402 1 96.81 334 THR A O 1
ATOM 2568 N N . LEU A 1 335 ? 4.152 -26.375 4.812 1 97.12 335 LEU A N 1
ATOM 2569 C CA . LEU A 1 335 ? 5.375 -26.734 4.098 1 97.12 335 LEU A CA 1
ATOM 2570 C C . LEU A 1 335 ? 6.035 -27.953 4.734 1 97.12 335 LEU A C 1
ATOM 2572 O O . LEU A 1 335 ? 6.465 -28.859 4.027 1 97.12 335 LEU A O 1
ATOM 2576 N N . ARG A 1 336 ? 6.086 -27.938 6.027 1 96.19 336 ARG A N 1
ATOM 2577 C CA . ARG A 1 336 ? 6.699 -29.047 6.746 1 96.19 336 ARG A CA 1
ATOM 2578 C C . ARG A 1 336 ? 5.992 -30.359 6.43 1 96.19 336 ARG A C 1
ATOM 2580 O O . ARG A 1 336 ? 6.641 -31.359 6.125 1 96.19 336 ARG A O 1
ATOM 2587 N N . GLN A 1 337 ? 4.734 -30.281 6.477 1 95.88 337 GLN A N 1
ATOM 2588 C CA . GLN A 1 337 ? 3.963 -31.5 6.215 1 95.88 337 GLN A CA 1
ATOM 2589 C C . GLN A 1 337 ? 4.18 -31.984 4.785 1 95.88 337 GLN A C 1
ATOM 2591 O O . GLN A 1 337 ? 4.328 -33.188 4.551 1 95.88 337 GLN A O 1
ATOM 2596 N N . LEU A 1 338 ? 4.18 -31.078 3.883 1 95.25 338 LEU A N 1
ATOM 2597 C CA . LEU A 1 338 ? 4.379 -31.453 2.488 1 95.25 338 LEU A CA 1
ATOM 2598 C C . LEU A 1 338 ? 5.766 -32.062 2.279 1 95.25 338 LEU A C 1
ATOM 2600 O O . LEU A 1 338 ? 5.898 -33.125 1.694 1 95.25 338 LEU A O 1
ATOM 2604 N N . VAL A 1 339 ? 6.77 -31.422 2.773 1 94.62 339 VAL A N 1
ATOM 2605 C CA . VAL A 1 339 ? 8.156 -31.844 2.59 1 94.62 339 VAL A CA 1
ATOM 2606 C C . VAL A 1 339 ? 8.359 -33.219 3.225 1 94.62 339 VAL A C 1
ATOM 2608 O O . VAL A 1 339 ? 9.047 -34.062 2.66 1 94.62 339 VAL A O 1
ATOM 2611 N N . GLU A 1 340 ? 7.758 -33.375 4.344 1 92.69 340 GLU A N 1
ATOM 2612 C CA . GLU A 1 340 ? 7.906 -34.625 5.07 1 92.69 340 GLU A CA 1
ATOM 2613 C C . GLU A 1 340 ? 7.266 -35.781 4.301 1 92.69 340 GLU A C 1
ATOM 2615 O O . GLU A 1 340 ? 7.621 -36.969 4.512 1 92.69 340 GLU A O 1
ATOM 2620 N N . GLN A 1 341 ? 6.332 -35.469 3.482 1 92.25 341 GLN A N 1
ATOM 2621 C CA . GLN A 1 341 ? 5.613 -36.5 2.766 1 92.25 341 GLN A CA 1
ATOM 2622 C C . GLN A 1 341 ? 6.277 -36.812 1.429 1 92.25 341 GLN A C 1
ATOM 2624 O O . GLN A 1 341 ? 5.898 -37.75 0.745 1 92.25 341 GLN A O 1
ATOM 2629 N N . ILE A 1 342 ? 7.238 -36.031 1.03 1 91.88 342 ILE A N 1
ATOM 2630 C CA . ILE A 1 342 ? 7.918 -36.25 -0.243 1 91.88 342 ILE A CA 1
ATOM 2631 C C . ILE A 1 342 ? 8.953 -37.375 -0.096 1 91.88 342 ILE A C 1
ATOM 2633 O O . ILE A 1 342 ? 9.836 -37.281 0.755 1 91.88 342 ILE A O 1
ATOM 2637 N N . GLU A 1 343 ? 8.867 -38.375 -0.907 1 91.5 343 GLU A N 1
ATOM 2638 C CA . GLU A 1 343 ? 9.789 -39.5 -0.887 1 91.5 343 GLU A CA 1
ATOM 2639 C C . GLU A 1 343 ? 10.086 -40 -2.299 1 91.5 343 GLU A C 1
ATOM 2641 O O . GLU A 1 343 ? 9.266 -39.844 -3.205 1 91.5 343 GLU A O 1
ATOM 2646 N N . PRO A 1 344 ? 11.258 -40.594 -2.5 1 91 344 PRO A N 1
ATOM 2647 C CA . PRO A 1 344 ? 11.547 -41.188 -3.805 1 91 344 PRO A CA 1
ATOM 2648 C C . PRO A 1 344 ? 10.609 -42.344 -4.137 1 91 344 PRO A C 1
ATOM 2650 O O . PRO A 1 344 ? 10.172 -43.062 -3.234 1 91 344 PRO A O 1
ATOM 2653 N N . VAL A 1 345 ? 10.297 -42.375 -5.449 1 89.25 345 VAL A N 1
ATOM 2654 C CA . VAL A 1 345 ? 9.484 -43.5 -5.883 1 89.25 345 VAL A CA 1
ATOM 2655 C C . VAL A 1 345 ? 10.281 -44.781 -5.734 1 89.25 345 VAL A C 1
ATOM 2657 O O . VAL A 1 345 ? 11.477 -44.844 -6.027 1 89.25 345 VAL A O 1
ATOM 2660 N N . ARG A 1 346 ? 9.75 -45.906 -5.047 1 75.81 346 ARG A N 1
ATOM 2661 C CA . ARG A 1 346 ? 10.383 -47.219 -4.922 1 75.81 346 ARG A CA 1
ATOM 2662 C C . ARG A 1 346 ? 10.273 -48 -6.223 1 75.81 346 ARG A C 1
ATOM 2664 O O . ARG A 1 346 ? 9.312 -47.844 -6.973 1 75.81 346 ARG A O 1
ATOM 2671 N N . MET B 1 1 ? -5.047 -12.758 -7.086 1 18.08 1 MET B N 1
ATOM 2672 C CA . MET B 1 1 ? -3.85 -12.742 -6.246 1 18.08 1 MET B CA 1
ATOM 2673 C C . MET B 1 1 ? -2.672 -13.391 -6.969 1 18.08 1 MET B C 1
ATOM 2675 O O . MET B 1 1 ? -1.599 -13.555 -6.391 1 18.08 1 MET B O 1
ATOM 2679 N N . ALA B 1 2 ? -3.074 -13.867 -8.109 1 25.25 2 ALA B N 1
ATOM 2680 C CA . ALA B 1 2 ? -2.314 -14.695 -9.047 1 25.25 2 ALA B CA 1
ATOM 2681 C C . ALA B 1 2 ? -1.302 -13.859 -9.82 1 25.25 2 ALA B C 1
ATOM 2683 O O . ALA B 1 2 ? -0.295 -14.383 -10.305 1 25.25 2 ALA B O 1
ATOM 2684 N N . GLY B 1 3 ? -1.649 -12.656 -9.93 1 26.25 3 GLY B N 1
ATOM 2685 C CA . GLY B 1 3 ? -0.722 -11.844 -10.703 1 26.25 3 GLY B CA 1
ATOM 2686 C C . GLY B 1 3 ? 0.606 -11.625 -10 1 26.25 3 GLY B C 1
ATOM 2687 O O . GLY B 1 3 ? 1.545 -11.086 -10.594 1 26.25 3 GLY B O 1
ATOM 2688 N N . LEU B 1 4 ? 0.476 -11.711 -8.695 1 26.62 4 LEU B N 1
ATOM 2689 C CA . LEU B 1 4 ? 1.634 -11.398 -7.867 1 26.62 4 LEU B CA 1
ATOM 2690 C C . LEU B 1 4 ? 2.621 -12.562 -7.844 1 26.62 4 LEU B C 1
ATOM 2692 O O . LEU B 1 4 ? 3.754 -12.406 -7.383 1 26.62 4 LEU B O 1
ATOM 2696 N N . ALA B 1 5 ? 2.205 -13.789 -8.148 1 30.52 5 ALA B N 1
ATOM 2697 C CA . ALA B 1 5 ? 3.15 -14.906 -8.102 1 30.52 5 ALA B CA 1
ATOM 2698 C C . ALA B 1 5 ? 4.176 -14.797 -9.227 1 30.52 5 ALA B C 1
ATOM 2700 O O . ALA B 1 5 ? 5.242 -15.414 -9.164 1 30.52 5 ALA B O 1
ATOM 2701 N N . VAL B 1 6 ? 3.725 -14.188 -10.266 1 30.8 6 VAL B N 1
ATOM 2702 C CA . VAL B 1 6 ? 4.742 -14.109 -11.305 1 30.8 6 VAL B CA 1
ATOM 2703 C C . VAL B 1 6 ? 5.922 -13.266 -10.82 1 30.8 6 VAL B C 1
ATOM 2705 O O . VAL B 1 6 ? 7.039 -13.414 -11.32 1 30.8 6 VAL B O 1
ATOM 2708 N N . TRP B 1 7 ? 5.57 -12.398 -9.891 1 31.55 7 TRP B N 1
ATOM 2709 C CA . TRP B 1 7 ? 6.715 -11.617 -9.438 1 31.55 7 TRP B CA 1
ATOM 2710 C C . TRP B 1 7 ? 7.699 -12.484 -8.672 1 31.55 7 TRP B C 1
ATOM 2712 O O . TRP B 1 7 ? 8.898 -12.18 -8.617 1 31.55 7 TRP B O 1
ATOM 2722 N N . LEU B 1 8 ? 7.184 -13.461 -7.934 1 30.36 8 LEU B N 1
ATOM 2723 C CA . LEU B 1 8 ? 8.117 -14.211 -7.098 1 30.36 8 LEU B CA 1
ATOM 2724 C C . LEU B 1 8 ? 8.938 -15.18 -7.941 1 30.36 8 LEU B C 1
ATOM 2726 O O . LEU B 1 8 ? 9.875 -15.805 -7.438 1 30.36 8 LEU B O 1
ATOM 2730 N N . ALA B 1 9 ? 8.406 -15.625 -9.078 1 30.59 9 ALA B N 1
ATOM 2731 C CA . ALA B 1 9 ? 9.242 -16.609 -9.766 1 30.59 9 ALA B CA 1
ATOM 2732 C C . ALA B 1 9 ? 10.57 -16 -10.188 1 30.59 9 ALA B C 1
ATOM 2734 O O . ALA B 1 9 ? 11.516 -16.734 -10.508 1 30.59 9 ALA B O 1
ATOM 2735 N N . CYS B 1 10 ? 10.477 -14.766 -10.57 1 31.02 10 CYS B N 1
ATOM 2736 C CA . CYS B 1 10 ? 11.781 -14.32 -11.047 1 31.02 10 CYS B CA 1
ATOM 2737 C C . CYS B 1 10 ? 12.688 -13.953 -9.875 1 31.02 10 CYS B C 1
ATOM 2739 O O . CYS B 1 10 ? 13.508 -13.039 -9.984 1 31.02 10 CYS B O 1
ATOM 2741 N N . ALA B 1 11 ? 12.234 -14.195 -8.664 1 29.75 11 ALA B N 1
ATOM 2742 C CA . ALA B 1 11 ? 13.305 -13.914 -7.711 1 29.75 11 ALA B CA 1
ATOM 2743 C C . ALA B 1 11 ? 14.555 -14.727 -8.031 1 29.75 11 ALA B C 1
ATOM 2745 O O . ALA B 1 11 ? 14.461 -15.883 -8.445 1 29.75 11 ALA B O 1
ATOM 2746 N N . PRO B 1 12 ? 15.672 -14.086 -8.281 1 30.03 12 PRO B N 1
ATOM 2747 C CA . PRO B 1 12 ? 16.906 -14.867 -8.445 1 30.03 12 PRO B CA 1
ATOM 2748 C C . PRO B 1 12 ? 16.969 -16.047 -7.48 1 30.03 12 PRO B C 1
ATOM 2750 O O . PRO B 1 12 ? 16.5 -15.961 -6.348 1 30.03 12 PRO B O 1
ATOM 2753 N N . TRP B 1 13 ? 16.828 -17.203 -7.977 1 27.72 13 TRP B N 1
ATOM 2754 C CA . TRP B 1 13 ? 17.141 -18.422 -7.238 1 27.72 13 TRP B CA 1
ATOM 2755 C C . TRP B 1 13 ? 18.297 -18.188 -6.273 1 27.72 13 TRP B C 1
ATOM 2757 O O . TRP B 1 13 ? 19.281 -17.531 -6.625 1 27.72 13 TRP B O 1
ATOM 2767 N N . PRO B 1 14 ? 18.094 -18.391 -5.062 1 30.83 14 PRO B N 1
ATOM 2768 C CA . PRO B 1 14 ? 19.266 -18.359 -4.188 1 30.83 14 PRO B CA 1
ATOM 2769 C C . PRO B 1 14 ? 20.375 -19.312 -4.645 1 30.83 14 PRO B C 1
ATOM 2771 O O . PRO B 1 14 ? 20.312 -20.516 -4.375 1 30.83 14 PRO B O 1
ATOM 2774 N N . GLY B 1 15 ? 20.781 -19.469 -5.977 1 26.16 15 GLY B N 1
ATOM 2775 C CA . GLY B 1 15 ? 21.906 -20.344 -6.25 1 26.16 15 GLY B CA 1
ATOM 2776 C C . GLY B 1 15 ? 22.969 -20.297 -5.168 1 26.16 15 GLY B C 1
ATOM 2777 O O . GLY B 1 15 ? 23.391 -21.344 -4.668 1 26.16 15 GLY B O 1
ATOM 2778 N N . ALA B 1 16 ? 23.969 -19.359 -5.344 1 25.7 16 ALA B N 1
ATOM 2779 C CA . ALA B 1 16 ? 25.375 -19.516 -5.004 1 25.7 16 ALA B CA 1
ATOM 2780 C C . ALA B 1 16 ? 25.578 -19.547 -3.494 1 25.7 16 ALA B C 1
ATOM 2782 O O . ALA B 1 16 ? 25.75 -18.516 -2.857 1 25.7 16 ALA B O 1
ATOM 2783 N N . TRP B 1 17 ? 24.766 -20.484 -2.799 1 22.38 17 TRP B N 1
ATOM 2784 C CA . TRP B 1 17 ? 25.375 -20.531 -1.479 1 22.38 17 TRP B CA 1
ATOM 2785 C C . TRP B 1 17 ? 26.781 -21.109 -1.558 1 22.38 17 TRP B C 1
ATOM 2787 O O . TRP B 1 17 ? 26.984 -22.312 -1.421 1 22.38 17 TRP B O 1
ATOM 2797 N N . ALA B 1 18 ? 27.562 -21.047 -2.76 1 24.38 18 ALA B N 1
ATOM 2798 C CA . ALA B 1 18 ? 28.938 -21.547 -2.732 1 24.38 18 ALA B CA 1
ATOM 2799 C C . ALA B 1 18 ? 29.656 -21.109 -1.462 1 24.38 18 ALA B C 1
ATOM 2801 O O . ALA B 1 18 ? 29.625 -19.938 -1.094 1 24.38 18 ALA B O 1
ATOM 2802 N N . GLY B 1 19 ? 30.031 -22.078 -0.59 1 21.08 19 GLY B N 1
ATOM 2803 C CA . GLY B 1 19 ? 30.812 -22.141 0.637 1 21.08 19 GLY B CA 1
ATOM 2804 C C . GLY B 1 19 ? 32.25 -21.656 0.468 1 21.08 19 GLY B C 1
ATOM 2805 O O . GLY B 1 19 ? 33.031 -21.703 1.407 1 21.08 19 GLY B O 1
ATOM 2806 N N . THR B 1 20 ? 32.844 -21.828 -0.832 1 23.55 20 THR B N 1
ATOM 2807 C CA . THR B 1 20 ? 34.312 -21.891 -0.644 1 23.55 20 THR B CA 1
ATOM 2808 C C . THR B 1 20 ? 34.812 -20.672 0.112 1 23.55 20 THR B C 1
ATOM 2810 O O . THR B 1 20 ? 34.312 -19.562 -0.101 1 23.55 20 THR B O 1
ATOM 2813 N N . GLY B 1 21 ? 35.438 -20.938 1.338 1 20.11 21 GLY B N 1
ATOM 2814 C CA . GLY B 1 21 ? 36.125 -20.25 2.418 1 20.11 21 GLY B CA 1
ATOM 2815 C C . GLY B 1 21 ? 37.312 -19.438 1.94 1 20.11 21 GLY B C 1
ATOM 2816 O O . GLY B 1 21 ? 38 -18.797 2.744 1 20.11 21 GLY B O 1
ATOM 2817 N N . ASP B 1 22 ? 37.938 -19.891 0.792 1 22.91 22 ASP B N 1
ATOM 2818 C CA . ASP B 1 22 ? 39.312 -19.422 0.921 1 22.91 22 ASP B CA 1
ATOM 2819 C C . ASP B 1 22 ? 39.344 -17.891 1.009 1 22.91 22 ASP B C 1
ATOM 2821 O O . ASP B 1 22 ? 38.531 -17.203 0.397 1 22.91 22 ASP B O 1
ATOM 2825 N N . GLY B 1 23 ? 40 -17.375 2.107 1 20.61 23 GLY B N 1
ATOM 2826 C CA . GLY B 1 23 ? 40.312 -16.125 2.779 1 20.61 23 GLY B CA 1
ATOM 2827 C C . GLY B 1 23 ? 41.031 -15.125 1.875 1 20.61 23 GLY B C 1
ATOM 2828 O O . GLY B 1 23 ? 41.531 -14.102 2.344 1 20.61 23 GLY B O 1
ATOM 2829 N N . SER B 1 24 ? 41.375 -15.547 0.638 1 21.69 24 SER B N 1
ATOM 2830 C CA . SER B 1 24 ? 42.406 -14.562 0.353 1 21.69 24 SER B CA 1
ATOM 2831 C C . SER B 1 24 ? 41.844 -13.148 0.34 1 21.69 24 SER B C 1
ATOM 2833 O O . SER B 1 24 ? 40.75 -12.922 -0.177 1 21.69 24 SER B O 1
ATOM 2835 N N . ALA B 1 25 ? 42.312 -12.5 1.39 1 25.41 25 ALA B N 1
ATOM 2836 C CA . ALA B 1 25 ? 42.219 -11.094 1.776 1 25.41 25 ALA B CA 1
ATOM 2837 C C . ALA B 1 25 ? 42.406 -10.18 0.572 1 25.41 25 ALA B C 1
ATOM 2839 O O . ALA B 1 25 ? 43.562 -9.961 0.129 1 25.41 25 ALA B O 1
ATOM 2840 N N . GLY B 1 26 ? 41.906 -10.531 -0.659 1 21.91 26 GLY B N 1
ATOM 2841 C CA . GLY B 1 26 ? 42.344 -9.453 -1.525 1 21.91 26 GLY B CA 1
ATOM 2842 C C . GLY B 1 26 ? 42.125 -8.078 -0.93 1 21.91 26 GLY B C 1
ATOM 2843 O O . GLY B 1 26 ? 41.188 -7.891 -0.136 1 21.91 26 GLY B O 1
ATOM 2844 N N . ALA B 1 27 ? 43.156 -7.281 -0.984 1 23.48 27 ALA B N 1
ATOM 2845 C CA . ALA B 1 27 ? 43.312 -5.926 -0.462 1 23.48 27 ALA B CA 1
ATOM 2846 C C . ALA B 1 27 ? 42.156 -5.039 -0.903 1 23.48 27 ALA B C 1
ATOM 2848 O O . ALA B 1 27 ? 41.938 -4.836 -2.1 1 23.48 27 ALA B O 1
ATOM 2849 N N . VAL B 1 28 ? 41 -5.32 -0.266 1 22.97 28 VAL B N 1
ATOM 2850 C CA . VAL B 1 28 ? 39.938 -4.312 -0.391 1 22.97 28 VAL B CA 1
ATOM 2851 C C . VAL B 1 28 ? 40.562 -2.92 -0.454 1 22.97 28 VAL B C 1
ATOM 2853 O O . VAL B 1 28 ? 41.219 -2.482 0.495 1 22.97 28 VAL B O 1
ATOM 2856 N N . ALA B 1 29 ? 41 -2.629 -1.628 1 27.12 29 ALA B N 1
ATOM 2857 C CA . ALA B 1 29 ? 41.344 -1.212 -1.613 1 27.12 29 ALA B CA 1
ATOM 2858 C C . ALA B 1 29 ? 40.312 -0.401 -0.82 1 27.12 29 ALA B C 1
ATOM 2860 O O . ALA B 1 29 ? 39.125 -0.523 -1.042 1 27.12 29 ALA B O 1
ATOM 2861 N N . ARG B 1 30 ? 40.594 -0.09 0.394 1 24.88 30 ARG B N 1
ATOM 2862 C CA . ARG B 1 30 ? 39.906 0.87 1.256 1 24.88 30 ARG B CA 1
ATOM 2863 C C . ARG B 1 30 ? 39.438 2.072 0.456 1 24.88 30 ARG B C 1
ATOM 2865 O O . ARG B 1 30 ? 40.188 3.021 0.226 1 24.88 30 ARG B O 1
ATOM 2872 N N . ALA B 1 31 ? 38.719 1.785 -0.625 1 30.88 31 ALA B N 1
ATOM 2873 C CA . ALA B 1 31 ? 38.312 3.102 -1.086 1 30.88 31 ALA B CA 1
ATOM 2874 C C . ALA B 1 31 ? 37.844 3.969 0.082 1 30.88 31 ALA B C 1
ATOM 2876 O O . ALA B 1 31 ? 37.031 3.535 0.902 1 30.88 31 ALA B O 1
ATOM 2877 N N . GLY B 1 32 ? 38.562 4.809 0.532 1 29.22 32 GLY B N 1
ATOM 2878 C CA . GLY B 1 32 ? 38.281 5.793 1.569 1 29.22 32 GLY B CA 1
ATOM 2879 C C . GLY B 1 32 ? 36.875 6.355 1.51 1 29.22 32 GLY B C 1
ATOM 2880 O O . GLY B 1 32 ? 36.5 6.965 0.51 1 29.22 32 GLY B O 1
ATOM 2881 N N . ALA B 1 33 ? 35.906 5.598 1.873 1 36.06 33 ALA B N 1
ATOM 2882 C CA . ALA B 1 33 ? 34.719 6.371 2.205 1 36.06 33 ALA B CA 1
ATOM 2883 C C . ALA B 1 33 ? 35.062 7.758 2.727 1 36.06 33 ALA B C 1
ATOM 2885 O O . ALA B 1 33 ? 35.656 7.887 3.811 1 36.06 33 ALA B O 1
ATOM 2886 N N . SER B 1 34 ? 35.375 8.531 1.85 1 38.94 34 SER B N 1
ATOM 2887 C CA . SER B 1 34 ? 35.656 9.875 2.348 1 38.94 34 SER B CA 1
ATOM 2888 C C . SER B 1 34 ? 34.594 10.328 3.336 1 38.94 34 SER B C 1
ATOM 2890 O O . SER B 1 34 ? 33.406 10.359 3.004 1 38.94 34 SER B O 1
ATOM 2892 N N . THR B 1 35 ? 34.656 9.93 4.531 1 43.94 35 THR B N 1
ATOM 2893 C CA . THR B 1 35 ? 33.875 10.547 5.605 1 43.94 35 THR B CA 1
ATOM 2894 C C . THR B 1 35 ? 33.594 12.016 5.305 1 43.94 35 THR B C 1
ATOM 2896 O O . THR B 1 35 ? 34.531 12.844 5.371 1 43.94 35 THR B O 1
ATOM 2899 N N . ALA B 1 36 ? 32.812 12.172 4.34 1 49.44 36 ALA B N 1
ATOM 2900 C CA . ALA B 1 36 ? 32.5 13.586 4.234 1 49.44 36 ALA B CA 1
ATOM 2901 C C . ALA B 1 36 ? 32.406 14.234 5.613 1 49.44 36 ALA B C 1
ATOM 2903 O O . ALA B 1 36 ? 31.922 13.617 6.566 1 49.44 36 ALA B O 1
ATOM 2904 N N . SER B 1 37 ? 33.094 15.227 5.812 1 56.5 37 SER B N 1
ATOM 2905 C CA . SER B 1 37 ? 33.094 16.016 7.043 1 56.5 37 SER B CA 1
ATOM 2906 C C . SER B 1 37 ? 31.672 16.453 7.422 1 56.5 37 SER B C 1
ATOM 2908 O O . SER B 1 37 ? 30.781 16.484 6.57 1 56.5 37 SER B O 1
ATOM 2910 N N . ALA B 1 38 ? 31.375 16.453 8.656 1 62 38 ALA B N 1
ATOM 2911 C CA . ALA B 1 38 ? 30.109 16.891 9.234 1 62 38 ALA B CA 1
ATOM 2912 C C . ALA B 1 38 ? 29.562 18.109 8.516 1 62 38 ALA B C 1
ATOM 2914 O O . ALA B 1 38 ? 28.375 18.172 8.195 1 62 38 ALA B O 1
ATOM 2915 N N . PRO B 1 39 ? 30.484 19 8.18 1 64.19 39 PRO B N 1
ATOM 2916 C CA . PRO B 1 39 ? 29.953 20.172 7.469 1 64.19 39 PRO B CA 1
ATOM 2917 C C . PRO B 1 39 ? 29.453 19.812 6.066 1 64.19 39 PRO B C 1
ATOM 2919 O O . PRO B 1 39 ? 28.484 20.406 5.59 1 64.19 39 PRO B O 1
ATOM 2922 N N . GLN B 1 40 ? 30.062 18.891 5.402 1 71.12 40 GLN B N 1
ATOM 2923 C CA . GLN B 1 40 ? 29.656 18.531 4.051 1 71.12 40 GLN B CA 1
ATOM 2924 C C . GLN B 1 40 ? 28.297 17.828 4.062 1 71.12 40 GLN B C 1
ATOM 2926 O O . GLN B 1 40 ? 27.453 18.078 3.201 1 71.12 40 GLN B O 1
ATOM 2931 N N . VAL B 1 41 ? 28.188 17.109 5.094 1 73.31 41 VAL B N 1
ATOM 2932 C CA . VAL B 1 41 ? 26.922 16.375 5.207 1 73.31 41 VAL B CA 1
ATOM 2933 C C . VAL B 1 41 ? 25.781 17.359 5.438 1 73.31 41 VAL B C 1
ATOM 2935 O O . VAL B 1 41 ? 24.703 17.219 4.852 1 73.31 41 VAL B O 1
ATOM 2938 N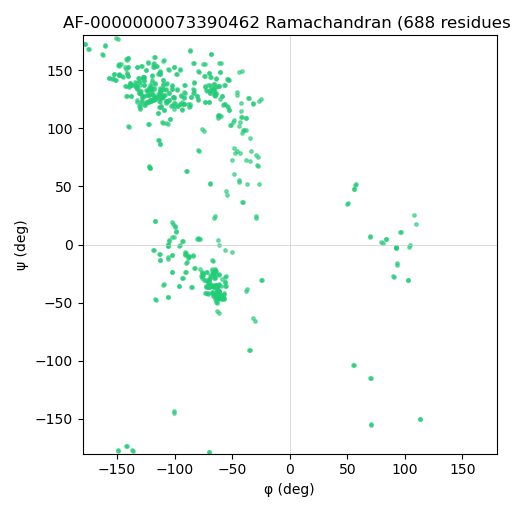 N . ARG B 1 42 ? 26.078 18.422 6.199 1 78.12 42 ARG B N 1
ATOM 2939 C CA . ARG B 1 42 ? 25.062 19.438 6.477 1 78.12 42 ARG B CA 1
ATOM 2940 C C . ARG B 1 42 ? 24.656 20.172 5.203 1 78.12 42 ARG B C 1
ATOM 2942 O O . ARG B 1 42 ? 23.484 20.422 4.973 1 78.12 42 ARG B O 1
ATOM 2949 N N . ALA B 1 43 ? 25.625 20.516 4.453 1 81.81 43 ALA B N 1
ATOM 2950 C CA . ALA B 1 43 ? 25.344 21.234 3.211 1 81.81 43 ALA B CA 1
ATOM 2951 C C . ALA B 1 43 ? 24.516 20.375 2.262 1 81.81 43 ALA B C 1
ATOM 2953 O O . ALA B 1 43 ? 23.609 20.875 1.586 1 81.81 43 ALA B O 1
ATOM 2954 N N . GLU B 1 44 ? 24.828 19.188 2.246 1 83.56 44 GLU B N 1
ATOM 2955 C CA . GLU B 1 44 ? 24.109 18.266 1.372 1 83.56 44 GLU B CA 1
ATOM 2956 C C . GLU B 1 44 ? 22.656 18.109 1.814 1 83.56 44 GLU B C 1
ATOM 2958 O O . GLU B 1 44 ? 21.75 18.062 0.981 1 83.56 44 GLU B O 1
ATOM 2963 N N . ILE B 1 45 ? 22.516 18.125 3.084 1 83.19 45 ILE B N 1
ATOM 2964 C CA . ILE B 1 45 ? 21.172 17.984 3.633 1 83.19 45 ILE B CA 1
ATOM 2965 C C . ILE B 1 45 ? 20.375 19.25 3.352 1 83.19 45 ILE B C 1
ATOM 2967 O O . ILE B 1 45 ? 19.203 19.188 2.998 1 83.19 45 ILE B O 1
ATOM 2971 N N . ASP B 1 46 ? 21 20.328 3.531 1 82 46 ASP B N 1
ATOM 2972 C CA . ASP B 1 46 ? 20.344 21.594 3.23 1 82 46 ASP B CA 1
ATOM 2973 C C . ASP B 1 46 ? 19.875 21.641 1.78 1 82 46 ASP B C 1
ATOM 2975 O O . ASP B 1 46 ? 18.75 22.047 1.501 1 82 46 ASP B O 1
ATOM 2979 N N . ASP B 1 47 ? 20.75 21.266 0.944 1 84.69 47 ASP B N 1
ATOM 2980 C CA . ASP B 1 47 ? 20.406 21.219 -0.474 1 84.69 47 ASP B CA 1
ATOM 2981 C C . ASP B 1 47 ? 19.234 20.281 -0.73 1 84.69 47 ASP B C 1
ATOM 2983 O O . ASP B 1 47 ? 18.328 20.594 -1.517 1 84.69 47 ASP B O 1
ATOM 2987 N N . TRP B 1 48 ? 19.328 19.203 -0.105 1 85.12 48 TRP B N 1
ATOM 2988 C CA . TRP B 1 48 ? 18.297 18.188 -0.232 1 85.12 48 TRP B CA 1
ATOM 2989 C C . TRP B 1 48 ? 16.938 18.734 0.21 1 85.12 48 TRP B C 1
ATOM 2991 O O . TRP B 1 48 ? 15.945 18.609 -0.509 1 85.12 48 TRP B O 1
ATOM 3001 N N . VAL B 1 49 ? 16.891 19.391 1.331 1 81.12 49 VAL B N 1
ATOM 3002 C CA . VAL B 1 49 ? 15.656 19.938 1.887 1 81.12 49 VAL B CA 1
ATOM 3003 C C . VAL B 1 49 ? 15.141 21.062 0.981 1 81.12 49 VAL B C 1
ATOM 3005 O O . VAL B 1 49 ? 13.938 21.156 0.729 1 81.12 49 VAL B O 1
ATOM 3008 N N . GLU B 1 50 ? 15.992 21.844 0.523 1 83.12 50 GLU B N 1
ATOM 3009 C CA . GLU B 1 50 ? 15.617 22.922 -0.385 1 83.12 50 GLU B CA 1
ATOM 3010 C C . GLU B 1 50 ? 15.008 22.375 -1.67 1 83.12 50 GLU B C 1
ATOM 3012 O O . GLU B 1 50 ? 14.039 22.938 -2.193 1 83.12 50 GLU B O 1
ATOM 3017 N N . ARG B 1 51 ? 15.57 21.344 -2.168 1 86.56 51 ARG B N 1
ATOM 3018 C CA . ARG B 1 51 ? 15.062 20.75 -3.398 1 86.56 51 ARG B CA 1
ATOM 3019 C C . ARG B 1 51 ? 13.641 20.219 -3.205 1 86.56 51 ARG B C 1
ATOM 3021 O O . ARG B 1 51 ? 12.789 20.391 -4.074 1 86.56 51 ARG B O 1
ATOM 3028 N N . ILE B 1 52 ? 13.453 19.609 -2.123 1 85.5 52 ILE B N 1
ATOM 3029 C CA . ILE B 1 52 ? 12.125 19.078 -1.825 1 85.5 52 ILE B CA 1
ATOM 3030 C C . ILE B 1 52 ? 11.117 20.234 -1.749 1 85.5 52 ILE B C 1
ATOM 3032 O O . ILE B 1 52 ? 10.023 20.141 -2.307 1 85.5 52 ILE B O 1
ATOM 3036 N N . HIS B 1 53 ? 11.516 21.25 -1.051 1 81.25 53 HIS B N 1
ATOM 3037 C CA . HIS B 1 53 ? 10.641 22.406 -0.9 1 81.25 53 HIS B CA 1
ATOM 3038 C C . HIS B 1 53 ? 10.328 23.047 -2.25 1 81.25 53 HIS B C 1
ATOM 3040 O O . HIS B 1 53 ? 9.172 23.344 -2.549 1 81.25 53 HIS B O 1
ATOM 3046 N N . ARG B 1 54 ? 11.305 23.219 -3.039 1 84.19 54 ARG B N 1
ATOM 3047 C CA . ARG B 1 54 ? 11.141 23.828 -4.355 1 84.19 54 ARG B CA 1
ATOM 3048 C C . ARG B 1 54 ? 10.25 22.969 -5.25 1 84.19 54 ARG B C 1
ATOM 3050 O O . ARG B 1 54 ? 9.367 23.484 -5.938 1 84.19 54 ARG B O 1
ATOM 3057 N N . ALA B 1 55 ? 10.477 21.672 -5.238 1 86.81 55 ALA B N 1
ATOM 3058 C CA . ALA B 1 55 ? 9.719 20.766 -6.09 1 86.81 55 ALA B CA 1
ATOM 3059 C C . ALA B 1 55 ? 8.234 20.781 -5.715 1 86.81 55 ALA B C 1
ATOM 3061 O O . ALA B 1 55 ? 7.367 20.719 -6.59 1 86.81 55 ALA B O 1
ATOM 3062 N N . SER B 1 56 ? 7.977 20.828 -4.465 1 82.81 56 SER B N 1
ATOM 3063 C CA . SER B 1 56 ? 6.594 20.828 -3.992 1 82.81 56 SER B CA 1
ATOM 3064 C C . SER B 1 56 ? 5.848 22.078 -4.453 1 82.81 56 SER B C 1
ATOM 3066 O O . SER B 1 56 ? 4.625 22.047 -4.59 1 82.81 56 SER B O 1
ATOM 3068 N N . ARG B 1 57 ? 6.578 23.125 -4.762 1 82.75 57 ARG B N 1
ATOM 3069 C CA . ARG B 1 57 ? 5.965 24.391 -5.125 1 82.75 57 ARG B CA 1
ATOM 3070 C C . ARG B 1 57 ? 6.004 24.609 -6.637 1 82.75 57 ARG B C 1
ATOM 3072 O O . ARG B 1 57 ? 5.164 25.328 -7.188 1 82.75 57 ARG B O 1
ATOM 3079 N N . GLU B 1 58 ? 6.922 23.953 -7.262 1 85.94 58 GLU B N 1
ATOM 3080 C CA . GLU B 1 58 ? 7.184 24.375 -8.633 1 85.94 58 GLU B CA 1
ATOM 3081 C C . GLU B 1 58 ? 6.789 23.281 -9.633 1 85.94 58 GLU B C 1
ATOM 3083 O O . GLU B 1 58 ? 6.715 23.531 -10.836 1 85.94 58 GLU B O 1
ATOM 3088 N N . GLN B 1 59 ? 6.457 22.156 -9.164 1 87.62 59 GLN B N 1
ATOM 3089 C CA . GLN B 1 59 ? 6.188 21.062 -10.102 1 87.62 59 GLN B CA 1
ATOM 3090 C C . GLN B 1 59 ? 4.688 20.797 -10.211 1 87.62 59 GLN B C 1
ATOM 3092 O O . GLN B 1 59 ? 3.998 20.656 -9.203 1 87.62 59 GLN B O 1
ATOM 3097 N N . SER B 1 60 ? 4.234 20.859 -11.469 1 93 60 SER B N 1
ATOM 3098 C CA . SER B 1 60 ? 2.889 20.359 -11.734 1 93 60 SER B CA 1
ATOM 3099 C C . SER B 1 60 ? 2.914 18.875 -12.125 1 93 60 SER B C 1
ATOM 3101 O O . SER B 1 60 ? 3.809 18.438 -12.852 1 93 60 SER B O 1
ATOM 3103 N N . TYR B 1 61 ? 1.964 18.141 -11.57 1 94.44 61 TYR B N 1
ATOM 3104 C CA . TYR B 1 61 ? 1.94 16.703 -11.812 1 94.44 61 TYR B CA 1
ATOM 3105 C C . TYR B 1 61 ? 0.58 16.109 -11.461 1 94.44 61 TYR B C 1
ATOM 3107 O O . TYR B 1 61 ? -0.267 16.797 -10.875 1 94.44 61 TYR B O 1
ATOM 3115 N N . ARG B 1 62 ? 0.381 15.016 -11.914 1 95.25 62 ARG B N 1
ATOM 3116 C CA . ARG B 1 62 ? -0.738 14.18 -11.484 1 95.25 62 ARG B CA 1
ATOM 3117 C C . ARG B 1 62 ? -0.277 12.758 -11.18 1 95.25 62 ARG B C 1
ATOM 3119 O O . ARG B 1 62 ? 0.736 12.305 -11.719 1 95.25 62 ARG B O 1
ATOM 3126 N N . GLY B 1 63 ? -0.998 12.062 -10.281 1 94.44 63 GLY B N 1
ATOM 3127 C CA . GLY B 1 63 ? -0.594 10.711 -9.945 1 94.44 63 GLY B CA 1
ATOM 3128 C C . GLY B 1 63 ? -1.53 10.031 -8.961 1 94.44 63 GLY B C 1
ATOM 3129 O O . GLY B 1 63 ? -2.514 10.633 -8.523 1 94.44 63 GLY B O 1
ATOM 3130 N N . SER B 1 64 ? -1.27 8.758 -8.773 1 95.31 64 SER B N 1
ATOM 3131 C CA . SER B 1 64 ? -1.936 7.977 -7.742 1 95.31 64 SER B CA 1
ATOM 3132 C C . SER B 1 64 ? -1.033 7.777 -6.527 1 95.31 64 SER B C 1
ATOM 3134 O O . SER B 1 64 ? 0.165 7.527 -6.672 1 95.31 64 SER B O 1
ATOM 3136 N N . PHE B 1 65 ? -1.567 7.984 -5.418 1 94.62 65 PHE B N 1
ATOM 3137 C CA . PHE B 1 65 ? -0.846 7.977 -4.148 1 94.62 65 PHE B CA 1
ATOM 3138 C C . PHE B 1 65 ? -1.463 6.969 -3.184 1 94.62 65 PHE B C 1
ATOM 3140 O O . PHE B 1 65 ? -2.688 6.895 -3.055 1 94.62 65 PHE B O 1
ATOM 3147 N N . VAL B 1 66 ? -0.557 6.16 -2.568 1 95.06 66 VAL B N 1
ATOM 3148 C CA . VAL B 1 66 ? -1.037 5.09 -1.699 1 95.06 66 VAL B CA 1
ATOM 3149 C C . VAL B 1 66 ? -0.447 5.254 -0.301 1 95.06 66 VAL B C 1
ATOM 3151 O O . VAL B 1 66 ? 0.749 5.516 -0.152 1 95.06 66 VAL B O 1
ATOM 3154 N N . VAL B 1 67 ? -1.307 5.105 0.678 1 92.5 67 VAL B N 1
ATOM 3155 C CA . VAL B 1 67 ? -0.869 5.16 2.07 1 92.5 67 VAL B CA 1
ATOM 3156 C C . VAL B 1 67 ? -1.197 3.84 2.766 1 92.5 67 VAL B C 1
ATOM 3158 O O . VAL B 1 67 ? -2.33 3.357 2.691 1 92.5 67 VAL B O 1
ATOM 3161 N N . TRP B 1 68 ? -0.195 3.287 3.297 1 91.31 68 TRP B N 1
ATOM 3162 C CA . TRP B 1 68 ? -0.365 2.121 4.16 1 91.31 68 TRP B CA 1
ATOM 3163 C C . TRP B 1 68 ? -0.07 2.471 5.613 1 91.31 68 TRP B C 1
ATOM 3165 O O . TRP B 1 68 ? 0.863 3.225 5.898 1 91.31 68 TRP B O 1
ATOM 3175 N N . SER B 1 69 ? -0.895 1.865 6.484 1 90.25 69 SER B N 1
ATOM 3176 C CA . SER B 1 69 ? -0.68 2.02 7.918 1 90.25 69 SER B CA 1
ATOM 3177 C C . SER B 1 69 ? -0.623 0.665 8.617 1 90.25 69 SER B C 1
ATOM 3179 O O . SER B 1 69 ? -1.382 -0.246 8.281 1 90.25 69 SER B O 1
ATOM 3181 N N . SER B 1 70 ? 0.218 0.556 9.602 1 87.56 70 SER B N 1
ATOM 3182 C CA . SER B 1 70 ? 0.349 -0.679 10.367 1 87.56 70 SER B CA 1
ATOM 3183 C C . SER B 1 70 ? -0.91 -0.961 11.18 1 87.56 70 SER B C 1
ATOM 3185 O O . SER B 1 70 ? -1.1 -2.074 11.672 1 87.56 70 SER B O 1
ATOM 3187 N N . ALA B 1 71 ? -1.732 -0.028 11.297 1 79.44 71 ALA B N 1
ATOM 3188 C CA . ALA B 1 71 ? -3.004 -0.224 11.984 1 79.44 71 ALA B CA 1
ATOM 3189 C C . ALA B 1 71 ? -4.008 -0.943 11.094 1 79.44 71 ALA B C 1
ATOM 3191 O O . ALA B 1 71 ? -5.113 -1.278 11.531 1 79.44 71 ALA B O 1
ATOM 3192 N N . GLY B 1 72 ? -3.625 -1.404 9.836 1 72.75 72 GLY B N 1
ATOM 3193 C CA . GLY B 1 72 ? -4.422 -2.305 9.016 1 72.75 72 GLY B CA 1
ATOM 3194 C C . GLY B 1 72 ? -5.016 -1.633 7.797 1 72.75 72 GLY B C 1
ATOM 3195 O O . GLY B 1 72 ? -5.789 -2.248 7.059 1 72.75 72 GLY B O 1
ATOM 3196 N N . GLY B 1 73 ? -4.527 -0.575 7.457 1 81.75 73 GLY B N 1
ATOM 3197 C CA . GLY B 1 73 ? -5.234 0.035 6.344 1 81.75 73 GLY B CA 1
ATOM 3198 C C . GLY B 1 73 ? -4.316 0.471 5.219 1 81.75 73 GLY B C 1
ATOM 3199 O O . GLY B 1 73 ? -3.139 0.755 5.449 1 81.75 73 GLY B O 1
ATOM 3200 N N . MET B 1 74 ? -4.781 0.171 3.943 1 89.5 74 MET B N 1
ATOM 3201 C CA . MET B 1 74 ? -4.188 0.732 2.732 1 89.5 74 MET B CA 1
ATOM 3202 C C . MET B 1 74 ? -5.219 1.517 1.933 1 89.5 74 MET B C 1
ATOM 3204 O O . MET B 1 74 ? -6.312 1.013 1.659 1 89.5 74 MET B O 1
ATOM 3208 N N . THR B 1 75 ? -4.906 2.738 1.695 1 91.69 75 THR B N 1
ATOM 3209 C CA . THR B 1 75 ? -5.836 3.594 0.97 1 91.69 75 THR B CA 1
ATOM 3210 C C . THR B 1 75 ? -5.137 4.285 -0.199 1 91.69 75 THR B C 1
ATOM 3212 O O . THR B 1 75 ? -3.918 4.461 -0.183 1 91.69 75 THR B O 1
ATOM 3215 N N . SER B 1 76 ? -5.973 4.602 -1.185 1 95.06 76 SER B N 1
ATOM 3216 C CA . SER B 1 76 ? -5.434 5.254 -2.371 1 95.06 76 SER B CA 1
ATOM 3217 C C . SER B 1 76 ? -6.152 6.566 -2.66 1 95.06 76 SER B C 1
ATOM 3219 O O . SER B 1 76 ? -7.324 6.727 -2.305 1 95.06 76 SER B O 1
ATOM 3221 N N . SER B 1 77 ? -5.391 7.449 -3.252 1 95.69 77 SER B N 1
ATOM 3222 C CA . SER B 1 77 ? -5.93 8.727 -3.709 1 95.69 77 SER B CA 1
ATOM 3223 C C . SER B 1 77 ? -5.34 9.125 -5.055 1 95.69 77 SER B C 1
ATOM 3225 O O . SER B 1 77 ? -4.234 8.703 -5.406 1 95.69 77 SER B O 1
ATOM 3227 N N . ARG B 1 78 ? -6.098 9.883 -5.781 1 95.25 78 ARG B N 1
ATOM 3228 C CA . ARG B 1 78 ? -5.57 10.57 -6.953 1 95.25 78 ARG B CA 1
ATOM 3229 C C . ARG B 1 78 ? -5.211 12.016 -6.617 1 95.25 78 ARG B C 1
ATOM 3231 O O . ARG B 1 78 ? -5.98 12.719 -5.961 1 95.25 78 ARG B O 1
ATOM 3238 N N . ILE B 1 79 ? -4.059 12.406 -7.035 1 94.81 79 ILE B N 1
ATOM 3239 C CA . ILE B 1 79 ? -3.574 13.75 -6.73 1 94.81 79 ILE B CA 1
ATOM 3240 C C . ILE B 1 79 ? -3.318 14.516 -8.031 1 94.81 79 ILE B C 1
ATOM 3242 O O . ILE B 1 79 ? -2.719 13.977 -8.961 1 94.81 79 ILE B O 1
ATOM 3246 N N . TRP B 1 80 ? -3.811 15.688 -8.117 1 95.5 80 TRP B N 1
ATOM 3247 C CA . TRP B 1 80 ? -3.457 16.672 -9.125 1 95.5 80 TRP B CA 1
ATOM 3248 C C . TRP B 1 80 ? -2.824 17.906 -8.492 1 95.5 80 TRP B C 1
ATOM 3250 O O . TRP B 1 80 ? -3.367 18.469 -7.535 1 95.5 80 TRP B O 1
ATOM 3260 N N . HIS B 1 81 ? -1.724 18.266 -8.891 1 94 81 HIS B N 1
ATOM 3261 C CA . HIS B 1 81 ? -1.035 19.453 -8.406 1 94 81 HIS B CA 1
ATOM 3262 C C . HIS B 1 81 ? -0.664 20.375 -9.562 1 94 81 HIS B C 1
ATOM 3264 O O . HIS B 1 81 ? 0.031 19.969 -10.5 1 94 81 HIS B O 1
ATOM 3270 N N . ALA B 1 82 ? -1.129 21.594 -9.539 1 95.25 82 ALA B N 1
ATOM 3271 C CA . ALA B 1 82 ? -0.836 22.578 -10.57 1 95.25 82 ALA B CA 1
ATOM 3272 C C . ALA B 1 82 ? -0.272 23.859 -9.961 1 95.25 82 ALA B C 1
ATOM 3274 O O . ALA B 1 82 ? -0.705 24.297 -8.891 1 95.25 82 ALA B O 1
ATOM 3275 N N . THR B 1 83 ? 0.655 24.406 -10.625 1 93 83 THR B N 1
ATOM 3276 C CA . THR B 1 83 ? 1.2 25.703 -10.227 1 93 83 THR B CA 1
ATOM 3277 C C . THR B 1 83 ? 1.601 26.516 -11.453 1 93 83 THR B C 1
ATOM 3279 O O . THR B 1 83 ? 1.971 25.953 -12.484 1 93 83 THR B O 1
ATOM 3282 N N . ASP B 1 84 ? 1.435 27.828 -11.422 1 91.06 84 ASP B N 1
ATOM 3283 C CA . ASP B 1 84 ? 1.911 28.734 -12.461 1 91.06 84 ASP B CA 1
ATOM 3284 C C . ASP B 1 84 ? 2.959 29.703 -11.906 1 91.06 84 ASP B C 1
ATOM 3286 O O . ASP B 1 84 ? 3.221 30.75 -12.5 1 91.06 84 ASP B O 1
ATOM 3290 N N . GLY B 1 85 ? 3.533 29.328 -10.828 1 83.88 85 GLY B N 1
ATOM 3291 C CA . GLY B 1 85 ? 4.531 30.156 -10.18 1 83.88 85 GLY B CA 1
ATOM 3292 C C . GLY B 1 85 ? 3.938 31.125 -9.164 1 83.88 85 GLY B C 1
ATOM 3293 O O . GLY B 1 85 ? 4.621 31.547 -8.234 1 83.88 85 GLY B O 1
ATOM 3294 N N . LYS B 1 86 ? 2.725 31.531 -9.312 1 86.69 86 LYS B N 1
ATOM 3295 C CA . LYS B 1 86 ? 2.059 32.469 -8.422 1 86.69 86 LYS B CA 1
ATOM 3296 C C . LYS B 1 86 ? 1.038 31.766 -7.535 1 86.69 86 LYS B C 1
ATOM 3298 O O . LYS B 1 86 ? 0.952 32.031 -6.336 1 86.69 86 LYS B O 1
ATOM 3303 N N . VAL B 1 87 ? 0.351 30.969 -8.242 1 89.44 87 VAL B N 1
ATOM 3304 C CA . VAL B 1 87 ? -0.73 30.25 -7.566 1 89.44 87 VAL B CA 1
ATOM 3305 C C . VAL B 1 87 ? -0.461 28.75 -7.598 1 89.44 87 VAL B C 1
ATOM 3307 O O . VAL B 1 87 ? 0.038 28.219 -8.594 1 89.44 87 VAL B O 1
ATOM 3310 N N . GLN B 1 88 ? -0.749 28.125 -6.445 1 90.44 88 GLN B N 1
ATOM 3311 C CA . GLN B 1 88 ? -0.692 26.672 -6.355 1 90.44 88 GLN B CA 1
ATOM 3312 C C . GLN B 1 88 ? -2.059 26.078 -6.012 1 90.44 88 GLN B C 1
ATOM 3314 O O . GLN B 1 88 ? -2.768 26.609 -5.152 1 90.44 88 GLN B O 1
ATOM 3319 N N . ILE B 1 89 ? -2.418 25.031 -6.746 1 93.19 89 ILE B N 1
ATOM 3320 C CA . ILE B 1 89 ? -3.686 24.375 -6.457 1 93.19 89 ILE B CA 1
ATOM 3321 C C . ILE B 1 89 ? -3.5 22.859 -6.5 1 93.19 89 ILE B C 1
ATOM 3323 O O . ILE B 1 89 ? -2.787 22.344 -7.363 1 93.19 89 ILE B O 1
ATOM 3327 N N . GLU B 1 90 ? -4.102 22.219 -5.527 1 93.5 90 GLU B N 1
ATOM 3328 C CA . GLU B 1 90 ? -4.055 20.75 -5.422 1 93.5 90 GLU B CA 1
ATOM 3329 C C . GLU B 1 90 ? -5.457 20.156 -5.324 1 93.5 90 GLU B C 1
ATOM 3331 O O . GLU B 1 90 ? -6.336 20.734 -4.688 1 93.5 90 GLU B O 1
ATOM 3336 N N . ARG B 1 91 ? -5.621 19.156 -6.008 1 95.75 91 ARG B N 1
ATOM 3337 C CA . ARG B 1 91 ? -6.828 18.328 -5.914 1 95.75 91 ARG B CA 1
ATOM 3338 C C . ARG B 1 91 ? -6.496 16.922 -5.469 1 95.75 91 ARG B C 1
ATOM 3340 O O . ARG B 1 91 ? -5.66 16.25 -6.078 1 95.75 91 ARG B O 1
ATOM 3347 N N . ILE B 1 92 ? -7.137 16.484 -4.395 1 95.31 92 ILE B N 1
ATOM 3348 C CA . ILE B 1 92 ? -6.961 15.117 -3.9 1 95.31 92 ILE B CA 1
ATOM 3349 C C . ILE B 1 92 ? -8.312 14.406 -3.863 1 95.31 92 ILE B C 1
ATOM 3351 O O . ILE B 1 92 ? -9.25 14.875 -3.223 1 95.31 92 ILE B O 1
ATOM 3355 N N . GLU B 1 93 ? -8.367 13.352 -4.512 1 96.12 93 GLU B N 1
ATOM 3356 C CA . GLU B 1 93 ? -9.586 12.547 -4.559 1 96.12 93 GLU B CA 1
ATOM 3357 C C . GLU B 1 93 ? -9.383 11.195 -3.871 1 96.12 93 GLU B C 1
ATOM 3359 O O . GLU B 1 93 ? -8.508 10.422 -4.266 1 96.12 93 GLU B O 1
ATOM 3364 N N . ALA B 1 94 ? -10.211 10.945 -2.906 1 95.38 94 ALA B N 1
ATOM 3365 C CA . ALA B 1 94 ? -10.156 9.648 -2.244 1 95.38 94 ALA B CA 1
ATOM 3366 C C . ALA B 1 94 ? -10.711 8.547 -3.146 1 95.38 94 ALA B C 1
ATOM 3368 O O . ALA B 1 94 ? -11.805 8.688 -3.701 1 95.38 94 ALA B O 1
ATOM 3369 N N . LEU B 1 95 ? -9.953 7.477 -3.213 1 94.88 95 LEU B N 1
ATOM 3370 C CA . LEU B 1 95 ? -10.375 6.402 -4.105 1 94.88 95 LEU B CA 1
ATOM 3371 C C . LEU B 1 95 ? -10.93 5.227 -3.311 1 94.88 95 LEU B C 1
ATOM 3373 O O . LEU B 1 95 ? -11.539 4.316 -3.883 1 94.88 95 LEU B O 1
ATOM 3377 N N . ASP B 1 96 ? -10.773 5.215 -2.002 1 94.5 96 ASP B N 1
ATOM 3378 C CA . ASP B 1 96 ? -11.32 4.207 -1.096 1 94.5 96 ASP B CA 1
ATOM 3379 C C . ASP B 1 96 ? -12.281 4.836 -0.089 1 94.5 96 ASP B C 1
ATOM 3381 O O . ASP B 1 96 ? -12.148 6.02 0.242 1 94.5 96 ASP B O 1
ATOM 3385 N N . GLY B 1 97 ? -13.258 4.043 0.418 1 91.25 97 GLY B N 1
ATOM 3386 C CA . GLY B 1 97 ? -14.203 4.555 1.403 1 91.25 97 GLY B CA 1
ATOM 3387 C C . GLY B 1 97 ? -15.18 5.559 0.829 1 91.25 97 GLY B C 1
ATOM 3388 O O . GLY B 1 97 ? -15.484 5.52 -0.365 1 91.25 97 GLY B O 1
ATOM 3389 N N . SER B 1 98 ? -15.641 6.387 1.723 1 91.69 98 SER B N 1
ATOM 3390 C CA . SER B 1 98 ? -16.594 7.406 1.278 1 91.69 98 SER B CA 1
ATOM 3391 C C . SER B 1 98 ? -15.93 8.398 0.326 1 91.69 98 SER B C 1
ATOM 3393 O O . SER B 1 98 ? -14.844 8.914 0.611 1 91.69 98 SER B O 1
ATOM 3395 N N . PRO B 1 99 ? -16.625 8.617 -0.748 1 94 99 PRO B N 1
ATOM 3396 C CA . PRO B 1 99 ? -16.047 9.547 -1.715 1 94 99 PRO B CA 1
ATOM 3397 C C . PRO B 1 99 ? -15.844 10.953 -1.141 1 94 99 PRO B C 1
ATOM 3399 O O . PRO B 1 99 ? -16.688 11.438 -0.39 1 94 99 PRO B O 1
ATOM 3402 N N . ARG B 1 100 ? -14.734 11.5 -1.418 1 95.81 100 ARG B N 1
ATOM 3403 C CA . ARG B 1 100 ? -14.406 12.859 -1.012 1 95.81 100 ARG B CA 1
ATOM 3404 C C . ARG B 1 100 ? -13.328 13.453 -1.917 1 95.81 100 ARG B C 1
ATOM 3406 O O . ARG B 1 100 ? -12.43 12.75 -2.365 1 95.81 100 ARG B O 1
ATOM 3413 N N . THR B 1 101 ? -13.484 14.68 -2.162 1 96.38 101 THR B N 1
ATOM 3414 C CA . THR B 1 101 ? -12.484 15.422 -2.922 1 96.38 101 THR B CA 1
ATOM 3415 C C . THR B 1 101 ? -12.086 16.703 -2.189 1 96.38 101 THR B C 1
ATOM 3417 O O . THR B 1 101 ? -12.953 17.484 -1.773 1 96.38 101 THR B O 1
ATOM 3420 N N . VAL B 1 102 ? -10.828 16.891 -2.047 1 95 102 VAL B N 1
ATOM 3421 C CA . VAL B 1 102 ? -10.328 18.078 -1.348 1 95 102 VAL B CA 1
ATOM 3422 C C . VAL B 1 102 ? -9.523 18.938 -2.314 1 95 102 VAL B C 1
ATOM 3424 O O . VAL B 1 102 ? -8.609 18.453 -2.988 1 95 102 VAL B O 1
ATOM 3427 N N . PHE B 1 103 ? -9.922 20.203 -2.367 1 94.12 103 PHE B N 1
ATOM 3428 C CA . PHE B 1 103 ? -9.141 21.203 -3.092 1 94.12 103 PHE B CA 1
ATOM 3429 C C . PHE B 1 103 ? -8.422 22.125 -2.123 1 94.12 103 PHE B C 1
ATOM 3431 O O . PHE B 1 103 ? -8.977 22.516 -1.097 1 94.12 103 PHE B O 1
ATOM 3438 N N . ARG B 1 104 ? -7.27 22.391 -2.475 1 92.25 104 ARG B N 1
ATOM 3439 C CA . ARG B 1 104 ? -6.512 23.391 -1.738 1 92.25 104 ARG B CA 1
ATOM 3440 C C . ARG B 1 104 ? -5.887 24.406 -2.688 1 92.25 104 ARG B C 1
ATOM 3442 O O . ARG B 1 104 ? -5.121 24.047 -3.58 1 92.25 104 ARG B O 1
ATOM 3449 N N . LYS B 1 105 ? -6.254 25.547 -2.521 1 91.38 105 LYS B N 1
ATOM 3450 C CA . LYS B 1 105 ? -5.676 26.672 -3.25 1 91.38 105 LYS B CA 1
ATOM 3451 C C . LYS B 1 105 ? -5.102 27.703 -2.291 1 91.38 105 LYS B C 1
ATOM 3453 O O . LYS B 1 105 ? -5.84 28.5 -1.711 1 91.38 105 LYS B O 1
ATOM 3458 N N . ASP B 1 106 ? -3.775 27.656 -2.225 1 82.38 106 ASP B N 1
ATOM 3459 C CA . ASP B 1 106 ? -3.092 28.5 -1.258 1 82.38 106 ASP B CA 1
ATOM 3460 C C . ASP B 1 106 ? -3.627 28.266 0.154 1 82.38 106 ASP B C 1
ATOM 3462 O O . ASP B 1 106 ? -3.438 27.188 0.726 1 82.38 106 ASP B O 1
ATOM 3466 N N . ASP B 1 107 ? -4.465 29.203 0.666 1 80.31 107 ASP B N 1
ATOM 3467 C CA . ASP B 1 107 ? -4.922 29.062 2.045 1 80.31 107 ASP B CA 1
ATOM 3468 C C . ASP B 1 107 ? -6.379 28.609 2.096 1 80.31 107 ASP B C 1
ATOM 3470 O O . ASP B 1 107 ? -6.938 28.406 3.176 1 80.31 107 ASP B O 1
ATOM 3474 N N . LEU B 1 108 ? -6.945 28.438 0.986 1 87.81 108 LEU B N 1
ATOM 3475 C CA . LEU B 1 108 ? -8.344 28.047 0.921 1 87.81 108 LEU B CA 1
ATOM 3476 C C . LEU B 1 108 ? -8.477 26.547 0.655 1 87.81 108 LEU B C 1
ATOM 3478 O O . LEU B 1 108 ? -7.867 26.016 -0.277 1 87.81 108 LEU B O 1
ATOM 3482 N N . VAL B 1 109 ? -9.242 25.906 1.54 1 90.94 109 VAL B N 1
ATOM 3483 C CA . VAL B 1 109 ? -9.492 24.484 1.373 1 90.94 109 VAL B CA 1
ATOM 3484 C C . VAL B 1 109 ? -10.992 24.234 1.193 1 90.94 109 VAL B C 1
ATOM 3486 O O . VAL B 1 109 ? -11.805 24.766 1.955 1 90.94 109 VAL B O 1
ATOM 3489 N N . ARG B 1 110 ? -11.336 23.531 0.204 1 93.38 110 ARG B N 1
ATOM 3490 C CA . ARG B 1 110 ? -12.711 23.094 -0.015 1 93.38 110 ARG B CA 1
ATOM 3491 C C . ARG B 1 110 ? -12.797 21.562 -0.083 1 93.38 110 ARG B C 1
ATOM 3493 O O . ARG B 1 110 ? -12.117 20.938 -0.895 1 93.38 110 ARG B O 1
ATOM 3500 N N . THR B 1 111 ? -13.625 21 0.762 1 94.38 111 THR B N 1
ATOM 3501 C CA . THR B 1 111 ? -13.836 19.562 0.784 1 94.38 111 THR B CA 1
ATOM 3502 C C . THR B 1 111 ? -15.227 19.219 0.246 1 94.38 111 THR B C 1
ATOM 3504 O O . THR B 1 111 ? -16.234 19.609 0.822 1 94.38 111 THR B O 1
ATOM 3507 N N . PHE B 1 112 ? -15.273 18.547 -0.833 1 96.5 112 PHE B N 1
ATOM 3508 C CA . PHE B 1 112 ? -16.516 18.078 -1.44 1 96.5 112 PHE B CA 1
ATOM 3509 C C . PHE B 1 112 ? -16.938 16.734 -0.876 1 96.5 112 PHE B C 1
ATOM 3511 O O . PHE B 1 112 ? -16.172 15.766 -0.934 1 96.5 112 PHE B O 1
ATOM 3518 N N . LEU B 1 113 ? -18.094 16.656 -0.301 1 94.75 113 LEU B N 1
ATOM 3519 C CA . LEU B 1 113 ? -18.703 15.43 0.209 1 94.75 113 LEU B CA 1
ATOM 3520 C C . LEU B 1 113 ? -19.953 15.078 -0.583 1 94.75 113 LEU B C 1
ATOM 3522 O O . LEU B 1 113 ? -21.062 15.391 -0.161 1 94.75 113 LEU B O 1
ATOM 3526 N N . PRO B 1 114 ? -19.734 14.312 -1.625 1 94.38 114 PRO B N 1
ATOM 3527 C CA . PRO B 1 114 ? -20.828 14.094 -2.572 1 94.38 114 PRO B CA 1
ATOM 3528 C C . PRO B 1 114 ? -22.031 13.406 -1.93 1 94.38 114 PRO B C 1
ATOM 3530 O O . PRO B 1 114 ? -23.188 13.75 -2.229 1 94.38 114 PRO B O 1
ATOM 3533 N N . ARG B 1 115 ? -21.844 12.438 -1.069 1 91.94 115 ARG B N 1
ATOM 3534 C CA . ARG B 1 115 ? -22.953 11.711 -0.464 1 91.94 115 ARG B CA 1
ATOM 3535 C C . ARG B 1 115 ? -23.812 12.633 0.395 1 91.94 115 ARG B C 1
ATOM 3537 O O . ARG B 1 115 ? -25.047 12.547 0.379 1 91.94 115 ARG B O 1
ATOM 3544 N N . ALA B 1 116 ? -23.203 13.547 1.068 1 91.62 116 ALA B N 1
ATOM 3545 C CA . ALA B 1 116 ? -23.906 14.508 1.905 1 91.62 116 ALA B CA 1
ATOM 3546 C C . ALA B 1 116 ? -24.312 15.742 1.104 1 91.62 116 ALA B C 1
ATOM 3548 O O . ALA B 1 116 ? -25.062 16.594 1.59 1 91.62 116 ALA B O 1
ATOM 3549 N N . GLN B 1 117 ? -23.797 15.844 -0.06 1 94.75 117 GLN B N 1
ATOM 3550 C CA . GLN B 1 117 ? -24.016 17.016 -0.917 1 94.75 117 GLN B CA 1
ATOM 3551 C C . GLN B 1 117 ? -23.609 18.297 -0.205 1 94.75 117 GLN B C 1
ATOM 3553 O O . GLN B 1 117 ? -24.375 19.25 -0.167 1 94.75 117 GLN B O 1
ATOM 3558 N N . VAL B 1 118 ? -22.469 18.281 0.373 1 93.56 118 VAL B N 1
ATOM 3559 C CA . VAL B 1 118 ? -21.938 19.406 1.128 1 93.56 118 VAL B CA 1
ATOM 3560 C C . VAL B 1 118 ? -20.516 19.719 0.671 1 93.56 118 VAL B C 1
ATOM 3562 O O . VAL B 1 118 ? -19.75 18.812 0.346 1 93.56 118 VAL B O 1
ATOM 3565 N N . VAL B 1 119 ? -20.219 21 0.577 1 95.44 119 VAL B N 1
ATOM 3566 C CA . VAL B 1 119 ? -18.844 21.469 0.45 1 95.44 119 VAL B CA 1
ATOM 3567 C C . VAL B 1 119 ? -18.438 22.219 1.717 1 95.44 119 VAL B C 1
ATOM 3569 O O . VAL B 1 119 ? -19.062 23.219 2.088 1 95.44 119 VAL B O 1
ATOM 3572 N N . LYS B 1 120 ? -17.469 21.719 2.334 1 89.94 120 LYS B N 1
ATOM 3573 C CA . LYS B 1 120 ? -16.906 22.422 3.486 1 89.94 120 LYS B CA 1
ATOM 3574 C C . LYS B 1 120 ? -15.766 23.344 3.07 1 89.94 120 LYS B C 1
ATOM 3576 O O . LYS B 1 120 ? -14.828 22.906 2.393 1 89.94 120 LYS B O 1
ATOM 3581 N N . GLU B 1 121 ? -15.852 24.562 3.445 1 89.88 121 GLU B N 1
ATOM 3582 C CA . GLU B 1 121 ? -14.82 25.547 3.125 1 89.88 121 GLU B CA 1
ATOM 3583 C C . GLU B 1 121 ? -14.102 26.016 4.383 1 89.88 121 GLU B C 1
ATOM 3585 O O . GLU B 1 121 ? -14.742 26.406 5.359 1 89.88 121 GLU B O 1
ATOM 3590 N N . GLU B 1 122 ? -12.828 25.891 4.312 1 83.19 122 GLU B N 1
ATOM 3591 C CA . GLU B 1 122 ? -11.992 26.328 5.426 1 83.19 122 GLU B CA 1
ATOM 3592 C C . GLU B 1 122 ? -10.812 27.156 4.934 1 83.19 122 GLU B C 1
ATOM 3594 O O . GLU B 1 122 ? -10.234 26.859 3.885 1 83.19 122 GLU B O 1
ATOM 3599 N N . ARG B 1 123 ? -10.508 28.25 5.695 1 79.62 123 ARG B N 1
ATOM 3600 C CA . ARG B 1 123 ? -9.289 29.016 5.43 1 79.62 123 ARG B CA 1
ATOM 3601 C C . ARG B 1 123 ? -8.227 28.75 6.492 1 79.62 123 ARG B C 1
ATOM 3603 O O . ARG B 1 123 ? -8.484 28.906 7.688 1 79.62 123 ARG B O 1
ATOM 3610 N N . ARG B 1 124 ? -7.285 28 6.152 1 71.06 124 ARG B N 1
ATOM 3611 C CA . ARG B 1 124 ? -6.211 27.688 7.09 1 71.06 124 ARG B CA 1
ATOM 3612 C C . ARG B 1 124 ? -4.863 28.141 6.543 1 71.06 124 ARG B C 1
ATOM 3614 O O . ARG B 1 124 ? -4.617 28.047 5.336 1 71.06 124 ARG B O 1
ATOM 3621 N N . ASP B 1 125 ? -4.105 29.047 7.375 1 59.97 125 ASP B N 1
ATOM 3622 C CA . ASP B 1 125 ? -2.73 29.375 7 1 59.97 125 ASP B CA 1
ATOM 3623 C C . ASP B 1 125 ? -1.856 28.109 7 1 59.97 125 ASP B C 1
ATOM 3625 O O . ASP B 1 125 ? -0.627 28.203 6.973 1 59.97 125 ASP B O 1
ATOM 3629 N N . MET B 1 126 ? -2.422 27.078 7.309 1 53.75 126 MET B N 1
ATOM 3630 C CA . MET B 1 126 ? -1.501 25.953 7.453 1 53.75 126 MET B CA 1
ATOM 3631 C C . MET B 1 126 ? -0.762 25.688 6.145 1 53.75 126 MET B C 1
ATOM 3633 O O . MET B 1 126 ? -1.381 25.609 5.082 1 53.75 126 MET B O 1
ATOM 3637 N N . PRO B 1 127 ? 0.586 25.969 6.078 1 46.81 127 PRO B N 1
ATOM 3638 C CA . PRO B 1 127 ? 1.336 25.562 4.887 1 46.81 127 PRO B CA 1
ATOM 3639 C C . PRO B 1 127 ? 0.942 24.172 4.379 1 46.81 127 PRO B C 1
ATOM 3641 O O . PRO B 1 127 ? 0.771 23.25 5.176 1 46.81 127 PRO B O 1
ATOM 3644 N N . GLY B 1 128 ? 0.089 24.141 3.381 1 42.69 128 GLY B N 1
ATOM 3645 C CA . GLY B 1 128 ? -0.583 23.156 2.545 1 42.69 128 GLY B CA 1
ATOM 3646 C C . GLY B 1 128 ? 0.225 21.891 2.348 1 42.69 128 GLY B C 1
ATOM 3647 O O . GLY B 1 128 ? -0.299 20.891 1.867 1 42.69 128 GLY B O 1
ATOM 3648 N N . LEU B 1 129 ? 1.506 21.984 1.593 1 44.19 129 LEU B N 1
ATOM 3649 C CA . LEU B 1 129 ? 1.979 21.078 0.557 1 44.19 129 LEU B CA 1
ATOM 3650 C C . LEU B 1 129 ? 2.467 19.766 1.167 1 44.19 129 LEU B C 1
ATOM 3652 O O . LEU B 1 129 ? 3.25 19.766 2.119 1 44.19 129 LEU B O 1
ATOM 3656 N N . PHE B 1 130 ? 1.698 18.688 1.207 1 40.97 130 PHE B N 1
ATOM 3657 C CA . PHE B 1 130 ? 2.221 17.344 1.423 1 40.97 130 PHE B CA 1
ATOM 3658 C C . PHE B 1 130 ? 3.512 17.125 0.642 1 40.97 130 PHE B C 1
ATOM 3660 O O . PHE B 1 130 ? 3.594 17.484 -0.538 1 40.97 130 PHE B O 1
ATOM 3667 N N . PRO B 1 131 ? 4.277 16.266 1.318 1 39.62 131 PRO B N 1
ATOM 3668 C CA . PRO B 1 131 ? 4.598 16.141 2.742 1 39.62 131 PRO B CA 1
ATOM 3669 C C . PRO B 1 131 ? 5.031 17.469 3.365 1 39.62 131 PRO B C 1
ATOM 3671 O O . PRO B 1 131 ? 5.738 18.25 2.729 1 39.62 131 PRO B O 1
ATOM 3674 N N . HIS B 1 132 ? 4.262 18.062 4.102 1 43.44 132 HIS B N 1
ATOM 3675 C CA . HIS B 1 132 ? 4.695 19.297 4.742 1 43.44 132 HIS B CA 1
ATOM 3676 C C . HIS B 1 132 ? 6.109 19.156 5.297 1 43.44 132 HIS B C 1
ATOM 3678 O O . HIS B 1 132 ? 6.301 18.641 6.395 1 43.44 132 HIS B O 1
ATOM 3684 N N . LEU B 1 133 ? 6.965 18.797 4.449 1 44.78 133 LEU B N 1
ATOM 3685 C CA . LEU B 1 133 ? 8.273 19.047 5.043 1 44.78 133 LEU B CA 1
ATOM 3686 C C . LEU B 1 133 ? 8.336 20.469 5.629 1 44.78 133 LEU B C 1
ATOM 3688 O O . LEU B 1 133 ? 8.148 21.453 4.91 1 44.78 133 LEU B O 1
ATOM 3692 N N . PRO B 1 134 ? 7.824 20.438 6.77 1 43.12 134 PRO B N 1
ATOM 3693 C CA . PRO B 1 134 ? 7.902 21.75 7.418 1 43.12 134 PRO B CA 1
ATOM 3694 C C . PRO B 1 134 ? 9.078 22.594 6.918 1 43.12 134 PRO B C 1
ATOM 3696 O O . PRO B 1 134 ? 10.086 22.031 6.477 1 43.12 134 PRO B O 1
ATOM 3699 N N . GLN B 1 135 ? 8.773 23.703 6.461 1 47.84 135 GLN B N 1
ATOM 3700 C CA . GLN B 1 135 ? 9.844 24.688 6.387 1 47.84 135 GLN B CA 1
ATOM 3701 C C . GLN B 1 135 ? 10.875 24.453 7.484 1 47.84 135 GLN B C 1
ATOM 3703 O O . GLN B 1 135 ? 10.969 25.25 8.43 1 47.84 135 GLN B O 1
ATOM 3708 N N . ALA B 1 136 ? 10.891 23.266 7.938 1 51.47 136 ALA B N 1
ATOM 3709 C CA . ALA B 1 136 ? 11.953 23.125 8.93 1 51.47 136 ALA B CA 1
ATOM 3710 C C . ALA B 1 136 ? 13.289 23.609 8.375 1 51.47 136 ALA B C 1
ATOM 3712 O O . ALA B 1 136 ? 13.703 23.188 7.289 1 51.47 136 ALA B O 1
ATOM 3713 N N . GLU B 1 137 ? 13.508 24.672 8.828 1 59.09 137 GLU B N 1
ATOM 3714 C CA . GLU B 1 137 ? 14.906 25.047 8.617 1 59.09 137 GLU B CA 1
ATOM 3715 C C . GLU B 1 137 ? 15.836 23.859 8.859 1 59.09 137 GLU B C 1
ATOM 3717 O O . GLU B 1 137 ? 15.68 23.141 9.852 1 59.09 137 GLU B O 1
ATOM 3722 N N . SER B 1 138 ? 16.469 23.297 7.801 1 61.97 138 SER B N 1
ATOM 3723 C CA . SER B 1 138 ? 17.422 22.219 7.887 1 61.97 138 SER B CA 1
ATOM 3724 C C . SER B 1 138 ? 18.094 22.172 9.258 1 61.97 138 SER B C 1
ATOM 3726 O O . SER B 1 138 ? 18.344 21.094 9.797 1 61.97 138 SER B O 1
ATOM 3728 N N . SER B 1 139 ? 18.188 23.297 9.781 1 68.94 139 SER B N 1
ATOM 3729 C CA . SER B 1 139 ? 18.875 23.359 11.07 1 68.94 139 SER B CA 1
ATOM 3730 C C . SER B 1 139 ? 18.031 22.75 12.18 1 68.94 139 SER B C 1
ATOM 3732 O O . SER B 1 139 ? 18.547 22.047 13.055 1 68.94 139 SER B O 1
ATOM 3734 N N . ALA B 1 140 ? 16.781 22.969 12.055 1 69.81 140 ALA B N 1
ATOM 3735 C CA . ALA B 1 140 ? 15.906 22.422 13.094 1 69.81 140 ALA B CA 1
ATOM 3736 C C . ALA B 1 140 ? 15.812 20.906 12.984 1 69.81 140 ALA B C 1
ATOM 3738 O O . ALA B 1 140 ? 15.828 20.203 14 1 69.81 140 ALA B O 1
ATOM 3739 N N . VAL B 1 141 ? 15.906 20.438 11.82 1 75.62 141 VAL B N 1
ATOM 3740 C CA . VAL B 1 141 ? 15.789 19 11.586 1 75.62 141 VAL B CA 1
ATOM 3741 C C . VAL B 1 141 ? 17.047 18.297 12.078 1 75.62 141 VAL B C 1
ATOM 3743 O O . VAL B 1 141 ? 16.984 17.266 12.766 1 75.62 141 VAL B O 1
ATOM 3746 N N . LEU B 1 142 ? 18.125 18.938 11.906 1 82.5 142 LEU B N 1
ATOM 3747 C CA . LEU B 1 142 ? 19.375 18.25 12.219 1 82.5 142 LEU B CA 1
ATOM 3748 C C . LEU B 1 142 ? 19.688 18.344 13.703 1 82.5 142 LEU B C 1
ATOM 3750 O O . LEU B 1 142 ? 20.562 17.641 14.203 1 82.5 142 LEU B O 1
ATOM 3754 N N . ARG B 1 143 ? 18.953 19.125 14.375 1 85.94 143 ARG B N 1
ATOM 3755 C CA . ARG B 1 143 ? 19.125 19.188 15.82 1 85.94 143 ARG B CA 1
ATOM 3756 C C . ARG B 1 143 ? 18.547 17.953 16.5 1 85.94 143 ARG B C 1
ATOM 3758 O O . ARG B 1 143 ? 19.062 17.516 17.531 1 85.94 143 ARG B O 1
ATOM 3765 N N . HIS B 1 144 ? 17.562 17.484 15.844 1 90.56 144 HIS B N 1
ATOM 3766 C CA . HIS B 1 144 ? 16.859 16.406 16.531 1 90.56 144 HIS B CA 1
ATOM 3767 C C . HIS B 1 144 ? 16.922 15.102 15.734 1 90.56 144 HIS B C 1
ATOM 3769 O O . HIS B 1 144 ? 16.469 14.055 16.203 1 90.56 144 HIS B O 1
ATOM 3775 N N . TYR B 1 145 ? 17.469 15.156 14.578 1 91.12 145 TYR B N 1
ATOM 3776 C CA . TYR B 1 145 ? 17.594 13.977 13.734 1 91.12 145 TYR B CA 1
ATOM 3777 C C . TYR B 1 145 ? 19.016 13.836 13.195 1 91.12 145 TYR B C 1
ATOM 3779 O O . TYR B 1 145 ? 19.656 14.828 12.859 1 91.12 145 TYR B O 1
ATOM 3787 N N . ARG B 1 146 ? 19.438 12.578 13.117 1 92.31 146 ARG B N 1
ATOM 3788 C CA . ARG B 1 146 ? 20.625 12.25 12.328 1 92.31 146 ARG B CA 1
ATOM 3789 C C . ARG B 1 146 ? 20.234 11.875 10.898 1 92.31 146 ARG B C 1
ATOM 3791 O O . ARG B 1 146 ? 19.312 11.086 10.688 1 92.31 146 ARG B O 1
ATOM 3798 N N . ALA B 1 147 ? 20.953 12.508 9.992 1 91.25 147 ALA B N 1
ATOM 3799 C CA . ALA B 1 147 ? 20.641 12.266 8.586 1 91.25 147 ALA B CA 1
ATOM 3800 C C . ALA B 1 147 ? 21.703 11.414 7.918 1 91.25 147 ALA B C 1
ATOM 3802 O O . ALA B 1 147 ? 22.906 11.633 8.117 1 91.25 147 ALA B O 1
ATOM 3803 N N . ARG B 1 148 ? 21.234 10.43 7.207 1 92.19 148 ARG B N 1
ATOM 3804 C CA . ARG B 1 148 ? 22.141 9.586 6.414 1 92.19 148 ARG B CA 1
ATOM 3805 C C . ARG B 1 148 ? 21.516 9.266 5.055 1 92.19 148 ARG B C 1
ATOM 3807 O O . ARG B 1 148 ? 20.344 8.914 4.969 1 92.19 148 ARG B O 1
ATOM 3814 N N . PHE B 1 149 ? 22.391 9.391 4.098 1 92.88 149 PHE B N 1
ATOM 3815 C CA . PHE B 1 149 ? 21.953 8.961 2.771 1 92.88 149 PHE B CA 1
ATOM 3816 C C . PHE B 1 149 ? 22.141 7.461 2.6 1 92.88 149 PHE B C 1
ATOM 3818 O O . PHE B 1 149 ? 23.172 6.906 2.951 1 92.88 149 PHE B O 1
ATOM 3825 N N . LEU B 1 150 ? 21.109 6.77 2.07 1 94.31 150 LEU B N 1
ATOM 3826 C CA . LEU B 1 150 ? 21.125 5.316 1.968 1 94.31 150 LEU B CA 1
ATOM 3827 C C . LEU B 1 150 ? 21.344 4.875 0.525 1 94.31 150 LEU B C 1
ATOM 3829 O O . LEU B 1 150 ? 21.375 3.678 0.233 1 94.31 150 LEU B O 1
ATOM 3833 N N . GLY B 1 151 ? 21.453 5.73 -0.358 1 93.19 151 GLY B N 1
ATOM 3834 C CA . GLY B 1 151 ? 21.672 5.355 -1.745 1 93.19 151 GLY B CA 1
ATOM 3835 C C . GLY B 1 151 ? 20.5 5.699 -2.65 1 93.19 151 GLY B C 1
ATOM 3836 O O . GLY B 1 151 ? 19.844 6.73 -2.469 1 93.19 151 GLY B O 1
ATOM 3837 N N . SER B 1 152 ? 20.406 4.828 -3.709 1 94.31 152 SER B N 1
ATOM 3838 C CA . SER B 1 152 ? 19.391 5.09 -4.723 1 94.31 152 SER B CA 1
ATOM 3839 C C . SER B 1 152 ? 18.375 3.951 -4.801 1 94.31 152 SER B C 1
ATOM 3841 O O . SER B 1 152 ? 18.656 2.838 -4.344 1 94.31 152 SER B O 1
ATOM 3843 N N . ASP B 1 153 ? 17.281 4.293 -5.266 1 95.44 153 ASP B N 1
ATOM 3844 C CA . ASP B 1 153 ? 16.172 3.373 -5.477 1 95.44 153 ASP B CA 1
ATOM 3845 C C . ASP B 1 153 ? 15.297 3.828 -6.645 1 95.44 153 ASP B C 1
ATOM 3847 O O . ASP B 1 153 ? 15.625 4.793 -7.336 1 95.44 153 ASP B O 1
ATOM 3851 N N . ARG B 1 154 ? 14.273 3.039 -6.98 1 95.94 154 ARG B N 1
ATOM 3852 C CA . ARG B 1 154 ? 13.289 3.395 -8 1 95.94 154 ARG B CA 1
ATOM 3853 C C . ARG B 1 154 ? 11.867 3.242 -7.469 1 95.94 154 ARG B C 1
ATOM 3855 O O . ARG B 1 154 ? 11.508 2.189 -6.938 1 95.94 154 ARG B O 1
ATOM 3862 N N . VAL B 1 155 ? 11.156 4.336 -7.543 1 96.06 155 VAL B N 1
ATOM 3863 C CA . VAL B 1 155 ? 9.789 4.387 -7.031 1 96.06 155 VAL B CA 1
ATOM 3864 C C . VAL B 1 155 ? 8.867 4.988 -8.086 1 96.06 155 VAL B C 1
ATOM 3866 O O . VAL B 1 155 ? 9.141 6.059 -8.633 1 96.06 155 VAL B O 1
ATOM 3869 N N . ALA B 1 156 ? 7.742 4.316 -8.367 1 95.56 156 ALA B N 1
ATOM 3870 C CA . ALA B 1 156 ? 6.758 4.785 -9.336 1 95.56 156 ALA B CA 1
ATOM 3871 C C . ALA B 1 156 ? 7.426 5.141 -10.664 1 95.56 156 ALA B C 1
ATOM 3873 O O . ALA B 1 156 ? 7.094 6.156 -11.281 1 95.56 156 ALA B O 1
ATOM 3874 N N . GLY B 1 157 ? 8.391 4.445 -11.023 1 94.31 157 GLY B N 1
ATOM 3875 C CA . GLY B 1 157 ? 9.078 4.629 -12.289 1 94.31 157 GLY B CA 1
ATOM 3876 C C . GLY B 1 157 ? 10.133 5.715 -12.25 1 94.31 157 GLY B C 1
ATOM 3877 O O . GLY B 1 157 ? 10.758 6.027 -13.266 1 94.31 157 GLY B O 1
ATOM 3878 N N . GLN B 1 158 ? 10.375 6.289 -11.062 1 95.44 158 GLN B N 1
ATOM 3879 C CA . GLN B 1 158 ? 11.336 7.375 -10.914 1 95.44 158 GLN B CA 1
ATOM 3880 C C . GLN B 1 158 ? 12.57 6.918 -10.148 1 95.44 158 GLN B C 1
ATOM 3882 O O . GLN B 1 158 ? 12.461 6.273 -9.109 1 95.44 158 GLN B O 1
ATOM 3887 N N . ASP B 1 159 ? 13.719 7.305 -10.734 1 96.25 159 ASP B N 1
ATOM 3888 C CA . ASP B 1 159 ? 14.906 7.156 -9.898 1 96.25 159 ASP B CA 1
ATOM 3889 C C . ASP B 1 159 ? 14.844 8.086 -8.688 1 96.25 159 ASP B C 1
ATOM 3891 O O . ASP B 1 159 ? 14.414 9.234 -8.805 1 96.25 159 ASP B O 1
ATOM 3895 N N . ALA B 1 160 ? 15.258 7.508 -7.527 1 96.5 160 ALA B N 1
ATOM 3896 C CA . ALA B 1 160 ? 15.133 8.305 -6.309 1 96.5 160 ALA B CA 1
ATOM 3897 C C . ALA B 1 160 ? 16.344 8.102 -5.395 1 96.5 160 ALA B C 1
ATOM 3899 O O . ALA B 1 160 ? 16.922 7.016 -5.363 1 96.5 160 ALA B O 1
ATOM 3900 N N . SER B 1 161 ? 16.703 9.172 -4.723 1 95.75 161 SER B N 1
ATOM 3901 C CA . SER B 1 161 ? 17.656 9.078 -3.621 1 95.75 161 SER B CA 1
ATOM 3902 C C . SER B 1 161 ? 16.953 8.969 -2.277 1 95.75 161 SER B C 1
ATOM 3904 O O . SER B 1 161 ? 15.859 9.516 -2.102 1 95.75 161 SER B O 1
ATOM 3906 N N . VAL B 1 162 ? 17.656 8.258 -1.335 1 95.56 162 VAL B N 1
ATOM 3907 C CA . VAL B 1 162 ? 16.984 7.949 -0.075 1 95.56 162 VAL B CA 1
ATOM 3908 C C . VAL B 1 162 ? 17.719 8.617 1.08 1 95.56 162 VAL B C 1
ATOM 3910 O O . VAL B 1 162 ? 18.938 8.453 1.229 1 95.56 162 VAL B O 1
ATOM 3913 N N . LEU B 1 163 ? 16.953 9.375 1.846 1 93 163 LEU B N 1
ATOM 3914 C CA . LEU B 1 163 ? 17.469 9.992 3.064 1 93 163 LEU B CA 1
ATOM 3915 C C . LEU B 1 163 ? 16.844 9.367 4.301 1 93 163 LEU B C 1
ATOM 3917 O O . LEU B 1 163 ? 15.617 9.227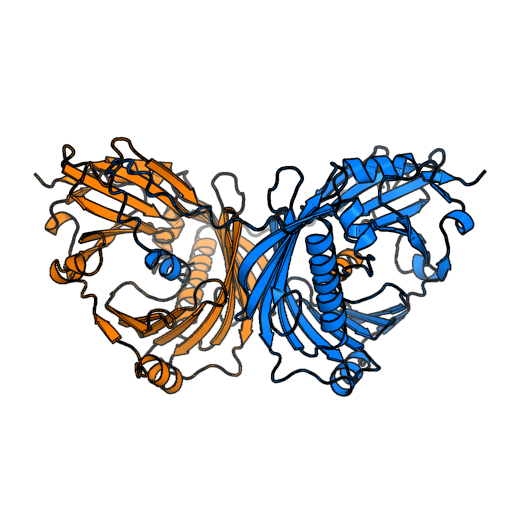 4.371 1 93 163 LEU B O 1
ATOM 3921 N N . TRP B 1 164 ? 17.656 8.953 5.148 1 94.81 164 TRP B N 1
ATOM 3922 C CA . TRP B 1 164 ? 17.203 8.414 6.426 1 94.81 164 TRP B CA 1
ATOM 3923 C C . TRP B 1 164 ? 17.391 9.43 7.543 1 94.81 164 TRP B C 1
ATOM 3925 O O . TRP B 1 164 ? 18.516 9.883 7.789 1 94.81 164 TRP B O 1
ATOM 3935 N N . LEU B 1 165 ? 16.312 9.805 8.18 1 92.44 165 LEU B N 1
ATOM 3936 C CA . LEU B 1 165 ? 16.328 10.672 9.352 1 92.44 165 LEU B CA 1
ATOM 3937 C C . LEU B 1 165 ? 16.078 9.875 10.625 1 92.44 165 LEU B C 1
ATOM 3939 O O . LEU B 1 165 ? 14.93 9.5 10.906 1 92.44 165 LEU B O 1
ATOM 3943 N N . GLU B 1 166 ? 17.094 9.719 11.375 1 95.19 166 GLU B N 1
ATOM 3944 C CA . GLU B 1 166 ? 17.016 8.969 12.625 1 95.19 166 GLU B CA 1
ATOM 3945 C C . GLU B 1 166 ? 16.906 9.898 13.828 1 95.19 166 GLU B C 1
ATOM 3947 O O . GLU B 1 166 ? 17.797 10.727 14.055 1 95.19 166 GLU B O 1
ATOM 3952 N N . PRO B 1 167 ? 15.82 9.703 14.586 1 95 167 PRO B N 1
ATOM 3953 C CA . PRO B 1 167 ? 15.711 10.578 15.758 1 95 167 PRO B CA 1
ATOM 3954 C C . PRO B 1 167 ? 16.875 10.414 16.734 1 95 167 PRO B C 1
ATOM 3956 O O . PRO B 1 167 ? 17.391 9.305 16.891 1 95 167 PRO B O 1
ATOM 3959 N N . ARG B 1 168 ? 17.219 11.461 17.391 1 94.62 168 ARG B N 1
ATOM 3960 C CA . ARG B 1 168 ? 18.281 11.445 18.391 1 94.62 168 ARG B CA 1
ATOM 3961 C C . ARG B 1 168 ? 17.734 11.125 19.781 1 94.62 168 ARG B C 1
ATOM 3963 O O . ARG B 1 168 ? 18.5 10.977 20.734 1 94.62 168 ARG B O 1
ATOM 3970 N N . ASP B 1 169 ? 16.453 11.07 19.891 1 95.12 169 ASP B N 1
ATOM 3971 C CA . ASP B 1 169 ? 15.789 10.789 21.156 1 95.12 169 ASP B CA 1
ATOM 3972 C C . ASP B 1 169 ? 14.57 9.891 20.953 1 95.12 169 ASP B C 1
ATOM 3974 O O . ASP B 1 169 ? 14.352 9.375 19.859 1 95.12 169 ASP B O 1
ATOM 3978 N N . GLY B 1 170 ? 13.82 9.688 22.016 1 95.81 170 GLY B N 1
ATOM 3979 C CA . GLY B 1 170 ? 12.672 8.797 21.969 1 95.81 170 GLY B CA 1
ATOM 3980 C C . GLY B 1 170 ? 11.352 9.531 21.844 1 95.81 170 GLY B C 1
ATOM 3981 O O . GLY B 1 170 ? 10.289 8.961 22.109 1 95.81 170 GLY B O 1
ATOM 3982 N N . LEU B 1 171 ? 11.383 10.828 21.422 1 96.06 171 LEU B N 1
ATOM 3983 C CA . LEU B 1 171 ? 10.172 11.641 21.438 1 96.06 171 LEU B CA 1
ATOM 3984 C C . LEU B 1 171 ? 9.617 11.82 20.016 1 96.06 171 LEU B C 1
ATOM 3986 O O . LEU B 1 171 ? 8.625 12.523 19.828 1 96.06 171 LEU B O 1
ATOM 3990 N N . ARG B 1 172 ? 10.25 11.18 19.062 1 95.38 172 ARG B N 1
ATOM 3991 C CA . ARG B 1 172 ? 9.836 11.344 17.672 1 95.38 172 ARG B CA 1
ATOM 3992 C C . ARG B 1 172 ? 10.094 10.078 16.875 1 95.38 172 ARG B C 1
ATOM 3994 O O . ARG B 1 172 ? 10.938 9.258 17.25 1 95.38 172 ARG B O 1
ATOM 4001 N N . PHE B 1 173 ? 9.336 9.914 15.844 1 95.81 173 PHE B N 1
ATOM 4002 C CA . PHE B 1 173 ? 9.539 8.789 14.93 1 95.81 173 PHE B CA 1
ATOM 4003 C C . PHE B 1 173 ? 10.609 9.109 13.906 1 95.81 173 PHE B C 1
ATOM 4005 O O . PHE B 1 173 ? 10.969 10.281 13.711 1 95.81 173 PHE B O 1
ATOM 4012 N N . GLY B 1 174 ? 11.188 8.078 13.391 1 94.88 174 GLY B N 1
ATOM 4013 C CA . GLY B 1 174 ? 12.125 8.25 12.289 1 94.88 174 GLY B CA 1
ATOM 4014 C C . GLY B 1 174 ? 11.461 8.273 10.93 1 94.88 174 GLY B C 1
ATOM 4015 O O . GLY B 1 174 ? 10.266 7.969 10.812 1 94.88 174 GLY B O 1
ATOM 4016 N N . TYR B 1 175 ? 12.297 8.719 9.891 1 93.56 175 TYR B N 1
ATOM 4017 C CA . TYR B 1 175 ? 11.758 8.828 8.539 1 93.56 175 TYR B CA 1
ATOM 4018 C C . TYR B 1 175 ? 12.766 8.336 7.508 1 93.56 175 TYR B C 1
ATOM 4020 O O . TYR B 1 175 ? 13.969 8.57 7.645 1 93.56 175 TYR B O 1
ATOM 4028 N N . ARG B 1 176 ? 12.25 7.645 6.566 1 95.12 176 ARG B N 1
ATOM 4029 C CA . ARG B 1 176 ? 12.953 7.473 5.301 1 95.12 176 ARG B CA 1
ATOM 4030 C C . ARG B 1 176 ? 12.219 8.172 4.164 1 95.12 176 ARG B C 1
ATOM 4032 O O . ARG B 1 176 ? 11.016 7.984 3.986 1 95.12 176 ARG B O 1
ATOM 4039 N N . ILE B 1 177 ? 12.961 8.961 3.449 1 93.19 177 ILE B N 1
ATOM 4040 C CA . ILE B 1 177 ? 12.359 9.82 2.438 1 93.19 177 ILE B CA 1
ATOM 4041 C C . ILE B 1 177 ? 12.992 9.539 1.078 1 93.19 177 ILE B C 1
ATOM 4043 O O . ILE B 1 177 ? 14.219 9.625 0.929 1 93.19 177 ILE B O 1
ATOM 4047 N N . TRP B 1 178 ? 12.234 9.195 0.123 1 95.12 178 TRP B N 1
ATOM 4048 C CA . TRP B 1 178 ? 12.688 9.008 -1.254 1 95.12 178 TRP B CA 1
ATOM 4049 C C . TRP B 1 178 ? 12.406 10.258 -2.086 1 95.12 178 TRP B C 1
ATOM 4051 O O . TRP B 1 178 ? 11.25 10.633 -2.281 1 95.12 178 TRP B O 1
ATOM 4061 N N . MET B 1 179 ? 13.367 10.883 -2.611 1 93.81 179 MET B N 1
ATOM 4062 C CA . MET B 1 179 ? 13.25 12.047 -3.475 1 93.81 179 MET B CA 1
ATOM 4063 C C . MET B 1 179 ? 13.547 11.688 -4.926 1 93.81 179 MET B C 1
ATOM 4065 O O . MET B 1 179 ? 14.648 11.227 -5.246 1 93.81 179 MET B O 1
ATOM 4069 N N . ALA B 1 180 ? 12.602 11.953 -5.754 1 94.69 180 ALA B N 1
ATOM 4070 C CA . ALA B 1 180 ? 12.758 11.648 -7.172 1 94.69 180 ALA B CA 1
ATOM 4071 C C . ALA B 1 180 ? 13.789 12.57 -7.82 1 94.69 180 ALA B C 1
ATOM 4073 O O . ALA B 1 180 ? 13.844 13.758 -7.508 1 94.69 180 ALA B O 1
ATOM 4074 N N . GLN B 1 181 ? 14.5 12 -8.727 1 93.06 181 GLN B N 1
ATOM 4075 C CA . GLN B 1 181 ? 15.438 12.742 -9.57 1 93.06 181 GLN B CA 1
ATOM 4076 C C . GLN B 1 181 ? 14.969 12.766 -11.023 1 93.06 181 GLN B C 1
ATOM 4078 O O . GLN B 1 181 ? 14.562 11.734 -11.57 1 93.06 181 GLN B O 1
ATOM 4083 N N . PRO B 1 182 ? 14.945 13.867 -11.703 1 89.75 182 PRO B N 1
ATOM 4084 C CA . PRO B 1 182 ? 15.523 15.125 -11.227 1 89.75 182 PRO B CA 1
ATOM 4085 C C . PRO B 1 182 ? 14.492 16.031 -10.57 1 89.75 182 PRO B C 1
ATOM 4087 O O . PRO B 1 182 ? 14.836 17.125 -10.086 1 89.75 182 PRO B O 1
ATOM 4090 N N . SER B 1 183 ? 13.281 15.688 -10.5 1 89.5 183 SER B N 1
ATOM 4091 C CA . SER B 1 183 ? 12.195 16.594 -10.156 1 89.5 183 SER B CA 1
ATOM 4092 C C . SER B 1 183 ? 12.336 17.109 -8.719 1 89.5 183 SER B C 1
ATOM 4094 O O . SER B 1 183 ? 11.859 18.188 -8.391 1 89.5 183 SER B O 1
ATOM 4096 N N . GLY B 1 184 ? 12.969 16.328 -7.852 1 91.44 184 GLY B N 1
ATOM 4097 C CA . GLY B 1 184 ? 13.086 16.688 -6.449 1 91.44 184 GLY B CA 1
ATOM 4098 C C . GLY B 1 184 ? 11.836 16.406 -5.648 1 91.44 184 GLY B C 1
ATOM 4099 O O . GLY B 1 184 ? 11.773 16.688 -4.449 1 91.44 184 GLY B O 1
ATOM 4100 N N . LEU B 1 185 ? 10.852 15.859 -6.238 1 92.06 185 LEU B N 1
ATOM 4101 C CA . LEU B 1 185 ? 9.602 15.555 -5.559 1 92.06 185 LEU B CA 1
ATOM 4102 C C . LEU B 1 185 ? 9.766 14.352 -4.633 1 92.06 185 LEU B C 1
ATOM 4104 O O . LEU B 1 185 ? 10.414 13.367 -4.996 1 92.06 185 LEU B O 1
ATOM 4108 N N . VAL B 1 186 ? 9.211 14.484 -3.436 1 92.88 186 VAL B N 1
ATOM 4109 C CA . VAL B 1 186 ? 9.164 13.305 -2.572 1 92.88 186 VAL B CA 1
ATOM 4110 C C . VAL B 1 186 ? 8.164 12.297 -3.131 1 92.88 186 VAL B C 1
ATOM 4112 O O . VAL B 1 186 ? 6.977 12.586 -3.256 1 92.88 186 VAL B O 1
ATOM 4115 N N . VAL B 1 187 ? 8.641 11.102 -3.396 1 94.75 187 VAL B N 1
ATOM 4116 C CA . VAL B 1 187 ? 7.766 10.141 -4.066 1 94.75 187 VAL B CA 1
ATOM 4117 C C . VAL B 1 187 ? 7.434 8.992 -3.117 1 94.75 187 VAL B C 1
ATOM 4119 O O . VAL B 1 187 ? 6.52 8.211 -3.379 1 94.75 187 VAL B O 1
ATOM 4122 N N . LYS B 1 188 ? 8.125 8.898 -2.057 1 94.56 188 LYS B N 1
ATOM 4123 C CA . LYS B 1 188 ? 7.859 7.879 -1.044 1 94.56 188 LYS B CA 1
ATOM 4124 C C . LYS B 1 188 ? 8.336 8.336 0.331 1 94.56 188 LYS B C 1
ATOM 4126 O O . LYS B 1 188 ? 9.352 9.023 0.444 1 94.56 188 LYS B O 1
ATOM 4131 N N . LEU B 1 189 ? 7.598 7.996 1.35 1 93.69 189 LEU B N 1
ATOM 4132 C CA . LEU B 1 189 ? 7.91 8.32 2.736 1 93.69 189 LEU B CA 1
ATOM 4133 C C . LEU B 1 189 ? 7.543 7.164 3.662 1 93.69 189 LEU B C 1
ATOM 4135 O O . LEU B 1 189 ? 6.441 6.617 3.572 1 93.69 189 LEU B O 1
ATOM 4139 N N . GLN B 1 190 ? 8.508 6.797 4.445 1 93.31 190 GLN B N 1
ATOM 4140 C CA . GLN B 1 190 ? 8.25 5.828 5.504 1 93.31 190 GLN B CA 1
ATOM 4141 C C . GLN B 1 190 ? 8.414 6.461 6.883 1 93.31 190 GLN B C 1
ATOM 4143 O O . GLN B 1 190 ? 9.367 7.203 7.121 1 93.31 190 GLN B O 1
ATOM 4148 N N . THR B 1 191 ? 7.434 6.281 7.695 1 93.94 191 THR B N 1
ATOM 4149 C CA . THR B 1 191 ? 7.555 6.609 9.109 1 93.94 191 THR B CA 1
ATOM 4150 C C . THR B 1 191 ? 7.961 5.383 9.922 1 93.94 191 THR B C 1
ATOM 4152 O O . THR B 1 191 ? 7.297 4.344 9.852 1 93.94 191 THR B O 1
ATOM 4155 N N . LEU B 1 192 ? 9.016 5.539 10.711 1 95.62 192 LEU B N 1
ATOM 4156 C CA . LEU B 1 192 ? 9.586 4.402 11.43 1 95.62 192 LEU B CA 1
ATOM 4157 C C . LEU B 1 192 ? 9.367 4.543 12.93 1 95.62 192 LEU B C 1
ATOM 4159 O O . LEU B 1 192 ? 9.625 5.605 13.5 1 95.62 192 LEU B O 1
ATOM 4163 N N . GLY B 1 193 ? 8.906 3.492 13.484 1 95.38 193 GLY B N 1
ATOM 4164 C CA . GLY B 1 193 ? 8.75 3.48 14.93 1 95.38 193 GLY B CA 1
ATOM 4165 C C . GLY B 1 193 ? 10.07 3.453 15.68 1 95.38 193 GLY B C 1
ATOM 4166 O O . GLY B 1 193 ? 11.141 3.482 15.062 1 95.38 193 GLY B O 1
ATOM 4167 N N . LEU B 1 194 ? 9.914 3.406 17.016 1 94.81 194 LEU B N 1
ATOM 4168 C CA . LEU B 1 194 ? 11.086 3.518 17.875 1 94.81 194 LEU B CA 1
ATOM 4169 C C . LEU B 1 194 ? 11.984 2.297 17.734 1 94.81 194 LEU B C 1
ATOM 4171 O O . LEU B 1 194 ? 13.18 2.365 18.031 1 94.81 194 LEU B O 1
ATOM 4175 N N . ARG B 1 195 ? 11.469 1.238 17.281 1 92.44 195 ARG B N 1
ATOM 4176 C CA . ARG B 1 195 ? 12.25 0.02 17.125 1 92.44 195 ARG B CA 1
ATOM 4177 C C . ARG B 1 195 ? 12.641 -0.185 15.664 1 92.44 195 ARG B C 1
ATOM 4179 O O . ARG B 1 195 ? 13.055 -1.278 15.273 1 92.44 195 ARG B O 1
ATOM 4186 N N . GLY B 1 196 ? 12.352 0.764 14.875 1 91.69 196 GLY B N 1
ATOM 4187 C CA . GLY B 1 196 ? 12.773 0.711 13.484 1 91.69 196 GLY B CA 1
ATOM 4188 C C . GLY B 1 196 ? 11.734 0.094 12.562 1 91.69 196 GLY B C 1
ATOM 4189 O O . GLY B 1 196 ? 11.945 0.003 11.352 1 91.69 196 GLY B O 1
ATOM 4190 N N . GLN B 1 197 ? 10.656 -0.354 13.078 1 90.94 197 GLN B N 1
ATOM 4191 C CA . GLN B 1 197 ? 9.602 -0.946 12.258 1 90.94 197 GLN B CA 1
ATOM 4192 C C . GLN B 1 197 ? 8.844 0.125 11.484 1 90.94 197 GLN B C 1
ATOM 4194 O O . GLN B 1 197 ? 8.633 1.233 11.984 1 90.94 197 GLN B O 1
ATOM 4199 N N . VAL B 1 198 ? 8.43 -0.187 10.328 1 92.69 198 VAL B N 1
ATOM 4200 C CA . VAL B 1 198 ? 7.656 0.76 9.531 1 92.69 198 VAL B CA 1
ATOM 4201 C C . VAL B 1 198 ? 6.238 0.872 10.094 1 92.69 198 VAL B C 1
ATOM 4203 O O . VAL B 1 198 ? 5.508 -0.12 10.156 1 92.69 198 VAL B O 1
ATOM 4206 N N . LEU B 1 199 ? 5.816 2.055 10.453 1 92.56 199 LEU B N 1
ATOM 4207 C CA . LEU B 1 199 ? 4.484 2.314 10.984 1 92.56 199 LEU B CA 1
ATOM 4208 C C . LEU B 1 199 ? 3.541 2.777 9.883 1 92.56 199 LEU B C 1
ATOM 4210 O O . LEU B 1 199 ? 2.34 2.502 9.93 1 92.56 199 LEU B O 1
ATOM 4214 N N . GLU B 1 200 ? 4.086 3.504 9.008 1 91.94 200 GLU B N 1
ATOM 4215 C CA . GLU B 1 200 ? 3.332 4.043 7.879 1 91.94 200 GLU B CA 1
ATOM 4216 C C . GLU B 1 200 ? 4.215 4.188 6.641 1 91.94 200 GLU B C 1
ATOM 4218 O O . GLU B 1 200 ? 5.418 4.438 6.758 1 91.94 200 GLU B O 1
ATOM 4223 N N . GLN B 1 201 ? 3.609 3.988 5.566 1 92.62 201 GLN B N 1
ATOM 4224 C CA . GLN B 1 201 ? 4.273 4.203 4.285 1 92.62 201 GLN B CA 1
ATOM 4225 C C . GLN B 1 201 ? 3.35 4.902 3.295 1 92.62 201 GLN B C 1
ATOM 4227 O O . GLN B 1 201 ? 2.182 4.535 3.162 1 92.62 201 GLN B O 1
ATOM 4232 N N . ALA B 1 202 ? 3.832 5.957 2.746 1 93.06 202 ALA B N 1
ATOM 4233 C CA . ALA B 1 202 ? 3.131 6.707 1.709 1 93.06 202 ALA B CA 1
ATOM 4234 C C . ALA B 1 202 ? 3.967 6.797 0.435 1 93.06 202 ALA B C 1
ATOM 4236 O O . ALA B 1 202 ? 5.148 7.152 0.484 1 93.06 202 ALA B O 1
ATOM 4237 N N . ALA B 1 203 ? 3.344 6.43 -0.689 1 94.31 203 ALA B N 1
ATOM 4238 C CA . ALA B 1 203 ? 4.121 6.441 -1.926 1 94.31 203 ALA B CA 1
ATOM 4239 C C . ALA B 1 203 ? 3.223 6.664 -3.139 1 94.31 203 ALA B C 1
ATOM 4241 O O . ALA B 1 203 ? 2.066 6.234 -3.148 1 94.31 203 ALA B O 1
ATOM 4242 N N . PHE B 1 204 ? 3.799 7.336 -4.098 1 95.19 204 PHE B N 1
ATOM 4243 C CA . PHE B 1 204 ? 3.158 7.328 -5.406 1 95.19 204 PHE B CA 1
ATOM 4244 C C . PHE B 1 204 ? 3.246 5.949 -6.047 1 95.19 204 PHE B C 1
ATOM 4246 O O . PHE B 1 204 ? 4.289 5.293 -5.98 1 95.19 204 PHE B O 1
ATOM 4253 N N . SER B 1 205 ? 2.15 5.477 -6.504 1 95 205 SER B N 1
ATOM 4254 C CA . SER B 1 205 ? 2.162 4.27 -7.316 1 95 205 SER B CA 1
ATOM 4255 C C . SER B 1 205 ? 2.299 4.602 -8.797 1 95 205 SER B C 1
ATOM 4257 O O . SER B 1 205 ? 2.701 3.75 -9.594 1 95 205 SER B O 1
ATOM 4259 N N . GLN B 1 206 ? 1.902 5.785 -9.109 1 93.56 206 GLN B N 1
ATOM 4260 C CA . GLN B 1 206 ? 2.061 6.348 -10.445 1 93.56 206 GLN B CA 1
ATOM 4261 C C . GLN B 1 206 ? 2.184 7.867 -10.391 1 93.56 206 GLN B C 1
ATOM 4263 O O . GLN B 1 206 ? 1.502 8.523 -9.602 1 93.56 206 GLN B O 1
ATOM 4268 N N . ILE B 1 207 ? 3.027 8.375 -11.227 1 93.25 207 ILE B N 1
ATOM 4269 C CA . ILE B 1 207 ? 3.182 9.82 -11.312 1 93.25 207 ILE B CA 1
ATOM 4270 C C . ILE B 1 207 ? 3.402 10.234 -12.766 1 93.25 207 ILE B C 1
ATOM 4272 O O . ILE B 1 207 ? 4.102 9.547 -13.516 1 93.25 207 ILE B O 1
ATOM 4276 N N . ASP B 1 208 ? 2.742 11.25 -13.141 1 93.38 208 ASP B N 1
ATOM 4277 C CA . ASP B 1 208 ? 2.836 11.766 -14.508 1 93.38 208 ASP B CA 1
ATOM 4278 C C . ASP B 1 208 ? 3.201 13.25 -14.508 1 93.38 208 ASP B C 1
ATOM 4280 O O . ASP B 1 208 ? 2.43 14.086 -14.039 1 93.38 208 ASP B O 1
ATOM 4284 N N . PHE B 1 209 ? 4.32 13.594 -15.125 1 92.06 209 PHE B N 1
ATOM 4285 C CA . PHE B 1 209 ? 4.777 14.977 -15.227 1 92.06 209 PHE B CA 1
ATOM 4286 C C . PHE B 1 209 ? 4.492 15.539 -16.625 1 92.06 209 PHE B C 1
ATOM 4288 O O . PHE B 1 209 ? 4.605 16.75 -16.844 1 92.06 209 PHE B O 1
ATOM 4295 N N . ASP B 1 210 ? 4.078 14.68 -17.531 1 90.31 210 ASP B N 1
ATOM 4296 C CA . ASP B 1 210 ? 4.023 15.055 -18.938 1 90.31 210 ASP B CA 1
ATOM 4297 C C . ASP B 1 210 ? 2.711 15.766 -19.266 1 90.31 210 ASP B C 1
ATOM 4299 O O . ASP B 1 210 ? 2.662 16.609 -20.172 1 90.31 210 ASP B O 1
ATOM 4303 N N . THR B 1 211 ? 1.678 15.359 -18.672 1 90.38 211 THR B N 1
ATOM 4304 C CA . THR B 1 211 ? 0.371 15.969 -18.891 1 90.38 211 THR B CA 1
ATOM 4305 C C . THR B 1 211 ? -0.204 16.5 -17.578 1 90.38 211 THR B C 1
ATOM 4307 O O . THR B 1 211 ? -1.275 16.078 -17.141 1 90.38 211 THR B O 1
ATOM 4310 N N . PRO B 1 212 ? 0.467 17.438 -17.109 1 89.06 212 PRO B N 1
ATOM 4311 C CA . PRO B 1 212 ? -0.006 17.969 -15.828 1 89.06 212 PRO B CA 1
ATOM 4312 C C . PRO B 1 212 ? -1.265 18.812 -15.969 1 89.06 212 PRO B C 1
ATOM 4314 O O . PRO B 1 212 ? -1.548 19.328 -17.062 1 89.06 212 PRO B O 1
ATOM 4317 N N . PRO B 1 213 ? -1.988 18.875 -14.891 1 95.12 213 PRO B N 1
ATOM 4318 C CA . PRO B 1 213 ? -3.117 19.812 -14.891 1 95.12 213 PRO B CA 1
ATOM 4319 C C . PRO B 1 213 ? -2.674 21.281 -14.898 1 95.12 213 PRO B C 1
ATOM 4321 O O . PRO B 1 213 ? -1.501 21.578 -14.656 1 95.12 213 PRO B O 1
ATOM 4324 N N . THR B 1 214 ? -3.66 22.109 -15.234 1 96.12 214 THR B N 1
ATOM 4325 C CA . THR B 1 214 ? -3.387 23.547 -15.18 1 96.12 214 THR B CA 1
ATOM 4326 C C . THR B 1 214 ? -4.145 24.188 -14.031 1 96.12 214 THR B C 1
ATOM 4328 O O . THR B 1 214 ? -5.164 23.672 -13.57 1 96.12 214 THR B O 1
ATOM 4331 N N . VAL B 1 215 ? -3.627 25.312 -13.641 1 95.69 215 VAL B N 1
ATOM 4332 C CA . VAL B 1 215 ? -4.23 26.047 -12.531 1 95.69 215 VAL B CA 1
ATOM 4333 C C . VAL B 1 215 ? -5.668 26.422 -12.891 1 95.69 215 VAL B C 1
ATOM 4335 O O . VAL B 1 215 ? -6.594 26.156 -12.117 1 95.69 215 VAL B O 1
ATOM 4338 N N . PRO B 1 216 ? -5.969 26.953 -14.109 1 96.69 216 PRO B N 1
ATOM 4339 C CA . PRO B 1 216 ? -7.355 27.312 -14.43 1 96.69 216 PRO B CA 1
ATOM 4340 C C . PRO B 1 216 ? -8.289 26.094 -14.438 1 96.69 216 PRO B C 1
ATOM 4342 O O . PRO B 1 216 ? -9.438 26.203 -14.008 1 96.69 216 PRO B O 1
ATOM 4345 N N . GLN B 1 217 ? -7.805 25 -14.852 1 97 217 GLN B N 1
ATOM 4346 C CA . GLN B 1 217 ? -8.617 23.781 -14.891 1 97 217 GLN B CA 1
ATOM 4347 C C . GLN B 1 217 ? -9.031 23.359 -13.492 1 97 217 GLN B C 1
ATOM 4349 O O . GLN B 1 217 ? -10.211 23.094 -13.242 1 97 217 GLN B O 1
ATOM 4354 N N . LEU B 1 218 ? -8.094 23.297 -12.609 1 97.38 218 LEU B N 1
ATOM 4355 C CA . LEU B 1 218 ? -8.383 22.859 -11.25 1 97.38 218 LEU B CA 1
ATOM 4356 C C . LEU B 1 218 ? -9.203 23.906 -10.5 1 97.38 218 LEU B C 1
ATOM 4358 O O . LEU B 1 218 ? -10.078 23.547 -9.703 1 97.38 218 LEU B O 1
ATOM 4362 N N . ALA B 1 219 ? -8.898 25.172 -10.773 1 96.88 219 ALA B N 1
ATOM 4363 C CA . ALA B 1 219 ? -9.664 26.25 -10.133 1 96.88 219 ALA B CA 1
ATOM 4364 C C . ALA B 1 219 ? -11.133 26.188 -10.539 1 96.88 219 ALA B C 1
ATOM 4366 O O . ALA B 1 219 ? -12.023 26.391 -9.711 1 96.88 219 ALA B O 1
ATOM 4367 N N . ALA B 1 220 ? -11.352 25.922 -11.773 1 97.38 220 ALA B N 1
ATOM 4368 C CA . ALA B 1 220 ? -12.719 25.812 -12.266 1 97.38 220 ALA B CA 1
ATOM 4369 C C . ALA B 1 220 ? -13.453 24.656 -11.578 1 97.38 220 ALA B C 1
ATOM 4371 O O . ALA B 1 220 ? -14.641 24.781 -11.25 1 97.38 220 ALA B O 1
ATOM 4372 N N . GLN B 1 221 ? -12.812 23.578 -11.359 1 97 221 GLN B N 1
ATOM 4373 C CA . GLN B 1 221 ? -13.398 22.438 -10.672 1 97 221 GLN B CA 1
ATOM 4374 C C . GLN B 1 221 ? -13.672 22.75 -9.211 1 97 221 GLN B C 1
ATOM 4376 O O . GLN B 1 221 ? -14.711 22.359 -8.664 1 97 221 GLN B O 1
ATOM 4381 N N . MET B 1 222 ? -12.75 23.438 -8.578 1 96.69 222 MET B N 1
ATOM 4382 C CA . MET B 1 222 ? -12.883 23.828 -7.176 1 96.69 222 MET B CA 1
ATOM 4383 C C . MET B 1 222 ? -14.094 24.734 -6.977 1 96.69 222 MET B C 1
ATOM 4385 O O . MET B 1 222 ? -14.789 24.641 -5.961 1 96.69 222 MET B O 1
ATOM 4389 N N . ASP B 1 223 ? -14.336 25.547 -8 1 96.12 223 ASP B N 1
ATOM 4390 C CA . ASP B 1 223 ? -15.383 26.547 -7.871 1 96.12 223 ASP B CA 1
ATOM 4391 C C . ASP B 1 223 ? -16.75 25.984 -8.289 1 96.12 223 ASP B C 1
ATOM 4393 O O . ASP B 1 223 ? -17.781 26.609 -8.039 1 96.12 223 ASP B O 1
ATOM 4397 N N . ASP B 1 224 ? -16.719 24.812 -8.875 1 96.19 224 ASP B N 1
ATOM 4398 C CA . ASP B 1 224 ? -17.984 24.203 -9.297 1 96.19 224 ASP B CA 1
ATOM 4399 C C . ASP B 1 224 ? -18.703 23.578 -8.117 1 96.19 224 ASP B C 1
ATOM 4401 O O . ASP B 1 224 ? -18.641 22.359 -7.922 1 96.19 224 ASP B O 1
ATOM 4405 N N . THR B 1 225 ? -19.375 24.344 -7.355 1 94.88 225 THR B N 1
ATOM 4406 C CA . THR B 1 225 ? -20.094 23.859 -6.172 1 94.88 225 THR B CA 1
ATOM 4407 C C . THR B 1 225 ? -21.562 23.672 -6.469 1 94.88 225 THR B C 1
ATOM 4409 O O . THR B 1 225 ? -22.391 23.609 -5.551 1 94.88 225 THR B O 1
ATOM 4412 N N . ARG B 1 226 ? -22.031 23.625 -7.781 1 90.38 226 ARG B N 1
ATOM 4413 C CA . ARG B 1 226 ? -23.422 23.422 -8.148 1 90.38 226 ARG B CA 1
ATOM 4414 C C . ARG B 1 226 ? -23.938 22.094 -7.602 1 90.38 226 ARG B C 1
ATOM 4416 O O . ARG B 1 226 ? -23.281 21.062 -7.738 1 90.38 226 ARG B O 1
ATOM 4423 N N . GLY B 1 227 ? -24.984 22.156 -6.949 1 93.31 227 GLY B N 1
ATOM 4424 C CA . GLY B 1 227 ? -25.625 20.984 -6.387 1 93.31 227 GLY B CA 1
ATOM 4425 C C . GLY B 1 227 ? -25.188 20.703 -4.961 1 93.31 227 GLY B C 1
ATOM 4426 O O . GLY B 1 227 ? -25.688 19.75 -4.336 1 93.31 227 GLY B O 1
ATOM 4427 N N . PHE B 1 228 ? -24.297 21.484 -4.434 1 95.88 228 PHE B N 1
ATOM 4428 C CA . PHE B 1 228 ? -23.797 21.312 -3.074 1 95.88 228 PHE B CA 1
ATOM 4429 C C . PHE B 1 228 ? -24.203 22.484 -2.188 1 95.88 228 PHE B C 1
ATOM 4431 O O . PHE B 1 228 ? -24.328 23.609 -2.658 1 95.88 228 PHE B O 1
ATOM 4438 N N . ARG B 1 229 ? -24.422 22.172 -0.941 1 93.56 229 ARG B N 1
ATOM 4439 C CA . ARG B 1 229 ? -24.547 23.219 0.068 1 93.56 229 ARG B CA 1
ATOM 4440 C C . ARG B 1 229 ? -23.172 23.625 0.605 1 93.56 229 ARG B C 1
ATOM 4442 O O . ARG B 1 229 ? -22.406 22.781 1.056 1 93.56 229 ARG B O 1
ATOM 4449 N N . LEU B 1 230 ? -22.891 24.891 0.576 1 90.94 230 LEU B N 1
ATOM 4450 C CA . LEU B 1 230 ? -21.609 25.406 1.043 1 90.94 230 LEU B CA 1
ATOM 4451 C C . LEU B 1 230 ? -21.641 25.688 2.541 1 90.94 230 LEU B C 1
ATOM 4453 O O . LEU B 1 230 ? -22.5 26.438 3.012 1 90.94 230 LEU B O 1
ATOM 4457 N N . LEU B 1 231 ? -20.828 25.016 3.24 1 86.12 231 LEU B N 1
ATOM 4458 C CA . LEU B 1 231 ? -20.688 25.234 4.672 1 86.12 231 LEU B CA 1
ATOM 4459 C C . LEU B 1 231 ? -19.328 25.875 4.988 1 86.12 231 LEU B C 1
ATOM 4461 O O . LEU B 1 231 ? -18.297 25.203 4.973 1 86.12 231 LEU B O 1
ATOM 4465 N N . ALA B 1 232 ? -19.344 27.125 5.277 1 83.06 232 ALA B N 1
ATOM 4466 C CA . ALA B 1 232 ? -18.125 27.828 5.684 1 83.06 232 ALA B CA 1
ATOM 4467 C C . ALA B 1 232 ? -17.812 27.578 7.156 1 83.06 232 ALA B C 1
ATOM 4469 O O . ALA B 1 232 ? -18.703 27.656 8.008 1 83.06 232 ALA B O 1
ATOM 4470 N N . VAL B 1 233 ? -16.656 27.172 7.375 1 79.19 233 VAL B N 1
ATOM 4471 C CA . VAL B 1 233 ? -16.203 26.953 8.75 1 79.19 233 VAL B CA 1
ATOM 4472 C C . VAL B 1 233 ? -15.117 27.984 9.094 1 79.19 233 VAL B C 1
ATOM 4474 O O . VAL B 1 233 ? -13.922 27.703 8.969 1 79.19 233 VAL B O 1
ATOM 4477 N N . PRO B 1 234 ? -15.57 29.062 9.516 1 77.25 234 PRO B N 1
ATOM 4478 C CA . PRO B 1 234 ? -14.578 30.094 9.82 1 77.25 234 PRO B CA 1
ATOM 4479 C C . PRO B 1 234 ? -13.648 29.703 10.969 1 77.25 234 PRO B C 1
ATOM 4481 O O . PRO B 1 234 ? -14.102 29.109 11.961 1 77.25 234 PRO B O 1
ATOM 4484 N N . LEU B 1 235 ? -12.406 29.797 10.719 1 80.56 235 LEU B N 1
ATOM 4485 C CA . LEU B 1 235 ? -11.391 29.609 11.742 1 80.56 235 LEU B CA 1
ATOM 4486 C C . LEU B 1 235 ? -10.727 30.922 12.117 1 80.56 235 LEU B C 1
ATOM 4488 O O . LEU B 1 235 ? -10.438 31.75 11.25 1 80.56 235 LEU B O 1
ATOM 4492 N N . VAL B 1 236 ? -10.695 31.203 13.438 1 83.12 236 VAL B N 1
ATOM 4493 C CA . VAL B 1 236 ? -10.008 32.406 13.922 1 83.12 236 VAL B CA 1
ATOM 4494 C C . VAL B 1 236 ? -8.641 32 14.469 1 83.12 236 VAL B C 1
ATOM 4496 O O . VAL B 1 236 ? -8.531 31.203 15.398 1 83.12 236 VAL B O 1
ATOM 4499 N N . LYS B 1 237 ? -7.727 32.562 13.828 1 85.25 237 LYS B N 1
ATOM 4500 C CA . LYS B 1 237 ? -6.367 32.312 14.297 1 85.25 237 LYS B CA 1
ATOM 4501 C C . LYS B 1 237 ? -6.133 32.969 15.656 1 85.25 237 LYS B C 1
ATOM 4503 O O . LYS B 1 237 ? -6.582 34.094 15.898 1 85.25 237 LYS B O 1
ATOM 4508 N N . THR B 1 238 ? -5.512 32.281 16.594 1 88.88 238 THR B N 1
ATOM 4509 C CA . THR B 1 238 ? -5.172 32.75 17.922 1 88.88 238 THR B CA 1
ATOM 4510 C C . THR B 1 238 ? -3.898 32.094 18.438 1 88.88 238 THR B C 1
ATOM 4512 O O . THR B 1 238 ? -3.141 31.5 17.656 1 88.88 238 THR B O 1
ATOM 4515 N N . THR B 1 239 ? -3.535 32.375 19.625 1 88.31 239 THR B N 1
ATOM 4516 C CA . THR B 1 239 ? -2.422 31.703 20.297 1 88.31 239 THR B CA 1
ATOM 4517 C C . THR B 1 239 ? -2.904 30.953 21.531 1 88.31 239 THR B C 1
ATOM 4519 O O . THR B 1 239 ? -4 31.219 22.031 1 88.31 239 THR B O 1
ATOM 4522 N N . ALA B 1 240 ? -2.062 30.047 21.922 1 88 240 ALA B N 1
ATOM 4523 C CA . ALA B 1 240 ? -2.414 29.312 23.141 1 88 240 ALA B CA 1
ATOM 4524 C C . ALA B 1 240 ? -2.629 30.266 24.312 1 88 240 ALA B C 1
ATOM 4526 O O . ALA B 1 240 ? -3.609 30.141 25.047 1 88 240 ALA B O 1
ATOM 4527 N N . ARG B 1 241 ? -1.795 31.219 24.422 1 89.25 241 ARG B N 1
ATOM 4528 C CA . ARG B 1 241 ? -1.873 32.156 25.531 1 89.25 241 ARG B CA 1
ATOM 4529 C C . ARG B 1 241 ? -3.166 32.969 25.484 1 89.25 241 ARG B C 1
ATOM 4531 O O . ARG B 1 241 ? -3.838 33.125 26.5 1 89.25 241 ARG B O 1
ATOM 4538 N N . ASP B 1 242 ? -3.436 33.438 24.312 1 90.56 242 ASP B N 1
ATOM 4539 C CA . ASP B 1 242 ? -4.645 34.219 24.156 1 90.56 242 ASP B CA 1
ATOM 4540 C C . ASP B 1 242 ? -5.895 33.375 24.406 1 90.56 242 ASP B C 1
ATOM 4542 O O . ASP B 1 242 ? -6.945 33.938 24.781 1 90.56 242 ASP B O 1
ATOM 4546 N N . ALA B 1 243 ? -5.73 32.125 24.281 1 89.31 243 ALA B N 1
ATOM 4547 C CA . ALA B 1 243 ? -6.867 31.219 24.5 1 89.31 243 ALA B CA 1
ATOM 4548 C C . ALA B 1 243 ? -6.898 30.719 25.938 1 89.31 243 ALA B C 1
ATOM 4550 O O . ALA B 1 243 ? -7.719 29.859 26.281 1 89.31 243 ALA B O 1
ATOM 4551 N N . GLY B 1 244 ? -5.938 31.234 26.75 1 89.38 244 GLY B N 1
ATOM 4552 C CA . GLY B 1 244 ? -5.984 30.953 28.188 1 89.38 244 GLY B CA 1
ATOM 4553 C C . GLY B 1 244 ? -5.109 29.781 28.594 1 89.38 244 GLY B C 1
ATOM 4554 O O . GLY B 1 244 ? -5.234 29.281 29.703 1 89.38 244 GLY B O 1
ATOM 4555 N N . TRP B 1 245 ? -4.289 29.344 27.688 1 92.19 245 TRP B N 1
ATOM 4556 C CA . TRP B 1 245 ? -3.457 28.188 28 1 92.19 245 TRP B CA 1
ATOM 4557 C C . TRP B 1 245 ? -1.979 28.516 27.828 1 92.19 245 TRP B C 1
ATOM 4559 O O . TRP B 1 245 ? -1.627 29.453 27.109 1 92.19 245 TRP B O 1
ATOM 4569 N N . GLN B 1 246 ? -1.172 27.75 28.5 1 90.06 246 GLN B N 1
ATOM 4570 C CA . GLN B 1 246 ? 0.273 27.875 28.344 1 90.06 246 GLN B CA 1
ATOM 4571 C C . GLN B 1 246 ? 0.966 26.531 28.531 1 90.06 246 GLN B C 1
ATOM 4573 O O . GLN B 1 246 ? 0.393 25.609 29.109 1 90.06 246 GLN B O 1
ATOM 4578 N N . LEU B 1 247 ? 2.139 26.469 27.906 1 87.25 247 LEU B N 1
ATOM 4579 C CA . LEU B 1 247 ? 3.006 25.312 28.125 1 87.25 247 LEU B CA 1
ATOM 4580 C C . LEU B 1 247 ? 3.992 25.594 29.25 1 87.25 247 LEU B C 1
ATOM 4582 O O . LEU B 1 247 ? 4.766 26.547 29.188 1 87.25 247 LEU B O 1
ATOM 4586 N N . GLY B 1 248 ? 3.98 24.797 30.297 1 86.12 248 GLY B N 1
ATOM 4587 C CA . GLY B 1 248 ? 4.895 24.969 31.406 1 86.12 248 GLY B CA 1
ATOM 4588 C C . GLY B 1 248 ? 6.352 24.828 31.016 1 86.12 248 GLY B C 1
ATOM 4589 O O . GLY B 1 248 ? 7.176 25.688 31.359 1 86.12 248 GLY B O 1
ATOM 4590 N N . ARG B 1 249 ? 6.777 23.781 30.5 1 89.56 249 ARG B N 1
ATOM 4591 C CA . ARG B 1 249 ? 8.117 23.531 29.984 1 89.56 249 ARG B CA 1
ATOM 4592 C C . ARG B 1 249 ? 8.07 23.031 28.547 1 89.56 249 ARG B C 1
ATOM 4594 O O . ARG B 1 249 ? 7.16 22.297 28.172 1 89.56 249 ARG B O 1
ATOM 4601 N N . PRO B 1 250 ? 9.07 23.5 27.891 1 87.31 250 PRO B N 1
ATOM 4602 C CA . PRO B 1 250 ? 9.086 23.031 26.5 1 87.31 250 PRO B CA 1
ATOM 4603 C C . PRO B 1 250 ? 9.398 21.547 26.375 1 87.31 250 PRO B C 1
ATOM 4605 O O . PRO B 1 250 ? 10.125 21 27.188 1 87.31 250 PRO B O 1
ATOM 4608 N N . VAL B 1 251 ? 8.703 20.906 25.547 1 89.69 251 VAL B N 1
ATOM 4609 C CA . VAL B 1 251 ? 9.078 19.562 25.141 1 89.69 251 VAL B CA 1
ATOM 4610 C C . VAL B 1 251 ? 10.102 19.625 24.016 1 89.69 251 VAL B C 1
ATOM 4612 O O . VAL B 1 251 ? 9.898 20.312 23.016 1 89.69 251 VAL B O 1
ATOM 4615 N N . ALA B 1 252 ? 11.18 18.891 24.156 1 86.81 252 ALA B N 1
ATOM 4616 C CA . ALA B 1 252 ? 12.352 19.047 23.297 1 86.81 252 ALA B CA 1
ATOM 4617 C C . ALA B 1 252 ? 11.961 18.969 21.812 1 86.81 252 ALA B C 1
ATOM 4619 O O . ALA B 1 252 ? 11.398 17.969 21.375 1 86.81 252 ALA B O 1
ATOM 4620 N N . GLY B 1 253 ? 12.172 20.109 21.125 1 87.88 253 GLY B N 1
ATOM 4621 C CA . GLY B 1 253 ? 12.047 20.141 19.688 1 87.88 253 GLY B CA 1
ATOM 4622 C C . GLY B 1 253 ? 10.664 20.547 19.203 1 87.88 253 GLY B C 1
ATOM 4623 O O . GLY B 1 253 ? 10.484 20.906 18.047 1 87.88 253 GLY B O 1
ATOM 4624 N N . PHE B 1 254 ? 9.688 20.5 20.062 1 89.19 254 PHE B N 1
ATOM 4625 C CA . PHE B 1 254 ? 8.336 20.844 19.641 1 89.19 254 PHE B CA 1
ATOM 4626 C C . PHE B 1 254 ? 8.031 22.297 19.953 1 89.19 254 PHE B C 1
ATOM 4628 O O . PHE B 1 254 ? 8.062 22.703 21.125 1 89.19 254 PHE B O 1
ATOM 4635 N N . VAL B 1 255 ? 7.734 22.984 18.906 1 86.31 255 VAL B N 1
ATOM 4636 C CA . VAL B 1 255 ? 7.469 24.406 19.016 1 86.31 255 VAL B CA 1
ATOM 4637 C C . VAL B 1 255 ? 5.984 24.688 18.781 1 86.31 255 VAL B C 1
ATOM 4639 O O . VAL B 1 255 ? 5.363 24.062 17.906 1 86.31 255 VAL B O 1
ATOM 4642 N N . PRO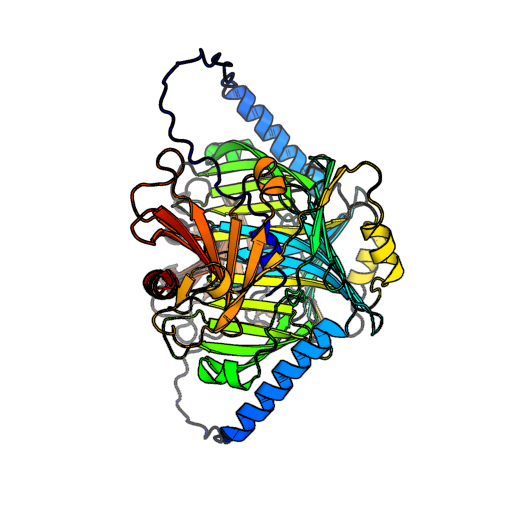 B 1 256 ? 5.426 25.547 19.594 1 86.88 256 PRO B N 1
ATOM 4643 C CA . PRO B 1 256 ? 4.027 25.906 19.359 1 86.88 256 PRO B CA 1
ATOM 4644 C C . PRO B 1 256 ? 3.812 26.625 18.016 1 86.88 256 PRO B C 1
ATOM 4646 O O . PRO B 1 256 ? 4.609 27.484 17.641 1 86.88 256 PRO B O 1
ATOM 4649 N N . GLY B 1 257 ? 2.863 26.125 17.328 1 81.75 257 GLY B N 1
ATOM 4650 C CA . GLY B 1 257 ? 2.41 26.812 16.125 1 81.75 257 GLY B CA 1
ATOM 4651 C C . GLY B 1 257 ? 1.138 27.609 16.344 1 81.75 257 GLY B C 1
ATOM 4652 O O . GLY B 1 257 ? 0.95 28.219 17.391 1 81.75 257 GLY B O 1
ATOM 4653 N N . ASP B 1 258 ? 0.329 27.625 15.312 1 80.94 258 ASP B N 1
ATOM 4654 C CA . ASP B 1 258 ? -0.909 28.391 15.367 1 80.94 258 ASP B CA 1
ATOM 4655 C C . ASP B 1 258 ? -1.991 27.641 16.141 1 80.94 258 ASP B C 1
ATOM 4657 O O . ASP B 1 258 ? -1.98 26.422 16.203 1 80.94 258 ASP B O 1
ATOM 4661 N N . CYS B 1 259 ? -2.803 28.469 16.75 1 88.75 259 CYS B N 1
ATOM 4662 C CA . CYS B 1 259 ? -4.035 27.953 17.344 1 88.75 259 CYS B CA 1
ATOM 4663 C C . CYS B 1 259 ? -5.258 28.484 16.609 1 88.75 259 CYS B C 1
ATOM 4665 O O . CYS B 1 259 ? -5.219 29.594 16.062 1 88.75 259 CYS B O 1
ATOM 4667 N N . TYR B 1 260 ? -6.242 27.656 16.578 1 86.31 260 TYR B N 1
ATOM 4668 C CA . TYR B 1 260 ? -7.457 28.031 15.867 1 86.31 260 TYR B CA 1
ATOM 4669 C C . TYR B 1 260 ? -8.688 27.844 16.75 1 86.31 260 TYR B C 1
ATOM 4671 O O . TYR B 1 260 ? -8.898 26.766 17.312 1 86.31 260 TYR B O 1
ATOM 4679 N N . LYS B 1 261 ? -9.43 28.906 16.859 1 88.38 261 LYS B N 1
ATOM 4680 C CA . LYS B 1 261 ? -10.711 28.875 17.562 1 88.38 261 LYS B CA 1
ATOM 4681 C C . LYS B 1 261 ? -11.875 28.828 16.562 1 88.38 261 LYS B C 1
ATOM 4683 O O . LYS B 1 261 ? -11.836 29.5 15.531 1 88.38 261 LYS B O 1
ATOM 4688 N N . ARG B 1 262 ? -12.742 28.016 16.906 1 83.56 262 ARG B N 1
ATOM 4689 C CA . ARG B 1 262 ? -13.914 27.906 16.031 1 83.56 262 ARG B CA 1
ATOM 4690 C C . ARG B 1 262 ? -15.078 28.734 16.578 1 83.56 262 ARG B C 1
ATOM 4692 O O . ARG B 1 262 ? -15.25 28.844 17.797 1 83.56 262 ARG B O 1
ATOM 4699 N N . ASP B 1 263 ? -15.781 29.219 15.602 1 78.62 263 ASP B N 1
ATOM 4700 C CA . ASP B 1 263 ? -16.938 30.031 15.953 1 78.62 263 ASP B CA 1
ATOM 4701 C C . ASP B 1 263 ? -18.016 29.188 16.641 1 78.62 263 ASP B C 1
ATOM 4703 O O . ASP B 1 263 ? -18.328 28.094 16.172 1 78.62 263 ASP B O 1
ATOM 4707 N N . PRO B 1 264 ? -18.531 29.719 17.734 1 76.5 264 PRO B N 1
ATOM 4708 C CA . PRO B 1 264 ? -19.578 28.984 18.438 1 76.5 264 PRO B CA 1
ATOM 4709 C C . PRO B 1 264 ? -20.781 28.656 17.547 1 76.5 264 PRO B C 1
ATOM 4711 O O . PRO B 1 264 ? -21.422 27.625 17.719 1 76.5 264 PRO B O 1
ATOM 4714 N N . ALA B 1 265 ? -21.047 29.531 16.609 1 74.12 265 ALA B N 1
ATOM 4715 C CA . ALA B 1 265 ? -22.188 29.312 15.727 1 74.12 265 ALA B CA 1
ATOM 4716 C C . ALA B 1 265 ? -21.984 28.062 14.875 1 74.12 265 ALA B C 1
ATOM 4718 O O . ALA B 1 265 ? -22.953 27.344 14.578 1 74.12 265 ALA B O 1
ATOM 4719 N N . VAL B 1 266 ? -20.828 27.844 14.531 1 72.81 266 VAL B N 1
ATOM 4720 C CA . VAL B 1 266 ? -20.5 26.672 13.734 1 72.81 266 VAL B CA 1
ATOM 4721 C C . VAL B 1 266 ? -20.578 25.422 14.602 1 72.81 266 VAL B C 1
ATOM 4723 O O . VAL B 1 266 ? -21.109 24.391 14.18 1 72.81 266 VAL B O 1
ATOM 4726 N N . LEU B 1 267 ? -20.078 25.578 15.781 1 75.5 267 LEU B N 1
ATOM 4727 C CA . LEU B 1 267 ? -20.016 24.453 16.719 1 75.5 267 LEU B CA 1
ATOM 4728 C C . LEU B 1 267 ? -21.422 23.938 17.031 1 75.5 267 LEU B C 1
ATOM 4730 O O . LEU B 1 267 ? -21.594 22.766 17.344 1 75.5 267 LEU B O 1
ATOM 4734 N N . ALA B 1 268 ? -22.312 24.734 16.922 1 71.25 268 ALA B N 1
ATOM 4735 C CA . ALA B 1 268 ? -23.703 24.328 17.172 1 71.25 268 ALA B CA 1
ATOM 4736 C C . ALA B 1 268 ? -24.203 23.391 16.078 1 71.25 268 ALA B C 1
ATOM 4738 O O . ALA B 1 268 ? -25.031 22.516 16.344 1 71.25 268 ALA B O 1
ATOM 4739 N N . ARG B 1 269 ? -23.688 23.578 14.945 1 68.94 269 ARG B N 1
ATOM 4740 C CA . ARG B 1 269 ? -24.172 22.812 13.797 1 68.94 269 ARG B CA 1
ATOM 4741 C C . ARG B 1 269 ? -23.312 21.562 13.594 1 68.94 269 ARG B C 1
ATOM 4743 O O . ARG B 1 269 ? -23.812 20.547 13.086 1 68.94 269 ARG B O 1
ATOM 4750 N N . MET B 1 270 ? -22.141 21.734 14 1 68.56 270 MET B N 1
ATOM 4751 C CA . MET B 1 270 ? -21.188 20.656 13.812 1 68.56 270 MET B CA 1
ATOM 4752 C C . MET B 1 270 ? -20.297 20.5 15.039 1 68.56 270 MET B C 1
ATOM 4754 O O . MET B 1 270 ? -19.312 21.219 15.188 1 68.56 270 MET B O 1
ATOM 4758 N N . PRO B 1 271 ? -20.688 19.516 15.758 1 71.19 271 PRO B N 1
ATOM 4759 C CA . PRO B 1 271 ? -19.891 19.359 16.969 1 71.19 271 PRO B CA 1
ATOM 4760 C C . PRO B 1 271 ? -18.422 19.062 16.688 1 71.19 271 PRO B C 1
ATOM 4762 O O . PRO B 1 271 ? -18.109 18.078 16.016 1 71.19 271 PRO B O 1
ATOM 4765 N N . MET B 1 272 ? -17.625 20.062 17.031 1 74.56 272 MET B N 1
ATOM 4766 C CA . MET B 1 272 ? -16.172 19.969 16.906 1 74.56 272 MET B CA 1
ATOM 4767 C C . MET B 1 272 ? -15.477 20.656 18.078 1 74.56 272 MET B C 1
ATOM 4769 O O . MET B 1 272 ? -16.094 21.469 18.766 1 74.56 272 MET B O 1
ATOM 4773 N N . PRO B 1 273 ? -14.258 20.312 18.312 1 76.25 273 PRO B N 1
ATOM 4774 C CA . PRO B 1 273 ? -13.562 21.016 19.391 1 76.25 273 PRO B CA 1
ATOM 4775 C C . PRO B 1 273 ? -13.383 22.516 19.094 1 76.25 273 PRO B C 1
ATOM 4777 O O . PRO B 1 273 ? -12.898 22.875 18.031 1 76.25 273 PRO B O 1
ATOM 4780 N N . PRO B 1 274 ? -13.641 23.266 20.078 1 80.44 274 PRO B N 1
ATOM 4781 C CA . PRO B 1 274 ? -13.641 24.719 19.859 1 80.44 274 PRO B CA 1
ATOM 4782 C C . PRO B 1 274 ? -12.242 25.281 19.625 1 80.44 274 PRO B C 1
ATOM 4784 O O . PRO B 1 274 ? -12.094 26.328 19 1 80.44 274 PRO B O 1
ATOM 4787 N N . LEU B 1 275 ? -11.273 24.641 20.25 1 89.12 275 LEU B N 1
ATOM 4788 C CA . LEU B 1 275 ? -9.914 25.172 20.156 1 89.12 275 LEU B CA 1
ATOM 4789 C C . LEU B 1 275 ? -8.93 24.078 19.734 1 89.12 275 LEU B C 1
ATOM 4791 O O . LEU B 1 275 ? -8.977 22.969 20.266 1 89.12 275 LEU B O 1
ATOM 4795 N N . GLN B 1 276 ? -8.125 24.422 18.766 1 89.62 276 GLN B N 1
ATOM 4796 C CA . GLN B 1 276 ? -7.039 23.562 18.328 1 89.62 276 GLN B CA 1
ATOM 4797 C C . GLN B 1 276 ? -5.707 24.297 18.328 1 89.62 276 GLN B C 1
ATOM 4799 O O . GLN B 1 276 ? -5.602 25.391 17.766 1 89.62 276 GLN B O 1
ATOM 4804 N N . CYS B 1 277 ? -4.734 23.766 18.938 1 90.31 277 CYS B N 1
ATOM 4805 C CA . CYS B 1 277 ? -3.379 24.297 18.906 1 90.31 277 CYS B CA 1
ATOM 4806 C C . CYS B 1 277 ? -2.412 23.281 18.312 1 90.31 277 CYS B C 1
ATOM 4808 O O . CYS B 1 277 ? -2.506 22.078 18.594 1 90.31 277 CYS B O 1
ATOM 4810 N N . ILE B 1 278 ? -1.514 23.828 17.516 1 88.56 278 ILE B N 1
ATOM 4811 C CA . ILE B 1 278 ? -0.619 22.938 16.797 1 88.56 278 ILE B CA 1
ATOM 4812 C C . ILE B 1 278 ? 0.806 23.094 17.312 1 88.56 278 ILE B C 1
ATOM 4814 O O . ILE B 1 278 ? 1.266 24.203 17.562 1 88.56 278 ILE B O 1
ATOM 4818 N N . PHE B 1 279 ? 1.472 21.953 17.547 1 87.38 279 PHE B N 1
ATOM 4819 C CA . PHE B 1 279 ? 2.895 21.891 17.859 1 87.38 279 PHE B CA 1
ATOM 4820 C C . PHE B 1 279 ? 3.645 21.078 16.812 1 87.38 279 PHE B C 1
ATOM 4822 O O . PHE B 1 279 ? 3.102 20.125 16.25 1 87.38 279 PHE B O 1
ATOM 4829 N N . SER B 1 280 ? 4.859 21.469 16.531 1 86.19 280 SER B N 1
ATOM 4830 C CA . SER B 1 280 ? 5.621 20.734 15.531 1 86.19 280 SER B CA 1
ATOM 4831 C C . SER B 1 280 ? 7.113 20.75 15.844 1 86.19 280 SER B C 1
ATOM 4833 O O . SER B 1 280 ? 7.621 21.734 16.406 1 86.19 280 SER B O 1
ATOM 4835 N N . ASP B 1 281 ? 7.766 19.719 15.531 1 84.44 281 ASP B N 1
ATOM 4836 C CA . ASP B 1 281 ? 9.219 19.719 15.609 1 84.44 281 ASP B CA 1
ATOM 4837 C C . ASP B 1 281 ? 9.844 19.969 14.234 1 84.44 281 ASP B C 1
ATOM 4839 O O . ASP B 1 281 ? 11.039 19.734 14.039 1 84.44 281 ASP B O 1
ATOM 4843 N N . GLY B 1 282 ? 8.992 20.359 13.336 1 78.31 282 GLY B N 1
ATOM 4844 C CA . GLY B 1 282 ? 9.445 20.578 11.977 1 78.31 282 GLY B CA 1
ATOM 4845 C C . GLY B 1 282 ? 9.078 19.453 11.031 1 78.31 282 GLY B C 1
ATOM 4846 O O . GLY B 1 282 ? 8.922 19.672 9.828 1 78.31 282 GLY B O 1
ATOM 4847 N N . LEU B 1 283 ? 8.977 18.219 11.484 1 82.94 283 LEU B N 1
ATOM 4848 C CA . LEU B 1 283 ? 8.609 17.062 10.68 1 82.94 283 LEU B CA 1
ATOM 4849 C C . LEU B 1 283 ? 7.293 16.469 11.164 1 82.94 283 LEU B C 1
ATOM 4851 O O . LEU B 1 283 ? 6.391 16.203 10.359 1 82.94 283 LEU B O 1
ATOM 4855 N N . ALA B 1 284 ? 7.258 16.328 12.383 1 88.06 284 ALA B N 1
ATOM 4856 C CA . ALA B 1 284 ? 6.031 15.797 12.969 1 88.06 284 ALA B CA 1
ATOM 4857 C C . ALA B 1 284 ? 5.176 16.922 13.562 1 88.06 284 ALA B C 1
ATOM 4859 O O . ALA B 1 284 ? 5.699 17.938 14 1 88.06 284 ALA B O 1
ATOM 4860 N N . THR B 1 285 ? 3.891 16.641 13.586 1 86.5 285 THR B N 1
ATOM 4861 C CA . THR B 1 285 ? 2.953 17.609 14.148 1 86.5 285 THR B CA 1
ATOM 4862 C C . THR B 1 285 ? 2.07 16.953 15.203 1 86.5 285 THR B C 1
ATOM 4864 O O . THR B 1 285 ? 1.692 15.781 15.07 1 86.5 285 THR B O 1
ATOM 4867 N N . VAL B 1 286 ? 1.807 17.734 16.172 1 90.88 286 VAL B N 1
ATOM 4868 C CA . VAL B 1 286 ? 0.862 17.344 17.219 1 90.88 286 VAL B CA 1
ATOM 4869 C C . VAL B 1 286 ? -0.25 18.391 17.328 1 90.88 286 VAL B C 1
ATOM 4871 O O . VAL B 1 286 ? 0.02 19.578 17.422 1 90.88 286 VAL B O 1
ATOM 4874 N N . SER B 1 287 ? -1.426 17.891 17.281 1 91.31 287 SER B N 1
ATOM 4875 C CA . SER B 1 287 ? -2.588 18.766 17.469 1 91.31 287 SER B CA 1
ATOM 4876 C C . SER B 1 287 ? -3.199 18.578 18.859 1 91.31 287 SER B C 1
ATOM 4878 O O . SER B 1 287 ? -3.447 17.438 19.281 1 91.31 287 SER B O 1
ATOM 4880 N N . LEU B 1 288 ? -3.416 19.672 19.531 1 93.19 288 LEU B N 1
ATOM 4881 C CA . LEU B 1 288 ? -4.129 19.688 20.812 1 93.19 288 LEU B CA 1
ATOM 4882 C C . LEU B 1 288 ? -5.527 20.266 20.641 1 93.19 288 LEU B C 1
ATOM 4884 O O . LEU B 1 288 ? -5.684 21.391 20.156 1 93.19 288 LEU B O 1
ATOM 4888 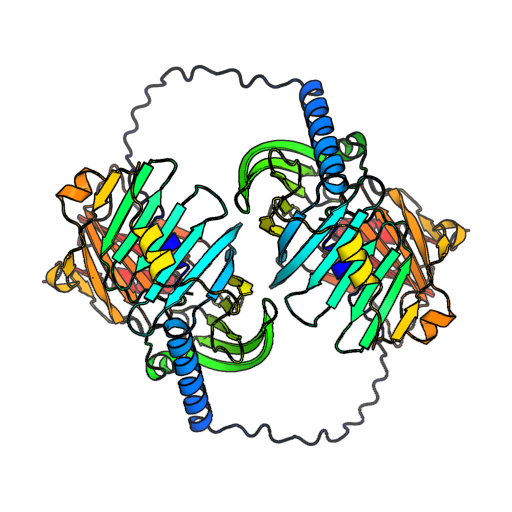N N . PHE B 1 289 ? -6.469 19.484 21.031 1 92.19 289 PHE B N 1
ATOM 4889 C CA . PHE B 1 289 ? -7.863 19.906 20.969 1 92.19 289 PHE B CA 1
ATOM 4890 C C . PHE B 1 289 ? -8.422 20.125 22.359 1 92.19 289 PHE B C 1
ATOM 4892 O O . PHE B 1 289 ? -8.375 19.234 23.203 1 92.19 289 PHE B O 1
ATOM 4899 N N . PHE B 1 290 ? -8.992 21.312 22.547 1 92.75 290 PHE B N 1
ATOM 4900 C CA . PHE B 1 290 ? -9.539 21.688 23.844 1 92.75 290 PHE B CA 1
ATOM 4901 C C . PHE B 1 290 ? -11.062 21.766 23.781 1 92.75 290 PHE B C 1
ATOM 4903 O O . PHE B 1 290 ? -11.617 22.438 22.922 1 92.75 290 PHE B O 1
ATOM 4910 N N . GLU B 1 291 ? -11.688 21.031 24.703 1 90.62 291 GLU B N 1
ATOM 4911 C CA . GLU B 1 291 ? -13.133 21.125 24.828 1 90.62 291 GLU B CA 1
ATOM 4912 C C . GLU B 1 291 ? -13.562 21.078 26.297 1 90.62 291 GLU B C 1
ATOM 4914 O O . GLU B 1 291 ? -12.891 20.438 27.109 1 90.62 291 GLU B O 1
ATOM 4919 N N . PRO B 1 292 ? -14.664 21.812 26.594 1 89.56 292 PRO B N 1
ATOM 4920 C CA . PRO B 1 292 ? -15.18 21.656 27.969 1 89.56 292 PRO B CA 1
ATOM 4921 C C . PRO B 1 292 ? -15.516 20.203 28.297 1 89.56 292 PRO B C 1
ATOM 4923 O O . PRO B 1 292 ? -16.078 19.484 27.469 1 89.56 292 PRO B O 1
ATOM 4926 N N . TYR B 1 293 ? -15.133 19.844 29.469 1 91.62 293 TYR B N 1
ATOM 4927 C CA . TYR B 1 293 ? -15.398 18.469 29.891 1 91.62 293 TYR B CA 1
ATOM 4928 C C . TYR B 1 293 ? -16.891 18.25 30.094 1 91.62 293 TYR B C 1
ATOM 4930 O O . TYR B 1 293 ? -17.578 19.094 30.688 1 91.62 293 TYR B O 1
ATOM 4938 N N . ASP B 1 294 ? -17.328 17.156 29.531 1 89.69 294 ASP B N 1
ATOM 4939 C CA . ASP B 1 294 ? -18.688 16.672 29.688 1 89.69 294 ASP B CA 1
ATOM 4940 C C . ASP B 1 294 ? -18.703 15.195 30.094 1 89.69 294 ASP B C 1
ATOM 4942 O O . ASP B 1 294 ? -18.359 14.328 29.281 1 89.69 294 ASP B O 1
ATOM 4946 N N . ALA B 1 295 ? -19.25 14.875 31.297 1 88.75 295 ALA B N 1
ATOM 4947 C CA . ALA B 1 295 ? -19.203 13.523 31.844 1 88.75 295 ALA B CA 1
ATOM 4948 C C . ALA B 1 295 ? -20.047 12.562 31 1 88.75 295 ALA B C 1
ATOM 4950 O O . ALA B 1 295 ? -19.828 11.352 31.031 1 88.75 295 ALA B O 1
ATOM 4951 N N . ALA B 1 296 ? -21.016 13.062 30.312 1 86.81 296 ALA B N 1
ATOM 4952 C CA . ALA B 1 296 ? -21.875 12.234 29.469 1 86.81 296 ALA B CA 1
ATOM 4953 C C . ALA B 1 296 ? -21.156 11.828 28.188 1 86.81 296 ALA B C 1
ATOM 4955 O O . ALA B 1 296 ? -21.453 10.789 27.594 1 86.81 296 ALA B O 1
ATOM 4956 N N . ARG B 1 297 ? -20.219 12.578 27.766 1 84.56 297 ARG B N 1
ATOM 4957 C CA . ARG B 1 297 ? -19.594 12.375 26.469 1 84.56 297 ARG B CA 1
ATOM 4958 C C . ARG B 1 297 ? -18.172 11.844 26.609 1 84.56 297 ARG B C 1
ATOM 4960 O O . ARG B 1 297 ? -17.672 11.117 25.75 1 84.56 297 ARG B O 1
ATOM 4967 N N . HIS B 1 298 ? -17.578 12.359 27.719 1 87.31 298 HIS B N 1
ATOM 4968 C CA . HIS B 1 298 ? -16.156 12.062 27.859 1 87.31 298 HIS B CA 1
ATOM 4969 C C . HIS B 1 298 ? -15.93 11.008 28.938 1 87.31 298 HIS B C 1
ATOM 4971 O O . HIS B 1 298 ? -16.734 10.867 29.859 1 87.31 298 HIS B O 1
ATOM 4977 N N . ALA B 1 299 ? -14.812 10.297 28.641 1 81.44 299 ALA B N 1
ATOM 4978 C CA . ALA B 1 299 ? -14.438 9.281 29.625 1 81.44 299 ALA B CA 1
ATOM 4979 C C . ALA B 1 299 ? -13.93 9.922 30.906 1 81.44 299 ALA B C 1
ATOM 4981 O O . ALA B 1 299 ? -13.391 11.031 30.875 1 81.44 299 ALA B O 1
ATOM 4982 N N . GLY B 1 300 ? -14.195 9.266 32 1 80.25 300 GLY B N 1
ATOM 4983 C CA . GLY B 1 300 ? -13.68 9.734 33.281 1 80.25 300 GLY B CA 1
ATOM 4984 C C . GLY B 1 300 ? -12.188 9.531 33.438 1 80.25 300 GLY B C 1
ATOM 4985 O O . GLY B 1 300 ? -11.523 10.258 34.188 1 80.25 300 GLY B O 1
ATOM 4986 N N . GLU B 1 301 ? -11.695 8.562 32.656 1 89.81 301 GLU B N 1
ATOM 4987 C CA . GLU B 1 301 ? -10.281 8.219 32.75 1 89.81 301 GLU B CA 1
ATOM 4988 C C . GLU B 1 301 ? -9.57 8.523 31.422 1 89.81 301 GLU B C 1
ATOM 4990 O O . GLU B 1 301 ? -10.203 8.586 30.375 1 89.81 301 GLU B O 1
ATOM 4995 N N . PRO B 1 302 ? -8.219 8.773 31.609 1 91.31 302 PRO B N 1
ATOM 4996 C CA . PRO B 1 302 ? -7.449 9 30.375 1 91.31 302 PRO B CA 1
ATOM 4997 C C . PRO B 1 302 ? -7.602 7.871 29.359 1 91.31 302 PRO B C 1
ATOM 4999 O O . PRO B 1 302 ? -7.684 6.703 29.75 1 91.31 302 PRO B O 1
ATOM 5002 N N . ARG B 1 303 ? -7.656 8.25 28.125 1 93.12 303 ARG B N 1
ATOM 5003 C CA . ARG B 1 303 ? -7.777 7.293 27.016 1 93.12 303 ARG B CA 1
ATOM 5004 C C . ARG B 1 303 ? -6.602 7.41 26.062 1 93.12 303 ARG B C 1
ATOM 5006 O O . ARG B 1 303 ? -6.191 8.516 25.703 1 93.12 303 ARG B O 1
ATOM 5013 N N . ARG B 1 304 ? -6.074 6.234 25.703 1 95 304 ARG B N 1
ATOM 5014 C CA . ARG B 1 304 ? -4.984 6.168 24.734 1 95 304 ARG B CA 1
ATOM 5015 C C . ARG B 1 304 ? -5.375 5.324 23.531 1 95 304 ARG B C 1
ATOM 5017 O O . ARG B 1 304 ? -6.039 4.297 23.672 1 95 304 ARG B O 1
ATOM 5024 N N . MET B 1 305 ? -5.031 5.809 22.375 1 91.94 305 MET B N 1
ATOM 5025 C CA . MET B 1 305 ? -5.27 5.059 21.141 1 91.94 305 MET B CA 1
ATOM 5026 C C . MET B 1 305 ? -4.031 5.062 20.25 1 91.94 305 MET B C 1
ATOM 5028 O O . MET B 1 305 ? -3.373 6.094 20.109 1 91.94 305 MET B O 1
ATOM 5032 N N . ASP B 1 306 ? -3.729 3.916 19.734 1 89.19 306 ASP B N 1
ATOM 5033 C CA . ASP B 1 306 ? -2.617 3.721 18.797 1 89.19 306 ASP B CA 1
ATOM 5034 C C . ASP B 1 306 ? -3.123 3.316 17.422 1 89.19 306 ASP B C 1
ATOM 5036 O O . ASP B 1 306 ? -3.645 2.215 17.234 1 89.19 306 ASP B O 1
ATOM 5040 N N . MET B 1 307 ? -2.939 4.152 16.5 1 86.62 307 MET B N 1
ATOM 5041 C CA . MET B 1 307 ? -3.322 3.867 15.117 1 86.62 307 MET B CA 1
ATOM 5042 C C . MET B 1 307 ? -2.117 3.969 14.188 1 86.62 307 MET B C 1
ATOM 5044 O O . MET B 1 307 ? -2.088 4.82 13.297 1 86.62 307 MET B O 1
ATOM 5048 N N . GLY B 1 308 ? -1.159 3.045 14.375 1 88.5 308 GLY B N 1
ATOM 5049 C CA . GLY B 1 308 ? 0.074 3.098 13.609 1 88.5 308 GLY B CA 1
ATOM 5050 C C . GLY B 1 308 ? 0.977 4.25 14.008 1 88.5 308 GLY B C 1
ATOM 5051 O O . GLY B 1 308 ? 1.431 4.324 15.148 1 88.5 308 GLY B O 1
ATOM 5052 N N . ALA B 1 309 ? 1.143 5.156 13.047 1 91.56 309 ALA B N 1
ATOM 5053 C CA . ALA B 1 309 ? 2.004 6.301 13.328 1 91.56 309 ALA B CA 1
ATOM 5054 C C . ALA B 1 309 ? 1.242 7.383 14.086 1 91.56 309 ALA B C 1
ATOM 5056 O O . ALA B 1 309 ? 1.85 8.234 14.734 1 91.56 309 ALA B O 1
ATOM 5057 N N . THR B 1 310 ? -0.026 7.32 13.984 1 91.75 310 THR B N 1
ATOM 5058 C CA . THR B 1 310 ? -0.843 8.328 14.656 1 91.75 310 THR B CA 1
ATOM 5059 C C . THR B 1 310 ? -1.241 7.863 16.047 1 91.75 310 THR B C 1
ATOM 5061 O O . THR B 1 310 ? -1.894 6.828 16.203 1 91.75 310 THR B O 1
ATOM 5064 N N . GLN B 1 311 ? -0.85 8.656 17.031 1 94.75 311 GLN B N 1
ATOM 5065 C CA . GLN B 1 311 ? -1.188 8.383 18.422 1 94.75 311 GLN B CA 1
ATOM 5066 C C . GLN B 1 311 ? -2.152 9.43 18.984 1 94.75 311 GLN B C 1
ATOM 5068 O O . GLN B 1 311 ? -2.152 10.578 18.531 1 94.75 311 GLN B O 1
ATOM 5073 N N . THR B 1 312 ? -2.973 8.945 19.922 1 95.12 312 THR B N 1
ATOM 5074 C CA . THR B 1 312 ? -3.936 9.836 20.547 1 95.12 312 THR B CA 1
ATOM 5075 C C . THR B 1 312 ? -3.92 9.664 22.062 1 95.12 312 THR B C 1
ATOM 5077 O O . THR B 1 312 ? -3.83 8.539 22.562 1 95.12 312 THR B O 1
ATOM 5080 N N . LEU B 1 313 ? -3.949 10.719 22.75 1 96.69 313 LEU B N 1
ATOM 5081 C CA . LEU B 1 313 ? -4.094 10.766 24.188 1 96.69 313 LEU B CA 1
ATOM 5082 C C . LEU B 1 313 ? -5.148 11.789 24.609 1 96.69 313 LEU B C 1
ATOM 5084 O O . LEU B 1 313 ? -5.094 12.945 24.172 1 96.69 313 LEU B O 1
ATOM 5088 N N . ALA B 1 314 ? -6.113 11.336 25.312 1 95.75 314 ALA B N 1
ATOM 5089 C CA . ALA B 1 314 ? -7.168 12.227 25.797 1 95.75 314 ALA B CA 1
ATOM 5090 C C . ALA B 1 314 ? -7.309 12.148 27.312 1 95.75 314 ALA B C 1
ATOM 5092 O O . ALA B 1 314 ? -7.297 11.055 27.891 1 95.75 314 ALA B O 1
ATOM 5093 N N . GLN B 1 315 ? -7.359 13.258 27.906 1 95 315 GLN B N 1
ATOM 5094 C CA . GLN B 1 315 ? -7.543 13.297 29.359 1 95 315 GLN B CA 1
ATOM 5095 C C . GLN B 1 315 ? -8.055 14.656 29.812 1 95 315 GLN B C 1
ATOM 5097 O O . GLN B 1 315 ? -8.062 15.617 29.031 1 95 315 GLN B O 1
ATOM 5102 N N . ARG B 1 316 ? -8.422 14.695 31.062 1 93.81 316 ARG B N 1
ATOM 5103 C CA . ARG B 1 316 ? -8.859 15.953 31.656 1 93.81 316 ARG B CA 1
ATOM 5104 C C . ARG B 1 316 ? -7.672 16.797 32.125 1 93.81 316 ARG B C 1
ATOM 5106 O O . ARG B 1 316 ? -6.695 16.266 32.656 1 93.81 316 ARG B O 1
ATOM 5113 N N . VAL B 1 317 ? -7.82 18.109 31.875 1 92.25 317 VAL B N 1
ATOM 5114 C CA . VAL B 1 317 ? -6.805 19.047 32.344 1 92.25 317 VAL B CA 1
ATOM 5115 C C . VAL B 1 317 ? -7.477 20.281 32.938 1 92.25 317 VAL B C 1
ATOM 5117 O O . VAL B 1 317 ? -8.703 20.328 33.094 1 92.25 317 VAL B O 1
ATOM 5120 N N . GLY B 1 318 ? -6.637 21.266 33.344 1 88.12 318 GLY B N 1
ATOM 5121 C CA . GLY B 1 318 ? -7.18 22.5 33.875 1 88.12 318 GLY B CA 1
ATOM 5122 C C . GLY B 1 318 ? -8.102 22.312 35.062 1 88.12 318 GLY B C 1
ATOM 5123 O O . GLY B 1 318 ? -9.234 22.797 35.062 1 88.12 318 GLY B O 1
ATOM 5124 N N . GLY B 1 319 ? -7.672 21.609 36.031 1 86.25 319 GLY B N 1
ATOM 5125 C CA . GLY B 1 319 ? -8.469 21.359 37.219 1 86.25 319 GLY B CA 1
ATOM 5126 C C . GLY B 1 319 ? -9.656 20.453 36.969 1 86.25 319 GLY B C 1
ATOM 5127 O O . GLY B 1 319 ? -10.594 20.406 37.75 1 86.25 319 GLY B O 1
ATOM 5128 N N . GLY B 1 320 ? -9.703 19.938 35.781 1 87.62 320 GLY B N 1
ATOM 5129 C CA . GLY B 1 320 ? -10.734 18.969 35.469 1 87.62 320 GLY B CA 1
ATOM 5130 C C . GLY B 1 320 ? -11.859 19.531 34.625 1 87.62 320 GLY B C 1
ATOM 5131 O O . GLY B 1 320 ? -12.766 18.797 34.219 1 87.62 320 GLY B O 1
ATOM 5132 N N . SER B 1 321 ? -11.812 20.734 34.281 1 90.81 321 SER B N 1
ATOM 5133 C CA . SER B 1 321 ? -12.914 21.391 33.594 1 90.81 321 SER B CA 1
ATOM 5134 C C . SER B 1 321 ? -12.773 21.266 32.094 1 90.81 321 SER B C 1
ATOM 5136 O O . SER B 1 321 ? -13.711 21.531 31.344 1 90.81 321 SER B O 1
ATOM 5138 N N . THR B 1 322 ? -11.602 20.922 31.672 1 93 322 THR B N 1
ATOM 5139 C CA . THR B 1 322 ? -11.328 20.875 30.234 1 93 322 THR B CA 1
ATOM 5140 C C . THR B 1 322 ? -10.906 19.469 29.812 1 93 322 THR B C 1
ATOM 5142 O O . THR B 1 322 ? -10.125 18.812 30.5 1 93 322 THR B O 1
ATOM 5145 N N . TRP B 1 323 ? -11.5 18.984 28.703 1 93.31 323 TRP B N 1
ATOM 5146 C CA . TRP B 1 323 ? -11.078 17.75 28.047 1 93.31 323 TRP B CA 1
ATOM 5147 C C . TRP B 1 323 ? -10.078 18.031 26.938 1 93.31 323 TRP B C 1
ATOM 5149 O O . TRP B 1 323 ? -10.406 18.734 25.969 1 93.31 323 TRP B O 1
ATOM 5159 N N . LEU B 1 324 ? -8.883 17.516 27.156 1 94.94 324 LEU B N 1
ATOM 5160 C CA . LEU B 1 324 ? -7.805 17.75 26.203 1 94.94 324 LEU B CA 1
ATOM 5161 C C . LEU B 1 324 ? -7.496 16.469 25.406 1 94.94 324 LEU B C 1
ATOM 5163 O O . LEU B 1 324 ? -7.258 15.414 25.984 1 94.94 324 LEU B O 1
ATOM 5167 N N . THR B 1 325 ? -7.562 16.547 24.062 1 94.5 325 THR B N 1
ATOM 5168 C CA . THR B 1 325 ? -7.172 15.453 23.188 1 94.5 325 THR B CA 1
ATOM 5169 C C . THR B 1 325 ? -5.93 15.828 22.375 1 94.5 325 THR B C 1
ATOM 5171 O O . THR B 1 325 ? -5.934 16.812 21.641 1 94.5 325 THR B O 1
ATOM 5174 N N . ALA B 1 326 ? -4.91 15.094 22.578 1 95.69 326 ALA B N 1
ATOM 5175 C CA . ALA B 1 326 ? -3.682 15.25 21.812 1 95.69 326 ALA B CA 1
ATOM 5176 C C . ALA B 1 326 ? -3.572 14.188 20.734 1 95.69 326 ALA B C 1
ATOM 5178 O O . ALA B 1 326 ? -3.732 12.992 21 1 95.69 326 ALA B O 1
ATOM 5179 N N . VAL B 1 327 ? -3.348 14.648 19.484 1 94.12 327 VAL B N 1
ATOM 5180 C CA . VAL B 1 327 ? -3.219 13.734 18.359 1 94.12 327 VAL B CA 1
ATOM 5181 C C . VAL B 1 327 ? -1.989 14.109 17.531 1 94.12 327 VAL B C 1
ATOM 5183 O O . VAL B 1 327 ? -1.759 15.281 17.25 1 94.12 327 VAL B O 1
ATOM 5186 N N . GLY B 1 328 ? -1.207 13.078 17.188 1 93.5 328 GLY B N 1
ATOM 5187 C CA . GLY B 1 328 ? -0.06 13.359 16.344 1 93.5 328 GLY B CA 1
ATOM 5188 C C . GLY B 1 328 ? 0.688 12.109 15.914 1 93.5 328 GLY B C 1
ATOM 5189 O O . GLY B 1 328 ? 0.408 11.016 16.406 1 93.5 328 GLY B O 1
ATOM 5190 N N . GLU B 1 329 ? 1.613 12.328 14.922 1 91.75 329 GLU B N 1
ATOM 5191 C CA . GLU B 1 329 ? 2.492 11.25 14.461 1 91.75 329 GLU B CA 1
ATOM 5192 C C . GLU B 1 329 ? 3.783 11.219 15.273 1 91.75 329 GLU B C 1
ATOM 5194 O O . GLU B 1 329 ? 4.871 11.422 14.734 1 91.75 329 GLU B O 1
ATOM 5199 N N . VAL B 1 330 ? 3.588 10.953 16.578 1 95.06 330 VAL B N 1
ATOM 5200 C CA . VAL B 1 330 ? 4.664 10.883 17.562 1 95.06 330 VAL B CA 1
ATOM 5201 C C . VAL B 1 330 ? 4.402 9.734 18.531 1 95.06 330 VAL B C 1
ATOM 5203 O O . VAL B 1 330 ? 3.279 9.234 18.625 1 95.06 330 VAL B O 1
ATOM 5206 N N . PRO B 1 331 ? 5.504 9.289 19.219 1 96.56 331 PRO B N 1
ATOM 5207 C CA . PRO B 1 331 ? 5.289 8.273 20.25 1 96.56 331 PRO B CA 1
ATOM 5208 C C . PRO B 1 331 ? 4.352 8.742 21.359 1 96.56 331 PRO B C 1
ATOM 5210 O O . PRO B 1 331 ? 4.25 9.945 21.625 1 96.56 331 PRO B O 1
ATOM 5213 N N . GLN B 1 332 ? 3.732 7.82 22.031 1 96.5 332 GLN B N 1
ATOM 5214 C CA . GLN B 1 332 ? 2.809 8.102 23.125 1 96.5 332 GLN B CA 1
ATOM 5215 C C . GLN B 1 332 ? 3.479 8.945 24.219 1 96.5 332 GLN B C 1
ATOM 5217 O O . GLN B 1 332 ? 2.842 9.812 24.812 1 96.5 332 GLN B O 1
ATOM 5222 N N . GLU B 1 333 ? 4.652 8.703 24.406 1 96.12 333 GLU B N 1
ATOM 5223 C CA . GLU B 1 333 ? 5.406 9.422 25.422 1 96.12 333 GLU B CA 1
ATOM 5224 C C . GLU B 1 333 ? 5.441 10.922 25.125 1 96.12 333 GLU B C 1
ATOM 5226 O O . GLU B 1 333 ? 5.383 11.742 26.047 1 96.12 333 GLU B O 1
ATOM 5231 N N . THR B 1 334 ? 5.605 11.273 23.906 1 96.81 334 THR B N 1
ATOM 5232 C CA . THR B 1 334 ? 5.633 12.672 23.516 1 96.81 334 THR B CA 1
ATOM 5233 C C . THR B 1 334 ? 4.305 13.352 23.828 1 96.81 334 THR B C 1
ATOM 5235 O O . THR B 1 334 ? 4.281 14.469 24.344 1 96.81 334 THR B O 1
ATOM 5238 N N . LEU B 1 335 ? 3.217 12.711 23.5 1 97.06 335 LEU B N 1
ATOM 5239 C CA . LEU B 1 335 ? 1.903 13.25 23.812 1 97.06 335 LEU B CA 1
ATOM 5240 C C . LEU B 1 335 ? 1.756 13.461 25.328 1 97.06 335 LEU B C 1
ATOM 5242 O O . LEU B 1 335 ? 1.256 14.5 25.766 1 97.06 335 LEU B O 1
ATOM 5246 N N . ARG B 1 336 ? 2.195 12.5 26.047 1 96.12 336 ARG B N 1
ATOM 5247 C CA . ARG B 1 336 ? 2.104 12.586 27.5 1 96.12 336 ARG B CA 1
ATOM 5248 C C . ARG B 1 336 ? 2.861 13.797 28.031 1 96.12 336 ARG B C 1
ATOM 5250 O O . ARG B 1 336 ? 2.336 14.562 28.844 1 96.12 336 ARG B O 1
ATOM 5257 N N . GLN B 1 337 ? 4.004 13.945 27.531 1 95.88 337 GLN B N 1
ATOM 5258 C CA . GLN B 1 337 ? 4.824 15.062 27.984 1 95.88 337 GLN B CA 1
ATOM 5259 C C . GLN B 1 337 ? 4.18 16.391 27.625 1 95.88 337 GLN B C 1
ATOM 5261 O O . GLN B 1 337 ? 4.168 17.328 28.438 1 95.88 337 GLN B O 1
ATOM 5266 N N . LEU B 1 338 ? 3.674 16.453 26.453 1 95.19 338 LEU B N 1
ATOM 5267 C CA . LEU B 1 338 ? 3.039 17.703 26.031 1 95.19 338 LEU B CA 1
ATOM 5268 C C . LEU B 1 338 ? 1.805 18 26.875 1 95.19 338 LEU B C 1
ATOM 5270 O O . LEU B 1 338 ? 1.654 19.109 27.391 1 95.19 338 LEU B O 1
ATOM 5274 N N . VAL B 1 339 ? 0.973 17.047 27.062 1 94.56 339 VAL B N 1
ATOM 5275 C CA . VAL B 1 339 ? -0.28 17.219 27.797 1 94.56 339 VAL B CA 1
ATOM 5276 C C . VAL B 1 339 ? 0.012 17.609 29.234 1 94.56 339 VAL B C 1
ATOM 5278 O O . VAL B 1 339 ? -0.675 18.453 29.812 1 94.56 339 VAL B O 1
ATOM 5281 N N . GLU B 1 340 ? 1.006 17 29.75 1 92.69 340 GLU B N 1
ATOM 5282 C CA . GLU B 1 340 ? 1.367 17.25 31.141 1 92.69 340 GLU B CA 1
ATOM 5283 C C . GLU B 1 340 ? 1.863 18.688 31.328 1 92.69 340 GLU B C 1
ATOM 5285 O O . GLU B 1 340 ? 1.82 19.219 32.438 1 92.69 340 GLU B O 1
ATOM 5290 N N . GLN B 1 341 ? 2.342 19.234 30.266 1 92.25 341 GLN B N 1
ATOM 5291 C CA . GLN B 1 341 ? 2.912 20.562 30.375 1 92.25 341 GLN B CA 1
ATOM 5292 C C . GLN B 1 341 ? 1.856 21.641 30.109 1 92.25 341 GLN B C 1
ATOM 5294 O O . GLN B 1 341 ? 2.113 22.828 30.281 1 92.25 341 GLN B O 1
ATOM 5299 N N . ILE B 1 342 ? 0.692 21.266 29.672 1 91.88 342 ILE B N 1
ATOM 5300 C CA . ILE B 1 342 ? -0.366 22.219 29.359 1 91.88 342 ILE B CA 1
ATOM 5301 C C . ILE B 1 342 ? -1.051 22.656 30.656 1 91.88 342 ILE B C 1
ATOM 5303 O O . ILE B 1 342 ? -1.552 21.828 31.406 1 91.88 342 ILE B O 1
ATOM 5307 N N . GLU B 1 343 ? -1.086 23.938 30.906 1 91.44 343 GLU B N 1
ATOM 5308 C CA . GLU B 1 343 ? -1.718 24.5 32.094 1 91.44 343 GLU B CA 1
ATOM 5309 C C . GLU B 1 343 ? -2.428 25.812 31.781 1 91.44 343 GLU B C 1
ATOM 5311 O O . GLU B 1 343 ? -2.057 26.5 30.828 1 91.44 343 GLU B O 1
ATOM 5316 N N . PRO B 1 344 ? -3.477 26.125 32.531 1 90.94 344 PRO B N 1
ATOM 5317 C CA . PRO B 1 344 ? -4.121 27.422 32.344 1 90.94 344 PRO B CA 1
ATOM 5318 C C . PRO B 1 344 ? -3.189 28.594 32.688 1 90.94 344 PRO B C 1
ATOM 5320 O O . PRO B 1 344 ? -2.328 28.484 33.562 1 90.94 344 PRO B O 1
ATOM 5323 N N . VAL B 1 345 ? -3.387 29.625 31.828 1 89.12 345 VAL B N 1
ATOM 5324 C CA . VAL B 1 345 ? -2.613 30.844 32.125 1 89.12 345 VAL B CA 1
ATOM 5325 C C . VAL B 1 345 ? -3.051 31.422 33.469 1 89.12 345 VAL B C 1
ATOM 5327 O O . VAL B 1 345 ? -4.242 31.453 33.781 1 89.12 345 VAL B O 1
ATOM 5330 N N . ARG B 1 346 ? -2.113 31.75 34.469 1 75.94 346 ARG B N 1
ATOM 5331 C CA . ARG B 1 346 ? -2.406 32.406 35.75 1 75.94 346 ARG B CA 1
ATOM 5332 C C . ARG B 1 346 ? -2.678 33.875 35.562 1 75.94 346 ARG B C 1
ATOM 5334 O O . ARG B 1 346 ? -2.119 34.531 34.656 1 75.94 346 ARG B O 1
#

Sequence (692 aa):
MAGLAVWLACAPWPGAWAGTGDGSAGAVARAGASTASAPQVRAEIDDWVERIHRASREQSYRGSFVVWSSAGGMTSSRIWHATDGKVQIERIEALDGSPRTVFRKDDLVRTFLPRAQVVKEERRDMPGLFPHLPQAESSAVLRHYRARFLGSDRVAGQDASVLWLEPRDGLRFGYRIWMAQPSGLVVKLQTLGLRGQVLEQAAFSQIDFDTPPTVPQLAAQMDDTRGFRLLAVPLVKTTARDAGWQLGRPVAGFVPGDCYKRDPAVLARMPMPPLQCIFSDGLATVSLFFEPYDAARHAGEPRRMDMGATQTLAQRVGGGSTWLTAVGEVPQETLRQLVEQIEPVRMAGLAVWLACAPWPGAWAGTGDGSAGAVARAGASTASAPQVRAEIDDWVERIHRASREQSYRGSFVVWSSAGGMTSSRIWHATDGKVQIERIEALDGSPRTVFRKDDLVRTFLPRAQVVKEERRDMPGLFPHLPQAESSAVLRHYRARFLGSDRVAGQDASVLWLEPRDGLRFGYRIWMAQPSGLVVKLQTLGLRGQVLEQAAFSQIDFDTPPTVPQLAAQMDDTRGFRLLAVPLVKTTARDAGWQLGRPVAGFVPGDCYKRDPAVLARMPMPPLQCIFSDGLATVSLFFEPYDAARHAGEPRRMDMGATQTLAQRVGGGSTWLTAVGEVPQETLRQLVEQIEPVR